Protein AF-A0A321LNZ8-F1 (afdb_monomer)

pLDDT: mean 79.32, std 20.18, range [21.59, 98.56]

Structure (mmCIF, N/CA/C/O backbone):
data_AF-A0A321LNZ8-F1
#
_entry.id   AF-A0A321LNZ8-F1
#
loop_
_atom_site.group_PDB
_atom_site.id
_atom_site.type_symbol
_atom_site.label_atom_id
_atom_site.label_alt_id
_atom_site.label_comp_id
_atom_site.label_asym_id
_atom_site.label_entity_id
_atom_site.label_seq_id
_atom_site.pdbx_PDB_ins_code
_atom_site.Cartn_x
_atom_site.Cartn_y
_atom_site.Cartn_z
_atom_site.occupancy
_atom_site.B_iso_or_equiv
_atom_site.auth_seq_id
_atom_site.auth_comp_id
_atom_site.auth_asym_id
_atom_site.auth_atom_id
_atom_site.pdbx_PDB_model_num
ATOM 1 N N . MET A 1 1 ? -1.666 -67.386 -14.940 1.00 32.72 1 MET A N 1
ATOM 2 C CA . MET A 1 1 ? -0.399 -68.102 -14.634 1.00 32.72 1 MET A CA 1
ATOM 3 C C . MET A 1 1 ? 0.681 -67.029 -14.516 1.00 32.72 1 MET A C 1
ATOM 5 O O . MET A 1 1 ? 0.666 -66.176 -15.387 1.00 32.72 1 MET A O 1
ATOM 9 N N . ARG A 1 2 ? 1.586 -66.932 -13.531 1.00 32.78 2 ARG A N 1
ATOM 10 C CA . ARG A 1 2 ? 1.901 -67.627 -12.247 1.00 32.78 2 ARG A CA 1
ATOM 11 C C . ARG A 1 2 ? 2.274 -66.494 -11.237 1.00 32.78 2 ARG A C 1
ATOM 13 O O . ARG A 1 2 ? 2.673 -65.447 -11.726 1.00 32.78 2 ARG A O 1
ATOM 20 N N . GLY A 1 3 ? 2.225 -66.549 -9.899 1.00 31.67 3 GLY A N 1
ATOM 21 C CA . GLY A 1 3 ? 1.793 -67.505 -8.853 1.00 31.67 3 GLY A CA 1
ATOM 22 C C . GLY A 1 3 ? 1.222 -66.715 -7.630 1.00 31.67 3 GLY A C 1
ATOM 23 O O . GLY A 1 3 ? 1.188 -65.494 -7.711 1.00 31.67 3 GLY A O 1
ATOM 24 N N . VAL A 1 4 ? 0.641 -67.243 -6.530 1.00 35.59 4 VAL A N 1
ATOM 25 C CA . VAL A 1 4 ? 0.856 -68.480 -5.719 1.00 35.59 4 VAL A CA 1
ATOM 26 C C . VAL A 1 4 ? 2.056 -68.315 -4.744 1.00 35.59 4 VAL A C 1
ATOM 28 O O . VAL A 1 4 ? 3.156 -68.137 -5.246 1.00 35.59 4 VAL A O 1
ATOM 31 N N . ILE A 1 5 ? 1.958 -68.381 -3.388 1.00 33.81 5 ILE A N 1
ATOM 32 C CA . ILE A 1 5 ? 0.814 -68.621 -2.452 1.00 33.81 5 ILE A CA 1
ATOM 33 C C . ILE A 1 5 ? 1.133 -68.269 -0.949 1.00 33.81 5 ILE A C 1
ATOM 35 O O . ILE A 1 5 ? 2.285 -68.404 -0.566 1.00 33.81 5 ILE A O 1
ATOM 39 N N . ARG A 1 6 ? 0.101 -67.960 -0.113 1.00 31.55 6 ARG A N 1
ATOM 40 C CA . ARG A 1 6 ? -0.054 -68.006 1.400 1.00 31.55 6 ARG A CA 1
ATOM 41 C C . ARG A 1 6 ? 1.000 -67.332 2.338 1.00 31.55 6 ARG A C 1
ATOM 43 O O . ARG A 1 6 ? 2.165 -67.286 2.000 1.00 31.55 6 ARG A O 1
ATOM 50 N N . SER A 1 7 ? 0.726 -66.776 3.541 1.00 28.30 7 SER A N 1
ATOM 51 C CA . SER A 1 7 ? -0.399 -66.715 4.533 1.00 28.30 7 SER A CA 1
ATOM 52 C C . SER A 1 7 ? -0.350 -67.659 5.768 1.00 28.30 7 SER A C 1
ATOM 54 O O . SER A 1 7 ? -0.407 -68.876 5.596 1.00 28.30 7 SER A O 1
ATOM 56 N N . ARG A 1 8 ? -0.335 -67.070 6.993 1.00 32.44 8 ARG A N 1
ATOM 57 C CA . ARG A 1 8 ? -0.667 -67.574 8.370 1.00 32.44 8 ARG A CA 1
ATOM 58 C C . ARG A 1 8 ? -0.598 -66.387 9.386 1.00 32.44 8 ARG A C 1
ATOM 60 O O . ARG A 1 8 ? 0.110 -65.442 9.064 1.00 32.44 8 ARG A O 1
ATOM 67 N N . PHE A 1 9 ? -1.200 -66.336 10.596 1.00 27.58 9 PHE A N 1
ATOM 68 C CA . PHE A 1 9 ? -2.398 -66.981 11.201 1.00 27.58 9 PHE A CA 1
ATOM 69 C C . PHE A 1 9 ? -2.890 -66.193 12.475 1.00 27.58 9 PHE A C 1
ATOM 71 O O . PHE A 1 9 ? -2.629 -64.999 12.566 1.00 27.58 9 PHE A O 1
ATOM 78 N N . TYR A 1 10 ? -3.618 -66.829 13.416 1.00 25.56 10 TYR A N 1
ATOM 79 C CA . TYR A 1 10 ? -4.294 -66.279 14.633 1.00 25.56 10 TYR A CA 1
ATOM 80 C C . TYR A 1 10 ? -3.387 -66.276 15.909 1.00 25.56 10 TYR A C 1
ATOM 82 O O . TYR A 1 10 ? -2.409 -67.019 15.895 1.00 25.56 10 TYR A O 1
ATOM 90 N N . LEU A 1 11 ? -3.542 -65.513 17.025 1.00 24.89 11 LEU A N 1
ATOM 91 C CA . LEU A 1 11 ? -4.621 -64.708 17.691 1.00 24.89 11 LEU A CA 1
ATOM 92 C C . LEU A 1 11 ? -5.414 -65.460 18.810 1.00 24.89 11 LEU A C 1
ATOM 94 O O . LEU A 1 11 ? -6.182 -66.334 18.433 1.00 24.89 11 LEU A O 1
ATOM 98 N N . PHE A 1 12 ? -5.274 -65.097 20.122 1.00 26.97 12 PHE A N 1
ATOM 99 C CA . PHE A 1 12 ? -6.259 -65.219 21.264 1.00 26.97 12 PHE A CA 1
ATOM 100 C C . PHE A 1 12 ? -5.708 -64.825 22.693 1.00 26.97 12 PHE A C 1
ATOM 102 O O . PHE A 1 12 ? -4.617 -65.259 23.029 1.00 26.97 12 PHE A O 1
ATOM 109 N N . PHE A 1 13 ? -6.489 -64.060 23.504 1.00 26.64 13 PHE A N 1
ATOM 110 C CA . PHE A 1 13 ? -6.893 -64.194 24.958 1.00 26.64 13 PHE A CA 1
ATOM 111 C C . PHE A 1 13 ? -5.895 -64.546 26.127 1.00 26.64 13 PHE A C 1
ATOM 113 O O . PHE A 1 13 ? -4.841 -65.105 25.873 1.00 26.64 13 PHE A O 1
ATOM 120 N N . LEU A 1 14 ? -6.190 -64.427 27.455 1.00 24.92 14 LEU A N 1
ATOM 121 C CA . LEU A 1 14 ? -6.915 -63.463 28.355 1.00 24.92 14 LEU A CA 1
ATOM 122 C C . LEU A 1 14 ? -6.817 -63.935 29.860 1.00 24.92 14 LEU A C 1
ATOM 124 O O . LEU A 1 14 ? -6.920 -65.130 30.095 1.00 24.92 14 LEU A O 1
ATOM 128 N N . LEU A 1 15 ? -6.731 -63.015 30.850 1.00 25.83 15 LEU A N 1
ATOM 129 C CA . LEU A 1 15 ? -7.055 -63.130 32.317 1.00 25.83 15 LEU A CA 1
ATOM 130 C C . LEU A 1 15 ? -6.336 -64.136 33.277 1.00 25.83 15 LEU A C 1
ATOM 132 O O . LEU A 1 15 ? -6.258 -65.329 33.011 1.00 25.83 15 LEU A O 1
ATOM 136 N N . LEU A 1 16 ? -5.986 -63.672 34.500 1.00 23.88 16 LEU A N 1
ATOM 137 C CA . LEU A 1 16 ? -5.945 -64.458 35.767 1.00 23.88 16 LEU A CA 1
ATOM 138 C C . LEU A 1 16 ? -6.049 -63.533 37.018 1.00 23.88 16 LEU A C 1
ATOM 140 O O . LEU A 1 16 ? -6.050 -62.312 36.861 1.00 23.88 16 LEU A O 1
ATOM 144 N N . SER A 1 17 ? -6.237 -64.061 38.247 1.00 24.23 17 SER A N 1
ATOM 145 C CA . SER A 1 17 ? -6.740 -63.280 39.410 1.00 24.23 17 SER A CA 1
ATOM 146 C C . SER A 1 17 ? -6.428 -63.848 40.826 1.00 24.23 17 SER A C 1
ATOM 148 O O . SER A 1 17 ? -6.174 -65.040 40.965 1.00 24.23 17 SER A O 1
ATOM 150 N N . VAL A 1 18 ? -6.649 -63.009 41.865 1.00 26.94 18 VAL A N 1
ATOM 151 C CA . VAL A 1 18 ? -6.853 -63.306 43.324 1.00 26.94 18 VAL A CA 1
ATOM 152 C C . VAL A 1 18 ? -5.599 -63.545 44.212 1.00 26.94 18 VAL A C 1
ATOM 154 O O . VAL A 1 18 ? -4.545 -63.909 43.709 1.00 26.94 18 VAL A O 1
ATOM 157 N N . VAL A 1 19 ? -5.783 -63.384 45.548 1.00 27.28 19 VAL A N 1
ATOM 158 C CA . VAL A 1 19 ? -4.871 -63.641 46.708 1.00 27.28 19 VAL A CA 1
ATOM 159 C C . VAL A 1 19 ? -3.930 -62.456 47.029 1.00 27.28 19 VAL A C 1
ATOM 161 O O . VAL A 1 19 ? -3.190 -62.040 46.152 1.00 27.28 19 VAL A O 1
ATOM 164 N N . LEU A 1 20 ? -3.847 -61.848 48.234 1.00 24.30 20 LEU A N 1
ATOM 165 C CA . LEU A 1 20 ? -4.573 -61.872 49.545 1.00 24.30 20 LEU A CA 1
ATOM 166 C C . LEU A 1 20 ? -4.252 -60.513 50.279 1.00 24.30 20 LEU A C 1
ATOM 168 O O . LEU A 1 20 ? -3.548 -59.706 49.684 1.00 24.30 20 LEU A O 1
ATOM 172 N N . LYS A 1 21 ? -4.637 -60.101 51.510 1.00 26.12 21 LYS A N 1
ATOM 173 C CA . LYS A 1 21 ? -5.332 -60.636 52.718 1.00 26.12 21 LYS A CA 1
ATOM 174 C C . LYS A 1 21 ? -6.048 -59.460 53.460 1.00 26.12 21 LYS A C 1
ATOM 176 O O . LYS A 1 21 ? -6.280 -58.430 52.843 1.00 26.12 21 LYS A O 1
ATOM 181 N N . ALA A 1 22 ? -6.414 -59.591 54.747 1.00 27.39 22 ALA A N 1
ATOM 182 C CA . ALA A 1 22 ? -7.203 -58.611 55.523 1.00 27.39 22 ALA A CA 1
ATOM 183 C C . ALA A 1 22 ? -6.819 -58.516 57.022 1.00 27.39 22 ALA A C 1
ATOM 185 O O . ALA A 1 22 ? -6.297 -59.488 57.571 1.00 27.39 22 ALA A O 1
ATOM 186 N N . THR A 1 23 ? -7.209 -57.411 57.685 1.00 28.28 23 THR A N 1
ATOM 187 C CA . THR A 1 23 ? -7.446 -57.306 59.149 1.00 28.28 23 THR A CA 1
ATOM 188 C C . THR A 1 23 ? -8.434 -56.168 59.480 1.00 28.28 23 THR A C 1
ATOM 190 O O . THR A 1 23 ? -8.525 -55.204 58.724 1.00 28.28 23 THR A O 1
ATOM 193 N N . LEU A 1 24 ? -9.165 -56.263 60.604 1.00 27.12 24 LEU A N 1
ATOM 194 C CA . LEU A 1 24 ? -10.104 -55.238 61.111 1.00 27.12 24 LEU A CA 1
ATOM 195 C C . LEU A 1 24 ? -9.642 -54.635 62.454 1.00 27.12 24 LEU A C 1
ATOM 197 O O . LEU A 1 24 ? -8.956 -55.307 63.221 1.00 27.12 24 LEU A O 1
ATOM 201 N N . ALA A 1 25 ? -10.128 -53.429 62.776 1.00 28.02 25 ALA A N 1
ATOM 202 C CA . ALA A 1 25 ? -10.245 -52.877 64.136 1.00 28.02 25 ALA A CA 1
ATOM 203 C C . ALA A 1 25 ? -11.426 -51.874 64.200 1.00 28.02 25 ALA A C 1
ATOM 205 O O . ALA A 1 25 ? -11.842 -51.363 63.160 1.00 28.02 25 ALA A O 1
ATOM 206 N N . THR A 1 26 ? -12.004 -51.614 65.384 1.00 28.77 26 THR A N 1
ATOM 207 C CA . THR A 1 26 ? -13.357 -51.014 65.508 1.00 28.77 26 THR A CA 1
ATOM 208 C C . THR A 1 26 ? -13.544 -49.990 66.643 1.00 28.77 26 THR A C 1
ATOM 210 O O . THR A 1 26 ? -13.322 -50.347 67.796 1.00 28.77 26 THR A O 1
ATOM 213 N N . ALA A 1 27 ? -14.163 -48.839 66.311 1.00 26.02 27 ALA A N 1
ATOM 214 C CA . ALA A 1 27 ? -15.067 -48.014 67.155 1.00 26.02 27 ALA A CA 1
ATOM 215 C C . ALA A 1 27 ? -14.507 -47.371 68.465 1.00 26.02 27 ALA A C 1
ATOM 217 O O . ALA A 1 27 ? -13.386 -47.685 68.856 1.00 26.02 27 ALA A O 1
ATOM 218 N N . PRO A 1 28 ? -15.265 -46.514 69.206 1.00 34.31 28 PRO A N 1
ATOM 219 C CA . PRO A 1 28 ? -16.464 -45.710 68.881 1.00 34.31 28 PRO A CA 1
ATOM 220 C C . PRO A 1 28 ? -16.317 -44.185 69.196 1.00 34.31 28 PRO A C 1
ATOM 222 O O . PRO A 1 28 ? -15.275 -43.710 69.632 1.00 34.31 28 PRO A O 1
ATOM 225 N N . ALA A 1 29 ? -17.390 -43.408 68.982 1.00 26.31 29 ALA A N 1
ATOM 226 C CA . ALA A 1 29 ? -17.454 -41.939 69.108 1.00 26.31 29 ALA A CA 1
ATOM 227 C C . ALA A 1 29 ? -17.781 -41.379 70.517 1.00 26.31 29 ALA A C 1
ATOM 229 O O . ALA A 1 29 ? -18.347 -42.095 71.344 1.00 26.31 29 ALA A O 1
ATOM 230 N N . LYS A 1 30 ? -17.593 -40.055 70.713 1.00 26.23 30 LYS A N 1
ATOM 231 C CA . LYS A 1 30 ? -18.639 -39.104 71.189 1.00 26.23 30 LYS A CA 1
ATOM 232 C C . LYS A 1 30 ? -18.227 -37.611 71.042 1.00 26.23 30 LYS A C 1
ATOM 234 O O . LYS A 1 30 ? -17.037 -37.345 70.903 1.00 26.23 30 LYS A O 1
ATOM 239 N N . PRO A 1 31 ? -19.184 -36.652 71.037 1.00 38.06 31 PRO A N 1
ATOM 240 C CA . PRO A 1 31 ? -18.934 -35.220 70.811 1.00 38.06 31 PRO A CA 1
ATOM 241 C C . PRO A 1 31 ? -18.799 -34.400 72.109 1.00 38.06 31 PRO A C 1
ATOM 243 O O . PRO A 1 31 ? -19.221 -34.847 73.177 1.00 38.06 31 PRO A O 1
ATOM 246 N N . VAL A 1 32 ? -18.296 -33.163 71.991 1.00 25.95 32 VAL A N 1
ATOM 247 C CA . VAL A 1 32 ? -18.371 -32.113 73.025 1.00 25.95 32 VAL A CA 1
ATOM 248 C C . VAL A 1 32 ? -18.631 -30.759 72.357 1.00 25.95 32 VAL A C 1
ATOM 250 O O . VAL A 1 32 ? -17.779 -30.269 71.621 1.00 25.95 32 VAL A O 1
ATOM 253 N N . ASP A 1 33 ? -19.777 -30.141 72.648 1.00 33.00 33 ASP A N 1
ATOM 254 C CA . ASP A 1 33 ? -20.030 -28.730 72.335 1.00 33.00 33 ASP A CA 1
ATOM 255 C C . ASP A 1 33 ? -19.256 -27.805 73.278 1.00 33.00 33 ASP A C 1
ATOM 257 O O . ASP A 1 33 ? -19.204 -28.041 74.490 1.00 33.00 33 ASP A O 1
ATOM 261 N N . ARG A 1 34 ? -18.738 -26.696 72.737 1.00 26.84 34 ARG A N 1
ATOM 262 C CA . ARG A 1 34 ? -18.460 -25.460 73.487 1.00 26.84 34 ARG A CA 1
ATOM 263 C C . ARG A 1 34 ? -18.291 -24.276 72.539 1.00 26.84 34 ARG A C 1
ATOM 265 O O . ARG A 1 34 ? -17.275 -24.163 71.859 1.00 26.84 34 ARG A O 1
ATOM 272 N N . GLU A 1 35 ? -19.252 -23.356 72.554 1.00 34.38 35 GLU A N 1
ATOM 273 C CA . GLU A 1 35 ? -19.014 -22.004 72.047 1.00 34.38 35 GLU A CA 1
ATOM 274 C C . GLU A 1 35 ? -17.920 -21.315 72.875 1.00 34.38 35 GLU A C 1
ATOM 276 O O . GLU A 1 35 ? -17.959 -21.334 74.108 1.00 34.38 35 GLU A O 1
ATOM 281 N N . LEU A 1 36 ? -17.007 -20.608 72.209 1.00 22.41 36 LEU A N 1
ATOM 282 C CA . LEU A 1 36 ? -16.375 -19.423 72.787 1.00 22.41 36 LEU A CA 1
ATOM 283 C C . LEU A 1 36 ? -15.919 -18.466 71.681 1.00 22.41 36 LEU A C 1
ATOM 285 O O . LEU A 1 36 ? -15.615 -18.871 70.561 1.00 22.41 36 LEU A O 1
ATOM 289 N N . LYS A 1 37 ? -15.980 -17.166 71.977 1.00 25.09 37 LYS A N 1
ATOM 290 C CA . LYS A 1 37 ? -15.992 -16.101 70.968 1.00 25.09 37 LYS A CA 1
ATOM 291 C C . LYS A 1 37 ? -14.595 -15.619 70.569 1.00 25.09 37 LYS A C 1
ATOM 293 O O . LYS A 1 37 ? -13.790 -15.320 71.439 1.00 25.09 37 LYS A O 1
ATOM 298 N N . ILE A 1 38 ? -14.454 -15.379 69.261 1.00 30.73 38 ILE A N 1
ATOM 299 C CA . ILE A 1 38 ? -13.599 -14.368 68.609 1.00 30.73 38 ILE A CA 1
ATOM 300 C C . ILE A 1 38 ? -12.080 -14.492 68.828 1.00 30.73 38 ILE A C 1
ATOM 302 O O . ILE A 1 38 ? -11.557 -14.242 69.907 1.00 30.73 38 ILE A O 1
ATOM 306 N N . ASN A 1 39 ? -11.359 -14.663 67.717 1.00 21.59 39 ASN A N 1
ATOM 307 C CA . ASN A 1 39 ? -10.209 -13.814 67.394 1.00 21.59 39 ASN A CA 1
ATOM 308 C C . ASN A 1 39 ? -10.013 -13.760 65.872 1.00 21.59 39 ASN A C 1
ATOM 310 O O . ASN A 1 39 ? -10.090 -14.786 65.198 1.00 21.59 39 ASN A O 1
ATOM 314 N N . PHE A 1 40 ? -9.764 -12.566 65.326 1.00 26.55 40 PHE A N 1
ATOM 315 C CA . PHE A 1 40 ? -9.405 -12.406 63.916 1.00 26.55 40 PHE A CA 1
ATOM 316 C C . PHE A 1 40 ? -7.956 -12.859 63.709 1.00 26.55 40 PHE A C 1
ATOM 318 O O . PHE A 1 40 ? -7.023 -12.168 64.114 1.00 26.55 40 PHE A O 1
ATOM 325 N N . VAL A 1 41 ? -7.758 -13.999 63.045 1.00 23.47 41 VAL A N 1
ATOM 326 C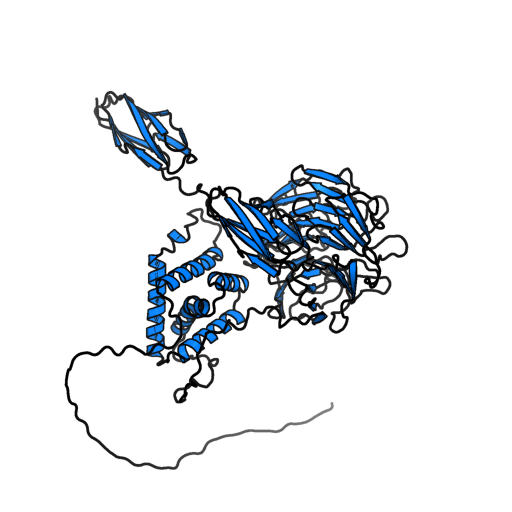 CA . VAL A 1 41 ? -6.442 -14.364 62.507 1.00 23.47 41 VAL A CA 1
ATOM 327 C C . VAL A 1 41 ? -6.276 -13.649 61.171 1.00 23.47 41 VAL A C 1
ATOM 329 O O . VAL A 1 41 ? -6.890 -14.035 60.179 1.00 23.47 41 VAL A O 1
ATOM 332 N N . ALA A 1 42 ? -5.459 -12.595 61.144 1.00 31.25 42 ALA A N 1
ATOM 333 C CA . ALA A 1 42 ? -5.065 -11.946 59.899 1.00 31.25 42 ALA A CA 1
ATOM 334 C C . ALA A 1 42 ? -4.249 -12.936 59.037 1.00 31.25 42 ALA A C 1
ATOM 336 O O . ALA A 1 42 ? -3.223 -13.434 59.512 1.00 31.25 42 ALA A O 1
ATOM 337 N N . PRO A 1 43 ? -4.661 -13.248 57.792 1.00 27.73 43 PRO A N 1
ATOM 338 C CA . PRO A 1 43 ? -3.879 -14.114 56.917 1.00 27.73 43 PRO A CA 1
ATOM 339 C C . PRO A 1 43 ? -2.584 -13.411 56.505 1.00 27.73 43 PRO A C 1
ATOM 341 O O . PRO A 1 43 ? -2.621 -12.356 55.877 1.00 27.73 43 PRO A O 1
ATOM 344 N N . ILE A 1 44 ? -1.454 -14.016 56.875 1.00 27.05 44 ILE A N 1
ATOM 345 C CA . ILE A 1 44 ? -0.086 -13.524 56.655 1.00 27.05 44 ILE A CA 1
ATOM 346 C C . ILE A 1 44 ? 0.102 -13.027 55.212 1.00 27.05 44 ILE A C 1
ATOM 348 O O . ILE A 1 44 ? -0.083 -13.782 54.252 1.00 27.05 44 ILE A O 1
ATOM 352 N N . GLU A 1 45 ? 0.504 -11.764 55.063 1.00 34.75 45 GLU A N 1
ATOM 353 C CA . GLU A 1 45 ? 0.729 -11.152 53.754 1.00 34.75 45 GLU A CA 1
ATOM 354 C C . GLU A 1 45 ? 1.865 -11.850 52.995 1.00 34.75 45 GLU A C 1
ATOM 356 O O . GLU A 1 45 ? 2.966 -12.047 53.509 1.00 34.75 45 GLU A O 1
ATOM 361 N N . SER A 1 46 ? 1.596 -12.219 51.742 1.00 36.88 46 SER A N 1
ATOM 362 C CA . SER A 1 46 ? 2.559 -12.875 50.851 1.00 36.88 46 SER A CA 1
ATOM 363 C C . SER A 1 46 ? 2.526 -12.281 49.439 1.00 36.88 46 SER A C 1
ATOM 365 O O . SER A 1 46 ? 2.209 -12.944 48.456 1.00 36.88 46 SER A O 1
ATOM 367 N N . GLY A 1 47 ? 2.898 -11.001 49.350 1.00 43.28 47 GLY A N 1
ATOM 368 C CA . GLY A 1 47 ? 3.672 -10.482 48.215 1.00 43.28 47 GLY A CA 1
ATOM 369 C C . GLY A 1 47 ? 3.026 -10.441 46.825 1.00 43.28 47 GLY A C 1
ATOM 370 O O . GLY A 1 47 ? 3.770 -10.391 45.853 1.00 43.28 47 GLY A O 1
ATOM 371 N N . LEU A 1 48 ? 1.695 -10.435 46.689 1.00 50.88 48 LEU A N 1
ATOM 372 C CA . LEU A 1 48 ? 1.035 -10.105 45.415 1.00 50.88 48 LEU A CA 1
ATOM 373 C C . LEU A 1 48 ? 0.009 -8.980 45.578 1.00 50.88 48 LEU A C 1
ATOM 375 O O . LEU A 1 48 ? -0.810 -8.993 46.500 1.00 50.88 48 LEU A O 1
ATOM 379 N N . ARG A 1 49 ? 0.010 -8.050 44.615 1.00 64.69 49 ARG A N 1
ATOM 380 C CA . ARG A 1 49 ? -1.030 -7.028 44.431 1.00 64.69 49 ARG A CA 1
ATOM 381 C C . ARG A 1 49 ? -2.375 -7.715 44.181 1.00 64.69 49 ARG A C 1
ATOM 383 O O . ARG A 1 49 ? -2.581 -8.318 43.131 1.00 64.69 49 ARG A O 1
ATOM 390 N N . LYS A 1 50 ? -3.308 -7.604 45.128 1.00 68.31 50 LYS A N 1
ATOM 391 C CA . LYS A 1 50 ? -4.711 -7.977 44.904 1.00 68.31 50 LYS A CA 1
ATOM 392 C C . LYS A 1 50 ? -5.416 -6.834 44.178 1.00 68.31 50 LYS A C 1
ATOM 394 O O . LYS A 1 50 ? -5.421 -5.720 44.689 1.00 68.31 50 LYS A O 1
ATOM 399 N N . LEU A 1 51 ? -6.010 -7.121 43.020 1.00 80.06 51 LEU A N 1
ATOM 400 C CA . LEU A 1 51 ? -6.794 -6.134 42.275 1.00 80.06 51 LEU A CA 1
ATOM 401 C C . LEU A 1 51 ? -8.102 -5.809 43.006 1.00 80.06 51 LEU A C 1
ATOM 403 O O . LEU A 1 51 ? -8.836 -6.729 43.386 1.00 80.06 51 LEU A O 1
ATOM 407 N N . THR A 1 52 ? -8.413 -4.522 43.155 1.00 84.75 52 THR A N 1
ATOM 408 C CA . THR A 1 52 ? -9.675 -4.055 43.745 1.00 84.75 52 THR A CA 1
ATOM 409 C C . THR A 1 52 ? -10.862 -4.294 42.806 1.00 84.75 52 THR A C 1
ATOM 411 O O . THR A 1 52 ? -10.702 -4.540 41.606 1.00 84.75 52 THR A O 1
ATOM 414 N N . ILE A 1 53 ? -12.084 -4.193 43.339 1.00 79.88 53 ILE A N 1
ATOM 415 C CA . ILE A 1 53 ? -13.300 -4.259 42.516 1.00 79.88 53 ILE A CA 1
ATOM 416 C C . ILE A 1 53 ? -13.342 -3.118 41.481 1.00 79.88 53 ILE A C 1
ATOM 418 O O . ILE A 1 53 ? -13.728 -3.340 40.338 1.00 79.88 53 ILE A O 1
ATOM 422 N N . GLU A 1 54 ? -12.855 -1.926 41.838 1.00 80.38 54 GLU A N 1
ATOM 423 C CA . GLU A 1 54 ? -12.821 -0.742 40.969 1.00 80.38 54 GLU A CA 1
ATOM 424 C C . GLU A 1 54 ? -11.798 -0.886 39.833 1.00 80.38 54 GLU A C 1
ATOM 426 O O . GLU A 1 54 ? -12.098 -0.564 38.680 1.00 80.38 54 GLU A O 1
ATOM 431 N N . GLU A 1 55 ? -10.613 -1.441 40.119 1.00 80.88 55 GLU A N 1
ATOM 432 C CA . GLU A 1 55 ? -9.618 -1.786 39.095 1.00 80.88 55 GLU A CA 1
ATOM 433 C C . GLU A 1 55 ? -10.196 -2.811 38.110 1.00 80.88 55 GLU A C 1
ATOM 435 O O . GLU A 1 55 ? -10.103 -2.631 36.892 1.00 80.88 55 GLU A O 1
ATOM 440 N N . ARG A 1 56 ? -10.861 -3.856 38.621 1.00 89.00 56 ARG A N 1
ATOM 441 C CA . ARG A 1 56 ? -11.503 -4.894 37.800 1.00 89.00 56 ARG A CA 1
ATOM 442 C C . ARG A 1 56 ? -12.646 -4.347 36.948 1.00 89.00 56 ARG A C 1
ATOM 444 O O . ARG A 1 56 ? -12.707 -4.678 35.770 1.00 89.00 56 ARG A O 1
ATOM 451 N N . VAL A 1 57 ? -13.507 -3.482 37.486 1.00 83.12 57 VAL A N 1
ATOM 452 C CA . VAL A 1 57 ? -14.583 -2.809 36.729 1.00 83.12 57 VAL A CA 1
ATOM 453 C C . VAL A 1 57 ? -14.012 -1.892 35.646 1.00 83.12 57 VAL A C 1
ATOM 455 O O . VAL A 1 57 ? -14.484 -1.917 34.509 1.00 83.12 57 VAL A O 1
ATOM 458 N N . THR A 1 58 ? -12.943 -1.152 35.951 1.00 85.19 58 THR A N 1
ATOM 459 C CA . THR A 1 58 ? -12.243 -0.296 34.979 1.00 85.19 58 THR A CA 1
ATOM 460 C C . THR A 1 58 ? -11.673 -1.116 33.820 1.00 85.19 58 THR A C 1
ATOM 462 O O . THR A 1 58 ? -11.858 -0.761 32.654 1.00 85.19 58 THR A O 1
ATOM 465 N N . ARG A 1 59 ? -11.038 -2.258 34.109 1.00 88.44 59 ARG A N 1
ATOM 466 C CA . ARG A 1 59 ? -10.511 -3.161 33.074 1.00 88.44 59 ARG A CA 1
ATOM 467 C C . ARG A 1 59 ? -11.602 -3.937 32.339 1.00 88.44 59 ARG A C 1
ATOM 469 O O . ARG A 1 59 ? -11.488 -4.106 31.129 1.00 88.44 59 ARG A O 1
ATOM 476 N N . GLN A 1 60 ? -12.700 -4.306 33.001 1.00 88.38 60 GLN A N 1
ATOM 477 C CA . GLN A 1 60 ? -13.868 -4.874 32.327 1.00 88.38 60 GLN A CA 1
ATOM 478 C C . GLN A 1 60 ? -14.451 -3.876 31.319 1.00 88.38 60 GLN A C 1
ATOM 480 O O . GLN A 1 60 ? -14.729 -4.266 30.191 1.00 88.38 60 GLN A O 1
ATOM 485 N N . ARG A 1 61 ? -14.563 -2.583 31.664 1.00 86.75 61 ARG A N 1
ATOM 486 C CA . ARG A 1 61 ? -15.007 -1.534 30.727 1.00 86.75 61 ARG A CA 1
ATOM 487 C C . ARG A 1 61 ? -14.126 -1.481 29.477 1.00 86.75 61 ARG A C 1
ATOM 489 O O . ARG A 1 61 ? -14.653 -1.411 28.371 1.00 86.75 61 ARG A O 1
ATOM 496 N N . ALA A 1 62 ? -12.805 -1.559 29.647 1.00 80.81 62 ALA A N 1
ATOM 497 C CA . ALA A 1 62 ? -11.854 -1.580 28.537 1.00 80.81 62 ALA A CA 1
ATOM 498 C C . ALA A 1 62 ? -12.028 -2.829 27.644 1.00 80.81 62 ALA A C 1
ATOM 500 O O . ALA A 1 62 ? -12.112 -2.698 26.423 1.00 80.81 62 ALA A O 1
ATOM 501 N N . ILE A 1 63 ? -12.174 -4.015 28.247 1.00 85.69 63 ILE A N 1
ATOM 502 C CA . ILE A 1 63 ? -12.441 -5.289 27.554 1.00 85.69 63 ILE A CA 1
ATOM 503 C C . ILE A 1 63 ? -13.760 -5.234 26.763 1.00 85.69 63 ILE A C 1
ATOM 505 O O . ILE A 1 63 ? -13.774 -5.519 25.563 1.00 85.69 63 ILE A O 1
ATOM 509 N N . GLU A 1 64 ? -14.870 -4.828 27.392 1.00 84.06 64 GLU A N 1
ATOM 510 C CA . GLU A 1 64 ? -16.164 -4.732 26.703 1.00 84.06 64 GLU A CA 1
ATOM 511 C C . GLU A 1 64 ? -16.131 -3.683 25.578 1.00 84.06 64 GLU A C 1
ATOM 513 O O . GLU A 1 64 ? -16.772 -3.886 24.550 1.00 84.06 64 GLU A O 1
ATOM 518 N N . ALA A 1 65 ? -15.370 -2.590 25.725 1.00 75.25 65 ALA A N 1
ATOM 519 C CA . ALA A 1 65 ? -15.230 -1.570 24.686 1.00 75.25 65 ALA A CA 1
ATOM 520 C C . ALA A 1 65 ? -14.482 -2.087 23.442 1.00 75.25 65 ALA A C 1
ATOM 522 O O . ALA A 1 65 ? -14.856 -1.730 22.322 1.00 75.25 65 ALA A O 1
ATOM 523 N N . VAL A 1 66 ? -13.476 -2.959 23.609 1.00 73.62 66 VAL A N 1
ATOM 524 C CA . VAL A 1 66 ? -12.836 -3.680 22.490 1.00 73.62 66 VAL A CA 1
ATOM 525 C C . VAL A 1 66 ? -13.856 -4.607 21.816 1.00 73.62 66 VAL A C 1
ATOM 527 O O . VAL A 1 66 ? -14.067 -4.521 20.605 1.00 73.62 66 VAL A O 1
ATOM 530 N N . TYR A 1 67 ? -14.576 -5.432 22.584 1.00 78.69 67 TYR A N 1
ATOM 531 C CA . TYR A 1 67 ? -15.615 -6.309 22.025 1.00 78.69 67 TYR A CA 1
ATOM 532 C C . TYR A 1 67 ? -16.758 -5.539 21.336 1.00 78.69 67 TYR A C 1
ATOM 534 O O . TYR A 1 67 ? -17.329 -6.036 20.365 1.00 78.69 67 TYR A O 1
ATOM 542 N N . TRP A 1 68 ? -17.082 -4.321 21.784 1.00 73.00 68 TRP A N 1
ATOM 543 C CA . TRP A 1 68 ? -18.116 -3.473 21.180 1.00 73.00 68 TRP A CA 1
ATOM 544 C C . TRP A 1 68 ? -17.722 -2.903 19.811 1.00 73.00 68 TRP A C 1
ATOM 546 O O . TRP A 1 68 ? -18.587 -2.759 18.937 1.00 73.00 68 TRP A O 1
ATOM 556 N N . ARG A 1 69 ? -16.427 -2.609 19.610 1.00 73.88 69 ARG A N 1
ATOM 557 C CA . ARG A 1 69 ? -15.863 -2.235 18.300 1.00 73.88 69 ARG A CA 1
ATOM 558 C C . ARG A 1 69 ? -15.943 -3.405 17.322 1.00 73.88 69 ARG A C 1
ATOM 560 O O . ARG A 1 69 ? -16.482 -3.255 16.233 1.00 73.88 69 ARG A O 1
ATOM 567 N N . HIS A 1 70 ? -15.512 -4.589 17.755 1.00 71.44 70 HIS A N 1
ATOM 568 C CA . HIS A 1 70 ? -15.377 -5.794 16.919 1.00 71.44 70 HIS A CA 1
ATOM 569 C C . HIS A 1 70 ? -16.670 -6.600 16.695 1.00 71.44 70 HIS A C 1
ATOM 571 O O . HIS A 1 70 ? -16.631 -7.745 16.224 1.00 71.44 70 HIS A O 1
ATOM 577 N N . ARG A 1 71 ? -17.827 -6.014 17.026 1.00 71.06 71 ARG A N 1
ATOM 578 C CA . ARG A 1 71 ? -19.152 -6.635 16.916 1.00 71.06 71 ARG A CA 1
ATOM 579 C C . ARG A 1 71 ? -19.764 -6.409 15.532 1.00 71.06 71 ARG A C 1
ATOM 581 O O . ARG A 1 71 ? -20.159 -5.290 15.213 1.00 71.06 71 ARG A O 1
ATOM 588 N N . ILE A 1 72 ? -19.930 -7.495 14.774 1.00 48.09 72 ILE A N 1
ATOM 589 C CA . ILE A 1 72 ? -20.635 -7.528 13.478 1.00 48.09 72 ILE A CA 1
ATOM 590 C C . ILE A 1 72 ? -22.077 -7.008 13.644 1.00 48.09 72 ILE A C 1
ATOM 592 O O . ILE A 1 72 ? -22.760 -7.358 14.613 1.00 48.09 72 ILE A O 1
ATOM 596 N N . ARG A 1 73 ? -22.543 -6.174 12.704 1.00 56.03 73 ARG A N 1
ATOM 597 C CA . ARG A 1 73 ? -23.882 -5.556 12.694 1.00 56.03 73 ARG A CA 1
ATOM 598 C C . ARG A 1 73 ? -24.521 -5.767 11.311 1.00 56.03 73 ARG A C 1
ATOM 600 O O . ARG A 1 73 ? -23.832 -5.513 10.333 1.00 56.03 73 ARG A O 1
ATOM 607 N N . PRO A 1 74 ? -25.783 -6.222 11.206 1.00 39.09 74 PRO A N 1
ATOM 608 C CA . PRO A 1 74 ? -26.471 -6.342 9.920 1.00 39.09 74 PRO A CA 1
ATOM 609 C C . PRO A 1 74 ? -26.988 -4.979 9.433 1.00 39.09 74 PRO A C 1
ATOM 611 O O . PRO A 1 74 ? -27.516 -4.198 10.225 1.00 39.09 74 PRO A O 1
ATOM 614 N N . ASP A 1 75 ? -26.899 -4.720 8.128 1.00 48.59 75 ASP A N 1
ATOM 615 C CA . ASP A 1 75 ? -27.073 -3.388 7.515 1.00 48.59 75 ASP A CA 1
ATOM 616 C C . ASP A 1 75 ? -28.511 -2.824 7.506 1.00 48.59 75 ASP A C 1
ATOM 618 O O . ASP A 1 75 ? -28.755 -1.730 7.002 1.00 48.59 75 ASP A O 1
ATOM 622 N N . SER A 1 76 ? -29.494 -3.561 8.027 1.00 43.38 76 SER A N 1
ATOM 623 C CA . SER A 1 76 ? -30.919 -3.371 7.714 1.00 43.38 76 SER A CA 1
ATOM 624 C C . SER A 1 76 ? -31.784 -2.789 8.843 1.00 43.38 76 SER A C 1
ATOM 626 O O . SER A 1 76 ? -32.970 -3.109 8.936 1.00 43.38 76 SER A O 1
ATOM 628 N N . ASN A 1 77 ? -31.239 -1.934 9.719 1.00 40.47 77 ASN A N 1
ATOM 629 C CA . ASN A 1 77 ? -32.048 -1.185 10.696 1.00 40.47 77 ASN A CA 1
ATOM 630 C C . ASN A 1 77 ? -31.437 0.171 11.100 1.00 40.47 77 ASN A C 1
ATOM 632 O O . ASN A 1 77 ? -30.445 0.228 11.821 1.00 40.47 77 ASN A O 1
ATOM 636 N N . GLU A 1 78 ? -32.126 1.269 10.774 1.00 40.66 78 GLU A N 1
ATOM 637 C CA . GLU A 1 78 ? -31.795 2.633 11.236 1.00 40.66 78 GLU A CA 1
ATOM 638 C C . GLU A 1 78 ? -32.162 2.895 12.714 1.00 40.66 78 GLU A C 1
ATOM 640 O O . GLU A 1 78 ? -31.999 4.005 13.223 1.00 40.66 78 GLU A O 1
ATOM 645 N N . ARG A 1 79 ? -32.652 1.882 13.446 1.00 32.91 79 ARG A N 1
ATOM 646 C CA . ARG A 1 79 ? -32.975 1.978 14.880 1.00 32.91 79 ARG A CA 1
ATOM 647 C C . ARG A 1 79 ? -31.720 1.996 15.759 1.00 32.91 79 ARG A C 1
ATOM 649 O O . ARG A 1 79 ? -31.435 1.035 16.463 1.00 32.91 79 ARG A O 1
ATOM 656 N N . ALA A 1 80 ? -31.067 3.156 15.747 1.00 40.25 80 ALA A N 1
ATOM 657 C CA . ALA A 1 80 ? -30.003 3.617 16.633 1.00 40.25 80 ALA A CA 1
ATOM 658 C C . ALA A 1 80 ? -28.716 2.770 16.668 1.00 40.25 80 ALA A C 1
ATOM 660 O O . ALA A 1 80 ? -28.682 1.612 17.085 1.00 40.25 80 ALA A O 1
ATOM 661 N N . ARG A 1 81 ? -27.587 3.438 16.397 1.00 48.88 81 ARG A N 1
ATOM 662 C CA . ARG A 1 81 ? -26.302 3.055 16.993 1.00 48.88 81 ARG A CA 1
ATOM 663 C C . ARG A 1 81 ? -26.409 3.313 18.501 1.00 48.88 81 ARG A C 1
ATOM 665 O O . ARG A 1 81 ? -26.086 4.405 18.944 1.00 48.88 81 ARG A O 1
ATOM 672 N N . ILE A 1 82 ? -26.918 2.349 19.268 1.00 53.34 82 ILE A N 1
ATOM 673 C CA . ILE A 1 82 ? -26.972 2.476 20.732 1.00 53.34 82 ILE A CA 1
ATOM 674 C C . ILE A 1 82 ? -25.531 2.603 21.242 1.00 53.34 82 ILE A C 1
ATOM 676 O O . ILE A 1 82 ? -24.664 1.820 20.835 1.00 53.34 82 ILE A O 1
ATOM 680 N N . ASP A 1 83 ? -25.262 3.596 22.088 1.00 57.56 83 ASP A N 1
ATOM 681 C CA . ASP A 1 83 ? -23.905 3.842 22.574 1.00 57.56 83 ASP A CA 1
ATOM 682 C C . ASP A 1 83 ? -23.424 2.725 23.498 1.00 57.56 83 ASP A C 1
ATOM 684 O O . ASP A 1 83 ? -24.206 2.087 24.205 1.00 57.56 83 ASP A O 1
ATOM 688 N N . PHE A 1 84 ? -22.105 2.533 23.543 1.00 68.94 84 PHE A N 1
ATOM 689 C CA . PHE A 1 84 ? -21.480 1.570 24.447 1.00 68.94 84 PHE A CA 1
ATOM 690 C C . PHE A 1 84 ? -21.935 1.784 25.901 1.00 68.94 84 PHE A C 1
ATOM 692 O O . PHE A 1 84 ? -22.428 0.853 26.523 1.00 68.94 84 PHE A O 1
ATOM 699 N N . GLU A 1 85 ? -21.889 3.022 26.401 1.00 66.00 85 GLU A N 1
ATOM 700 C CA . GLU A 1 85 ? -22.295 3.379 27.772 1.00 66.00 85 GLU A CA 1
ATOM 701 C C . GLU A 1 85 ? -23.817 3.270 28.019 1.00 66.00 85 GLU A C 1
ATOM 703 O O . GLU A 1 85 ? -24.249 3.139 29.163 1.00 66.00 85 GLU A O 1
ATOM 708 N N . GLN A 1 86 ? -24.643 3.301 26.963 1.00 62.03 86 GLN A N 1
ATOM 709 C CA . GLN A 1 86 ? -26.098 3.096 27.060 1.00 62.03 86 GLN A CA 1
ATOM 710 C C . GLN A 1 86 ? -26.467 1.608 27.180 1.00 62.03 86 GLN A C 1
ATOM 712 O O . GLN A 1 86 ? -27.508 1.280 27.749 1.00 62.03 86 GLN A O 1
ATOM 717 N N . VAL A 1 87 ? -25.629 0.703 26.660 1.00 65.12 87 VAL A N 1
ATOM 718 C CA . VAL A 1 87 ? -25.815 -0.760 26.758 1.00 65.12 87 VAL A CA 1
ATOM 719 C C . VAL A 1 87 ? -25.021 -1.362 27.920 1.00 65.12 87 VAL A C 1
ATOM 721 O O . VAL A 1 87 ? -25.466 -2.321 28.547 1.00 65.12 87 VAL A O 1
ATOM 724 N N . VAL A 1 88 ? -23.850 -0.800 28.214 1.00 74.75 88 VAL A N 1
ATOM 725 C CA . VAL A 1 88 ? -22.853 -1.305 29.163 1.00 74.75 88 VAL A CA 1
ATOM 726 C C . VAL A 1 88 ? -22.606 -0.242 30.233 1.00 74.75 88 VAL A C 1
ATOM 728 O O . VAL A 1 88 ? -21.590 0.447 30.250 1.00 74.75 88 VAL A O 1
ATOM 731 N N . SER A 1 89 ? -23.581 -0.088 31.128 1.00 78.81 89 SER A N 1
ATOM 732 C CA . SER A 1 89 ? -23.489 0.859 32.241 1.00 78.81 89 SER A CA 1
ATOM 733 C C . SER A 1 89 ? -22.497 0.392 33.314 1.00 78.81 89 SER A C 1
ATOM 735 O O . SER A 1 89 ? -22.252 -0.805 33.479 1.00 78.81 89 SER A O 1
ATOM 737 N N . SER A 1 90 ? -21.978 1.331 34.113 1.00 75.81 90 SER A N 1
ATOM 738 C CA . SER A 1 90 ? -21.088 1.025 35.248 1.00 75.81 90 SER A CA 1
ATOM 739 C C . SER A 1 90 ? -21.681 -0.030 36.199 1.00 75.81 90 SER A C 1
ATOM 741 O O . SER A 1 90 ? -21.013 -0.999 36.542 1.00 75.81 90 SER A O 1
ATOM 743 N N . GLY A 1 91 ? -22.977 0.067 36.526 1.00 75.62 91 GLY A N 1
ATOM 744 C CA . GLY A 1 91 ? -23.660 -0.932 37.358 1.00 75.62 91 GLY A CA 1
ATOM 745 C C . GLY A 1 91 ? -23.735 -2.329 36.724 1.00 75.62 91 GLY A C 1
ATOM 746 O O . GLY A 1 91 ? -23.622 -3.325 37.436 1.00 75.62 91 GLY A O 1
ATOM 747 N N . LEU A 1 92 ? -23.863 -2.424 35.393 1.00 81.94 92 LEU A N 1
ATOM 748 C CA . LEU A 1 92 ? -23.809 -3.708 34.686 1.00 81.94 92 LEU A CA 1
ATOM 749 C C . LEU A 1 92 ? -22.391 -4.301 34.701 1.00 81.94 92 LEU A C 1
ATOM 751 O O . LEU A 1 92 ? -22.240 -5.514 34.830 1.00 81.94 92 LEU A O 1
ATOM 755 N N . LEU A 1 93 ? -21.358 -3.459 34.602 1.00 81.81 93 LEU A N 1
ATOM 756 C CA . LEU A 1 93 ? -19.956 -3.876 34.695 1.00 81.81 93 LEU A CA 1
ATOM 757 C C . LEU A 1 93 ? -19.603 -4.380 36.100 1.00 81.81 93 LEU A C 1
ATOM 759 O O . LEU A 1 93 ? -19.014 -5.453 36.211 1.00 81.81 93 LEU A O 1
ATOM 763 N N . THR A 1 94 ? -20.019 -3.673 37.156 1.00 83.69 94 THR A N 1
ATOM 764 C CA . THR A 1 94 ? -19.868 -4.124 38.551 1.00 83.69 94 THR A CA 1
ATOM 765 C C . THR A 1 94 ? -20.551 -5.470 38.766 1.00 83.69 94 THR A C 1
ATOM 767 O O . THR A 1 94 ? -19.882 -6.428 39.144 1.00 83.69 94 THR A O 1
ATOM 770 N N . ALA A 1 95 ? -21.826 -5.602 38.386 1.00 78.06 95 ALA A N 1
ATOM 771 C CA . ALA A 1 95 ? -22.552 -6.867 38.500 1.00 78.06 95 ALA A CA 1
ATOM 772 C C . ALA A 1 95 ? -21.922 -8.004 37.665 1.00 78.06 95 ALA A C 1
ATOM 774 O O . ALA A 1 95 ? -21.965 -9.165 38.071 1.00 78.06 95 ALA A O 1
ATOM 775 N N . LYS A 1 96 ? -21.308 -7.703 36.508 1.00 84.12 96 LYS A N 1
ATOM 776 C CA . LYS A 1 96 ? -20.564 -8.689 35.702 1.00 84.12 96 LYS A CA 1
ATOM 777 C C . LYS A 1 96 ? -19.293 -9.160 36.418 1.00 84.12 96 LYS A C 1
ATOM 779 O O . LYS A 1 96 ? -19.001 -10.355 36.382 1.00 84.12 96 LYS A O 1
ATOM 784 N N . VAL A 1 97 ? -18.570 -8.246 37.068 1.00 84.38 97 VAL A N 1
ATOM 785 C CA . VAL A 1 97 ? -17.340 -8.540 37.820 1.00 84.38 97 VAL A CA 1
ATOM 786 C C . VAL A 1 97 ? -17.647 -9.338 39.086 1.00 84.38 97 VAL A C 1
ATOM 788 O O . VAL A 1 97 ? -17.089 -10.417 39.267 1.00 84.38 97 VAL A O 1
ATOM 791 N N . GLU A 1 98 ? -18.582 -8.874 39.915 1.00 84.50 98 GLU A N 1
ATOM 792 C CA . GLU A 1 98 ? -19.046 -9.585 41.117 1.00 84.50 98 GLU A CA 1
ATOM 793 C C . GLU A 1 98 ? -19.529 -11.000 40.776 1.00 84.50 98 GLU A C 1
ATOM 795 O O . GLU A 1 98 ? -19.145 -11.971 41.431 1.00 84.50 98 GLU A O 1
ATOM 800 N N . LYS A 1 99 ? -20.301 -11.143 39.688 1.00 81.62 99 LYS A N 1
ATOM 801 C CA . LYS A 1 99 ? -20.769 -12.446 39.214 1.00 81.62 99 LYS A CA 1
ATOM 802 C C . LYS A 1 99 ? -19.614 -13.389 38.873 1.00 81.62 99 LYS A C 1
ATOM 804 O O . LYS A 1 99 ? -19.633 -14.521 39.352 1.00 81.62 99 LYS A O 1
ATOM 809 N N . TYR A 1 100 ? -18.631 -12.978 38.060 1.00 80.81 100 TYR A N 1
ATOM 810 C CA . TYR A 1 100 ? -17.543 -13.903 37.715 1.00 80.81 100 TYR A CA 1
ATOM 811 C C . TYR A 1 100 ? -16.638 -14.197 38.915 1.00 80.81 100 TYR A C 1
ATOM 813 O O . TYR A 1 100 ? -16.133 -15.310 39.012 1.00 80.81 100 TYR A O 1
ATOM 821 N N . LEU A 1 101 ? -16.463 -13.260 39.853 1.00 84.94 101 LEU A N 1
ATOM 822 C CA . LEU A 1 101 ? -15.706 -13.510 41.083 1.00 84.94 101 LEU A CA 1
ATOM 823 C C . LEU A 1 101 ? -16.391 -14.573 41.952 1.00 84.94 101 LEU A C 1
ATOM 825 O O . LEU A 1 101 ? -15.761 -15.583 42.257 1.00 84.94 101 LEU A O 1
ATOM 829 N N . HIS A 1 102 ? -17.690 -14.441 42.233 1.00 79.12 102 HIS A N 1
ATOM 830 C CA . HIS A 1 102 ? -18.436 -15.463 42.978 1.00 79.12 102 HIS A CA 1
ATOM 831 C C . HIS A 1 102 ? -18.514 -16.812 42.250 1.00 79.12 102 HIS A C 1
ATOM 833 O O . HIS A 1 102 ? -18.443 -17.863 42.886 1.00 79.12 102 HIS A O 1
ATOM 839 N N . GLN A 1 103 ? -18.620 -16.817 40.916 1.00 74.56 103 GLN A N 1
ATOM 840 C CA . GLN A 1 103 ? -18.518 -18.061 40.144 1.00 74.56 103 GLN A CA 1
ATOM 841 C C . GLN A 1 103 ? -17.114 -18.682 40.242 1.00 74.56 103 GLN A C 1
ATOM 843 O O . GLN A 1 103 ? -17.008 -19.904 40.263 1.00 74.56 103 GLN A O 1
ATOM 848 N N . SER A 1 104 ? -16.055 -17.873 40.351 1.00 79.31 104 SER A N 1
ATOM 849 C CA . SER A 1 104 ? -14.685 -18.348 40.577 1.00 79.31 104 SER A CA 1
ATOM 850 C C . SER A 1 104 ? -14.527 -18.992 41.953 1.00 79.31 104 SER A C 1
ATOM 852 O O . SER A 1 104 ? -14.005 -20.097 42.041 1.00 79.31 104 SER A O 1
ATOM 854 N N . GLU A 1 105 ? -15.012 -18.331 43.009 1.00 78.06 105 GLU A N 1
ATOM 855 C CA . GLU A 1 105 ? -14.974 -18.821 44.395 1.00 78.06 105 GLU A CA 1
ATOM 856 C C . GLU A 1 105 ? -15.760 -20.131 44.554 1.00 78.06 105 GLU A C 1
ATOM 858 O O . GLU A 1 105 ? -15.282 -21.084 45.169 1.00 78.06 105 GLU A O 1
ATOM 863 N N . ALA A 1 106 ? -16.951 -20.214 43.952 1.00 70.50 106 ALA A N 1
ATOM 864 C CA . ALA A 1 106 ? -17.759 -21.430 43.956 1.00 70.50 106 ALA A CA 1
ATOM 865 C C . ALA A 1 106 ? -17.089 -22.582 43.183 1.00 70.50 106 ALA A C 1
ATOM 867 O O . ALA A 1 106 ? -17.187 -23.739 43.593 1.00 70.50 106 ALA A O 1
ATOM 868 N N . LEU A 1 107 ? -16.395 -22.275 42.082 1.00 68.12 107 LEU A N 1
ATOM 869 C CA . LEU A 1 107 ? -15.707 -23.262 41.252 1.00 68.12 107 LEU A CA 1
ATOM 870 C C . LEU A 1 107 ? -14.438 -23.799 41.928 1.00 68.12 107 LEU A C 1
ATOM 872 O O . LEU A 1 107 ? -14.244 -25.013 41.956 1.00 68.12 107 LEU A O 1
ATOM 876 N N . THR A 1 108 ? -13.603 -22.942 42.526 1.00 69.94 108 THR A N 1
ATOM 877 C CA . THR A 1 108 ? -12.407 -23.393 43.259 1.00 69.94 108 THR A CA 1
ATOM 878 C C . THR A 1 108 ? -12.769 -24.176 44.514 1.00 69.94 108 THR A C 1
ATOM 880 O O . THR A 1 108 ? -12.175 -25.228 44.748 1.00 69.94 108 THR A O 1
ATOM 883 N N . ALA A 1 109 ? -13.797 -23.751 45.259 1.00 67.44 109 ALA A N 1
ATOM 884 C CA . ALA A 1 109 ? -14.330 -24.515 46.385 1.00 67.44 109 ALA A CA 1
ATOM 885 C C . ALA A 1 109 ? -14.898 -25.878 45.946 1.00 67.44 109 ALA A C 1
ATOM 887 O O . ALA A 1 109 ? -14.587 -26.897 46.557 1.00 67.44 109 ALA A O 1
ATOM 888 N N . GLY A 1 110 ? -15.688 -25.921 44.866 1.00 65.31 110 GLY A N 1
ATOM 889 C CA . GLY A 1 110 ? -16.271 -27.161 44.339 1.00 65.31 110 GLY A CA 1
ATOM 890 C C . GLY A 1 110 ? -15.243 -28.145 43.767 1.00 65.31 110 GLY A C 1
ATOM 891 O O . GLY A 1 110 ? -15.456 -29.354 43.823 1.00 65.31 110 GLY A O 1
ATOM 892 N N . MET A 1 111 ? -14.118 -27.643 43.251 1.00 70.75 111 MET A N 1
ATOM 893 C CA . MET A 1 111 ? -13.003 -28.447 42.733 1.00 70.75 111 MET A CA 1
ATOM 894 C C . MET A 1 111 ? -11.898 -28.718 43.774 1.00 70.75 111 MET A C 1
ATOM 896 O O . MET A 1 111 ? -10.921 -29.388 43.445 1.00 70.75 111 MET A O 1
ATOM 900 N N . SER A 1 112 ? -12.030 -28.223 45.012 1.00 74.44 112 SER A N 1
ATOM 901 C CA . SER A 1 112 ? -10.995 -28.279 46.064 1.00 74.44 112 SER A CA 1
ATOM 902 C C . SER A 1 112 ? -9.621 -27.738 45.624 1.00 74.44 112 SER A C 1
ATOM 904 O O . SER A 1 112 ? -8.580 -28.260 46.024 1.00 74.44 112 SER A O 1
ATOM 906 N N . LEU A 1 113 ? -9.608 -26.702 44.779 1.00 70.88 113 LEU A N 1
ATOM 907 C CA . LEU A 1 113 ? -8.383 -26.085 44.262 1.00 70.88 113 LEU A CA 1
ATOM 908 C C . LEU A 1 113 ? -7.761 -25.144 45.298 1.00 70.88 113 LEU A C 1
ATOM 910 O O . LEU A 1 113 ? -8.456 -24.318 45.891 1.00 70.88 113 LEU A O 1
ATOM 914 N N . ASP A 1 114 ? -6.439 -25.218 45.463 1.00 76.69 114 ASP A N 1
ATOM 915 C CA . ASP A 1 114 ? -5.691 -24.207 46.209 1.00 76.69 114 ASP A CA 1
ATOM 916 C C . ASP A 1 114 ? -5.337 -22.983 45.339 1.00 76.69 114 ASP A C 1
ATOM 918 O O . ASP A 1 114 ? -5.475 -22.974 44.111 1.00 76.69 114 ASP A O 1
ATOM 922 N N . ALA A 1 115 ? -4.852 -21.927 45.996 1.00 68.31 115 ALA A N 1
ATOM 923 C CA . ALA A 1 115 ? -4.494 -20.662 45.356 1.00 68.31 115 ALA A CA 1
ATOM 924 C C . ALA A 1 115 ? -3.220 -20.718 44.482 1.00 68.31 115 ALA A C 1
ATOM 926 O O . ALA A 1 115 ? -2.817 -19.680 43.952 1.00 68.31 115 ALA A O 1
ATOM 927 N N . SER A 1 116 ? -2.566 -21.879 44.351 1.00 70.44 116 SER A N 1
ATOM 928 C CA . SER A 1 116 ? -1.499 -22.144 43.378 1.00 70.44 116 SER A CA 1
ATOM 929 C C . SER A 1 116 ? -2.079 -22.823 42.136 1.00 70.44 116 SER A C 1
ATOM 931 O O . SER A 1 116 ? -1.881 -22.333 41.025 1.00 70.44 116 SER A O 1
ATOM 933 N N . ALA A 1 117 ? -2.877 -23.880 42.320 1.00 70.25 117 ALA A N 1
ATOM 934 C CA . ALA A 1 117 ? -3.555 -24.589 41.235 1.00 70.25 117 ALA A CA 1
ATOM 935 C C . ALA A 1 117 ? -4.504 -23.669 40.441 1.00 70.25 117 ALA A C 1
ATOM 937 O O . ALA A 1 117 ? -4.554 -23.736 39.214 1.00 70.25 117 ALA A O 1
ATOM 938 N N . GLU A 1 118 ? -5.196 -22.744 41.116 1.00 77.12 118 GLU A N 1
ATOM 939 C CA . GLU A 1 118 ? -6.005 -21.707 40.459 1.00 77.12 118 GLU A CA 1
ATOM 940 C C . GLU A 1 118 ? -5.171 -20.830 39.500 1.00 77.12 118 GLU A C 1
ATOM 942 O O . GLU A 1 118 ? -5.599 -20.553 38.378 1.00 77.12 118 GLU A O 1
ATOM 947 N N . ARG A 1 119 ? -3.955 -20.428 39.900 1.00 75.56 119 ARG A N 1
ATOM 948 C CA . ARG A 1 119 ? -3.067 -19.587 39.074 1.00 75.56 119 ARG A CA 1
ATOM 949 C C . ARG A 1 119 ? -2.496 -20.348 37.888 1.00 75.56 119 ARG A C 1
ATOM 951 O O . ARG A 1 119 ? -2.366 -19.775 36.809 1.00 75.56 119 ARG A O 1
ATOM 958 N N . GLU A 1 120 ? -2.173 -21.626 38.065 1.00 76.25 120 GLU A N 1
ATOM 959 C CA . GLU A 1 120 ? -1.705 -22.483 36.971 1.00 76.25 120 GLU A CA 1
ATOM 960 C C . GLU A 1 120 ? -2.793 -22.689 35.910 1.00 76.25 120 GLU A C 1
ATOM 962 O O . GLU A 1 120 ? -2.499 -22.598 34.719 1.00 76.25 120 GLU A O 1
ATOM 967 N N . LEU A 1 121 ? -4.057 -22.860 36.315 1.00 81.12 121 LEU A N 1
ATOM 968 C CA . LEU A 1 121 ? -5.195 -22.923 35.390 1.00 81.12 121 LEU A CA 1
ATOM 969 C C . LEU A 1 121 ? -5.412 -21.603 34.631 1.00 81.12 121 LEU A C 1
ATOM 971 O O . LEU A 1 121 ? -5.736 -21.625 33.443 1.00 81.12 121 LEU A O 1
ATOM 975 N N . LEU A 1 122 ? -5.208 -20.457 35.287 1.00 84.00 122 LEU A N 1
ATOM 976 C CA . LEU A 1 122 ? -5.309 -19.136 34.656 1.00 84.00 122 LEU A CA 1
ATOM 977 C C . LEU A 1 122 ? -4.160 -18.869 33.678 1.00 84.00 122 LEU A C 1
ATOM 979 O O . LEU A 1 122 ? -4.411 -18.405 32.567 1.00 84.00 122 LEU A O 1
ATOM 983 N N . GLN A 1 123 ? -2.926 -19.237 34.035 1.00 80.75 123 GLN A N 1
ATOM 984 C CA . GLN A 1 123 ? -1.776 -19.185 33.127 1.00 80.75 123 GLN A CA 1
ATOM 985 C C . GLN A 1 123 ? -1.990 -20.090 31.906 1.00 80.75 123 GLN A C 1
ATOM 987 O O . GLN A 1 123 ? -1.798 -19.650 30.775 1.00 80.75 123 GLN A O 1
ATOM 992 N N . ALA A 1 124 ? -2.445 -21.327 32.119 1.00 74.69 124 ALA A N 1
ATOM 993 C CA . ALA A 1 124 ? -2.744 -22.255 31.034 1.00 74.69 124 ALA A CA 1
ATOM 994 C C . ALA A 1 124 ? -3.854 -21.724 30.112 1.00 74.69 124 ALA A C 1
ATOM 996 O O . ALA A 1 124 ? -3.800 -21.941 28.902 1.00 74.69 124 ALA A O 1
ATOM 997 N N . GLU A 1 125 ? -4.839 -20.991 30.645 1.00 83.81 125 GLU A N 1
ATOM 998 C CA . GLU A 1 125 ? -5.860 -20.354 29.813 1.00 83.81 125 GLU A CA 1
ATOM 999 C C . GLU A 1 125 ? -5.329 -19.148 29.034 1.00 83.81 125 GLU A C 1
ATOM 1001 O O . GLU A 1 125 ? -5.683 -18.993 27.868 1.00 83.81 125 GLU A O 1
ATOM 1006 N N . MET A 1 126 ? -4.438 -18.342 29.617 1.00 81.50 126 MET A N 1
ATOM 1007 C CA . MET A 1 126 ? -3.727 -17.279 28.898 1.00 81.50 126 MET A CA 1
ATOM 1008 C C . MET A 1 126 ? -2.925 -17.838 27.715 1.00 81.50 126 MET A C 1
ATOM 1010 O O . MET A 1 126 ? -3.075 -17.355 26.591 1.00 81.50 126 MET A O 1
ATOM 1014 N N . ASP A 1 127 ? -2.130 -18.884 27.955 1.00 72.75 127 ASP A N 1
ATOM 1015 C CA . ASP A 1 127 ? -1.322 -19.557 26.933 1.00 72.75 127 ASP A CA 1
ATOM 1016 C C . ASP A 1 127 ? -2.216 -20.168 25.837 1.00 72.75 127 ASP A C 1
ATOM 1018 O O . ASP A 1 127 ? -1.959 -20.005 24.642 1.00 72.75 127 ASP A O 1
ATOM 1022 N N . ARG A 1 128 ? -3.335 -20.800 26.222 1.00 80.69 128 ARG A N 1
ATOM 1023 C CA . ARG A 1 128 ? -4.325 -21.346 25.282 1.00 80.69 128 ARG A CA 1
ATOM 1024 C C . ARG A 1 128 ? -5.019 -20.253 24.464 1.00 80.69 128 ARG A C 1
ATOM 1026 O O . ARG A 1 128 ? -5.263 -20.452 23.276 1.00 80.69 128 ARG A O 1
ATOM 1033 N N . MET A 1 129 ? -5.356 -19.113 25.067 1.00 81.00 129 MET A N 1
ATOM 1034 C CA . MET A 1 129 ? -5.964 -17.983 24.360 1.00 81.00 129 MET A CA 1
ATOM 1035 C C . MET A 1 129 ? -5.030 -17.434 23.280 1.00 81.00 129 MET A C 1
ATOM 1037 O O . MET A 1 129 ? -5.485 -17.226 22.156 1.00 81.00 129 MET A O 1
ATOM 1041 N N . ALA A 1 130 ? -3.743 -17.259 23.593 1.00 67.50 130 ALA A N 1
ATOM 1042 C CA . ALA A 1 130 ? -2.740 -16.829 22.621 1.00 67.50 130 ALA A CA 1
ATOM 1043 C C . ALA A 1 130 ? -2.565 -17.855 21.486 1.00 67.50 130 ALA A C 1
ATOM 1045 O O . ALA A 1 130 ? -2.633 -17.487 20.316 1.00 67.50 130 ALA A O 1
ATOM 1046 N N . ALA A 1 131 ? -2.439 -19.144 21.817 1.00 56.91 131 ALA A N 1
ATOM 1047 C CA . ALA A 1 131 ? -2.181 -20.211 20.846 1.00 56.91 131 ALA A CA 1
ATOM 1048 C C . ALA A 1 131 ? -3.397 -20.655 19.999 1.00 56.91 131 ALA A C 1
ATOM 1050 O O . ALA A 1 131 ? -3.224 -21.413 19.047 1.00 56.91 131 ALA A O 1
ATOM 1051 N N . GLN A 1 132 ? -4.630 -20.263 20.352 1.00 65.25 132 GLN A N 1
ATOM 1052 C CA . GLN A 1 132 ? -5.860 -20.764 19.707 1.00 65.25 132 GLN A CA 1
ATOM 1053 C C . GLN A 1 132 ? -6.866 -19.672 19.304 1.00 65.25 132 GLN A C 1
ATOM 1055 O O . GLN A 1 132 ? -7.999 -19.992 18.926 1.00 65.25 132 GLN A O 1
ATOM 1060 N N . THR A 1 133 ? -6.513 -18.387 19.398 1.00 73.25 133 THR A N 1
ATOM 1061 C CA . THR A 1 133 ? -7.411 -17.317 18.941 1.00 73.25 133 THR A CA 1
ATOM 1062 C C . THR A 1 133 ? -7.586 -17.343 17.420 1.00 73.25 133 THR A C 1
ATOM 1064 O O . THR A 1 133 ? -6.631 -17.504 16.670 1.00 73.25 133 THR A O 1
ATOM 1067 N N . ARG A 1 134 ? -8.824 -17.132 16.955 1.00 59.66 134 ARG A N 1
ATOM 1068 C CA . ARG A 1 134 ? -9.145 -16.874 15.535 1.00 59.66 134 ARG A CA 1
ATOM 1069 C C . ARG A 1 134 ? -9.252 -15.378 15.211 1.00 59.66 134 ARG A C 1
ATOM 1071 O O . ARG A 1 134 ? -9.732 -15.014 14.147 1.00 59.66 134 ARG A O 1
ATOM 1078 N N . ARG A 1 135 ? -8.874 -14.527 16.168 1.00 59.69 135 ARG A N 1
ATOM 1079 C CA . ARG A 1 135 ? -8.762 -13.068 16.056 1.00 59.69 135 ARG A CA 1
ATOM 1080 C C . ARG A 1 135 ? -7.498 -12.620 16.804 1.00 59.69 135 ARG A C 1
ATOM 1082 O O . ARG A 1 135 ? -7.581 -12.212 17.971 1.00 59.69 135 ARG A O 1
ATOM 1089 N N . PRO A 1 136 ? -6.304 -12.830 16.213 1.00 58.28 136 PRO A N 1
ATOM 1090 C CA . PRO A 1 136 ? -5.029 -12.487 16.844 1.00 58.28 136 PRO A CA 1
ATOM 1091 C C . PRO A 1 136 ? -4.854 -10.971 16.994 1.00 58.28 136 PRO A C 1
ATOM 1093 O O . PRO A 1 136 ? -4.158 -10.512 17.896 1.00 58.28 136 PRO A O 1
ATOM 1096 N N . ASP A 1 137 ? -5.492 -10.202 16.119 1.00 56.50 137 ASP A N 1
ATOM 1097 C CA . ASP A 1 137 ? -5.644 -8.748 16.123 1.00 56.50 137 ASP A CA 1
ATOM 1098 C C . ASP A 1 137 ? -6.419 -8.258 17.358 1.00 56.50 137 ASP A C 1
ATOM 1100 O O . ASP A 1 137 ? -5.887 -7.491 18.163 1.00 56.50 137 ASP A O 1
ATOM 1104 N N . VAL A 1 138 ? -7.628 -8.783 17.583 1.00 71.38 138 VAL A N 1
ATOM 1105 C CA . VAL A 1 138 ? -8.479 -8.403 18.718 1.00 71.38 138 VAL A CA 1
ATOM 1106 C C . VAL A 1 138 ? -7.855 -8.853 20.034 1.00 71.38 138 VAL A C 1
ATOM 1108 O O . VAL A 1 138 ? -7.967 -8.146 21.031 1.00 71.38 138 VAL A O 1
ATOM 1111 N N . LEU A 1 139 ? -7.144 -9.987 20.058 1.00 78.69 139 LEU A N 1
ATOM 1112 C CA . LEU A 1 139 ? -6.429 -10.417 21.262 1.00 78.69 139 LEU A CA 1
ATOM 1113 C C . LEU A 1 139 ? -5.254 -9.482 21.607 1.00 78.69 139 LEU A C 1
ATOM 1115 O O . LEU A 1 139 ? -5.072 -9.159 22.779 1.00 78.69 139 LEU A O 1
ATOM 1119 N N . ARG A 1 140 ? -4.520 -8.968 20.609 1.00 71.94 140 ARG A N 1
ATOM 1120 C CA . ARG A 1 140 ? -3.517 -7.903 20.809 1.00 71.94 140 ARG A CA 1
ATOM 1121 C C . ARG A 1 140 ? -4.150 -6.598 21.296 1.00 71.94 140 ARG A C 1
ATOM 1123 O O . ARG A 1 140 ? -3.585 -5.946 22.169 1.00 71.94 140 ARG A O 1
ATOM 1130 N N . GLU A 1 141 ? -5.315 -6.216 20.776 1.00 71.94 141 GLU A N 1
ATOM 1131 C CA . GLU A 1 141 ? -6.038 -5.027 21.250 1.00 71.94 141 GLU A CA 1
ATOM 1132 C C . GLU A 1 141 ? -6.526 -5.193 22.702 1.00 71.94 141 GLU A C 1
ATOM 1134 O O . GLU A 1 141 ? -6.388 -4.272 23.505 1.00 71.94 141 GLU A O 1
ATOM 1139 N N . LEU A 1 142 ? -7.016 -6.383 23.068 1.00 79.25 142 LEU A N 1
ATOM 1140 C CA . LEU A 1 142 ? -7.400 -6.733 24.439 1.00 79.25 142 LEU A CA 1
ATOM 1141 C C . LEU A 1 142 ? -6.209 -6.710 25.406 1.00 79.25 142 LEU A C 1
ATOM 1143 O O . LEU A 1 142 ? -6.355 -6.200 26.512 1.00 79.25 142 LEU A O 1
ATOM 1147 N N . TYR A 1 143 ? -5.037 -7.223 25.018 1.00 81.50 143 TYR A N 1
ATOM 1148 C CA . TYR A 1 143 ? -3.841 -7.170 25.869 1.00 81.50 143 TYR A CA 1
ATOM 1149 C C . TYR A 1 143 ? -3.344 -5.729 26.063 1.00 81.50 143 TYR A C 1
ATOM 1151 O O . TYR A 1 143 ? -3.090 -5.324 27.197 1.00 81.50 143 TYR A O 1
ATOM 1159 N N . ARG A 1 144 ? -3.334 -4.906 25.004 1.00 75.75 144 ARG A N 1
ATOM 1160 C CA . ARG A 1 144 ? -3.008 -3.468 25.092 1.00 75.75 144 ARG A CA 1
ATOM 1161 C C . ARG A 1 144 ? -4.000 -2.673 25.947 1.00 75.75 144 ARG A C 1
ATOM 1163 O O . ARG A 1 144 ? -3.592 -1.772 26.668 1.00 75.75 144 ARG A O 1
ATOM 1170 N N . ALA A 1 145 ? -5.290 -3.019 25.920 1.00 74.12 145 ALA A N 1
ATOM 1171 C CA . ALA A 1 145 ? -6.315 -2.434 26.797 1.00 74.12 145 ALA A CA 1
ATOM 1172 C C . ALA A 1 145 ? -6.131 -2.798 28.294 1.00 74.12 145 ALA A C 1
ATOM 1174 O O . ALA A 1 145 ? -6.771 -2.217 29.179 1.00 74.12 145 ALA A O 1
ATOM 1175 N N . LEU A 1 146 ? -5.246 -3.756 28.574 1.00 80.62 146 LEU A N 1
ATOM 1176 C CA . LEU A 1 146 ? -4.826 -4.220 29.895 1.00 80.62 146 LEU A CA 1
ATOM 1177 C C . LEU A 1 146 ? -3.341 -3.895 30.157 1.00 80.62 146 LEU A C 1
ATOM 1179 O O . LEU A 1 146 ? -2.698 -4.564 30.960 1.00 80.62 146 LEU A O 1
ATOM 1183 N N . ASP A 1 147 ? -2.810 -2.878 29.470 1.00 75.56 147 ASP A N 1
ATOM 1184 C CA . ASP A 1 147 ? -1.436 -2.355 29.558 1.00 75.56 147 ASP A CA 1
ATOM 1185 C C . ASP A 1 147 ? -0.338 -3.420 29.328 1.00 75.56 147 ASP A C 1
ATOM 1187 O O . ASP A 1 147 ? 0.798 -3.279 29.782 1.00 75.56 147 ASP A O 1
ATOM 1191 N N . ASP A 1 148 ? -0.686 -4.515 28.642 1.00 63.91 148 ASP A N 1
ATOM 1192 C CA . ASP A 1 148 ? 0.120 -5.730 28.495 1.00 63.91 148 ASP A CA 1
ATOM 1193 C C . ASP A 1 148 ? 0.612 -6.328 29.845 1.00 63.91 148 ASP A C 1
ATOM 1195 O O . ASP A 1 148 ? 1.633 -7.026 29.886 1.00 63.91 148 ASP A O 1
ATOM 1199 N N . ASP A 1 149 ? -0.107 -6.079 30.950 1.00 77.69 149 ASP A N 1
ATOM 1200 C CA . ASP A 1 149 ? 0.179 -6.573 32.308 1.00 77.69 149 ASP A CA 1
ATOM 1201 C C . ASP A 1 149 ? -0.330 -8.027 32.486 1.00 77.69 149 ASP A C 1
ATOM 1203 O O . ASP A 1 149 ? -1.540 -8.270 32.384 1.00 77.69 149 ASP A O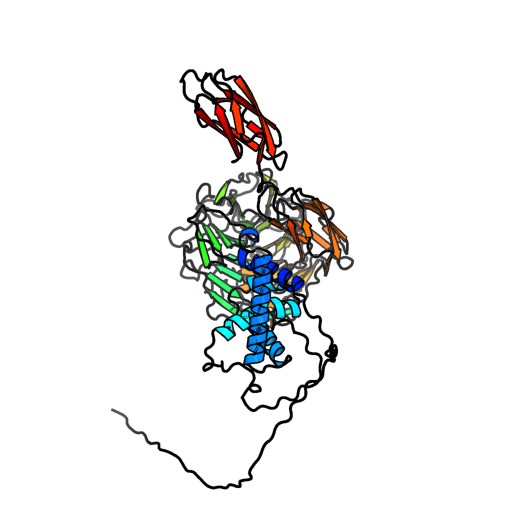 1
ATOM 1207 N N . PRO A 1 150 ? 0.547 -9.012 32.791 1.00 77.06 150 PRO A N 1
ATOM 1208 C CA . PRO A 1 150 ? 0.145 -10.402 33.023 1.00 77.06 150 PRO A CA 1
ATOM 1209 C C . PRO A 1 150 ? -0.933 -10.574 34.095 1.00 77.06 150 PRO A C 1
ATOM 1211 O O . PRO A 1 150 ? -1.803 -11.429 33.943 1.00 77.06 150 PRO A O 1
ATOM 1214 N N . LEU A 1 151 ? -0.899 -9.770 35.163 1.00 82.44 151 LEU A N 1
ATOM 1215 C CA . LEU A 1 151 ? -1.865 -9.839 36.256 1.00 82.44 151 LEU A CA 1
ATOM 1216 C C . LEU A 1 151 ? -3.247 -9.387 35.782 1.00 82.44 151 LEU A C 1
ATOM 1218 O O . LEU A 1 151 ? -4.236 -10.053 36.073 1.00 82.44 151 LEU A O 1
ATOM 1222 N N . LEU A 1 152 ? -3.327 -8.295 35.018 1.00 85.44 152 LEU A N 1
ATOM 1223 C CA . LEU A 1 152 ? -4.595 -7.802 34.473 1.00 85.44 152 LEU A CA 1
ATOM 1224 C C . LEU A 1 152 ? -5.161 -8.753 33.408 1.00 85.44 152 LEU A C 1
ATOM 1226 O O . LEU A 1 152 ? -6.369 -8.996 33.386 1.00 85.44 152 LEU A O 1
ATOM 1230 N N . ILE A 1 153 ? -4.303 -9.336 32.565 1.00 85.00 153 ILE A N 1
ATOM 1231 C CA . ILE A 1 153 ? -4.700 -10.331 31.559 1.00 85.00 153 ILE A CA 1
ATOM 1232 C C . ILE A 1 153 ? -5.224 -11.610 32.235 1.00 85.00 153 ILE A C 1
ATOM 1234 O O . ILE A 1 153 ? -6.305 -12.080 31.873 1.00 85.00 153 ILE A O 1
ATOM 1238 N N . ALA A 1 154 ? -4.530 -12.139 33.248 1.00 84.62 154 ALA A N 1
ATOM 1239 C CA . ALA A 1 154 ? -4.989 -13.299 34.015 1.00 84.62 154 ALA A CA 1
ATOM 1240 C C . ALA A 1 154 ? -6.338 -13.029 34.701 1.00 84.62 154 ALA A C 1
ATOM 1242 O O . ALA A 1 154 ? -7.308 -13.771 34.537 1.00 84.62 154 ALA A O 1
ATOM 1243 N N . GLU A 1 155 ? -6.407 -11.942 35.467 1.00 87.44 155 GLU A N 1
ATOM 1244 C CA . GLU A 1 155 ? -7.465 -11.718 36.449 1.00 87.44 155 GLU A CA 1
ATOM 1245 C C . GLU A 1 155 ? -8.742 -11.096 35.882 1.00 87.44 155 GLU A C 1
ATOM 1247 O O . GLU A 1 155 ? -9.812 -11.342 36.442 1.00 87.44 155 GLU A O 1
ATOM 1252 N N . CYS A 1 156 ? -8.650 -10.306 34.807 1.00 91.06 156 CYS A N 1
ATOM 1253 C CA . CYS A 1 156 ? -9.794 -9.603 34.216 1.00 91.06 156 CYS A CA 1
ATOM 1254 C C . CYS A 1 156 ? -10.247 -10.192 32.871 1.00 91.06 156 CYS A C 1
ATOM 1256 O O . CYS A 1 156 ? -11.404 -10.001 32.505 1.00 91.06 156 CYS A O 1
ATOM 1258 N N . LEU A 1 157 ? -9.375 -10.899 32.138 1.00 91.56 157 LEU A N 1
ATOM 1259 C CA . LEU A 1 157 ? -9.683 -11.438 30.805 1.00 91.56 157 LEU A CA 1
ATOM 1260 C C . LEU A 1 157 ? -9.704 -12.973 30.766 1.00 91.56 157 LEU A C 1
ATOM 1262 O O . LEU A 1 157 ? -10.705 -13.547 30.338 1.00 91.56 157 LEU A O 1
ATOM 1266 N N . ALA A 1 158 ? -8.654 -13.649 31.242 1.00 89.00 158 ALA A N 1
ATOM 1267 C CA . ALA A 1 158 ? -8.606 -15.113 31.233 1.00 89.00 158 ALA A CA 1
ATOM 1268 C C . ALA A 1 158 ? -9.571 -15.731 32.261 1.00 89.00 158 ALA A C 1
ATOM 1270 O O . ALA A 1 158 ? -10.290 -16.674 31.932 1.00 89.00 158 ALA A O 1
ATOM 1271 N N . ARG A 1 159 ? -9.662 -15.170 33.478 1.00 90.19 159 ARG A N 1
ATOM 1272 C CA . ARG A 1 159 ? -10.535 -15.672 34.557 1.00 90.19 159 ARG A CA 1
ATOM 1273 C C . ARG A 1 159 ? -12.016 -15.806 34.149 1.00 90.19 159 ARG A C 1
ATOM 1275 O O . ARG A 1 159 ? -12.543 -16.908 34.303 1.00 90.19 159 ARG A O 1
ATOM 1282 N N . PRO A 1 160 ? -12.698 -14.795 33.570 1.00 86.00 160 PRO A N 1
ATOM 1283 C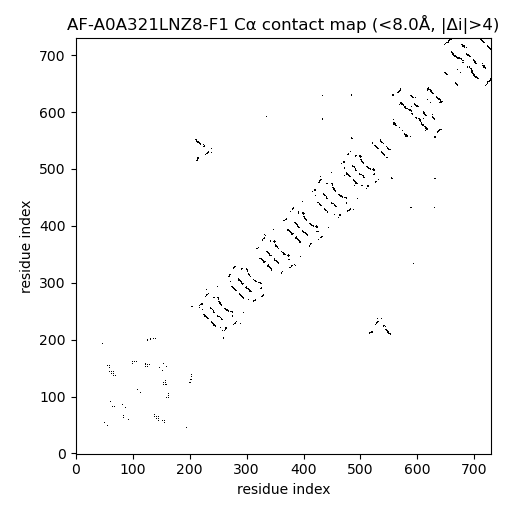 CA . PRO A 1 160 ? -14.086 -14.962 33.120 1.00 86.00 160 PRO A CA 1
ATOM 1284 C C . PRO A 1 160 ? -14.262 -16.028 32.024 1.00 86.00 160 PRO A C 1
ATOM 1286 O O . PRO A 1 160 ? -15.262 -16.745 32.024 1.00 86.00 160 PRO A O 1
ATOM 1289 N N . ILE A 1 161 ? -13.294 -16.153 31.108 1.00 87.69 161 ILE A N 1
ATOM 1290 C CA . ILE A 1 161 ? -13.325 -17.112 29.989 1.00 87.69 161 ILE A CA 1
ATOM 1291 C C . ILE A 1 161 ? -13.118 -18.549 30.493 1.00 87.69 161 ILE A C 1
ATOM 1293 O O . ILE A 1 161 ? -13.841 -19.462 30.086 1.00 87.69 161 ILE A O 1
ATOM 1297 N N . LEU A 1 162 ? -12.182 -18.745 31.428 1.00 84.19 162 LEU A N 1
ATOM 1298 C CA . LEU A 1 162 ? -11.933 -20.020 32.098 1.00 84.19 162 LEU A CA 1
ATOM 1299 C C . LEU A 1 162 ? -13.193 -20.532 32.809 1.00 84.19 162 LEU A C 1
ATOM 1301 O O . LEU A 1 162 ? -13.552 -21.699 32.655 1.00 84.19 162 LEU A O 1
ATOM 1305 N N . ILE A 1 163 ? -13.877 -19.650 33.544 1.00 81.62 163 ILE A N 1
ATOM 1306 C CA . ILE A 1 163 ? -15.099 -19.966 34.296 1.00 81.62 163 ILE A CA 1
ATOM 1307 C C . ILE A 1 163 ? -16.253 -20.311 33.354 1.00 81.62 163 ILE A C 1
ATOM 1309 O O . ILE A 1 163 ? -16.906 -21.334 33.555 1.00 81.62 163 ILE A O 1
ATOM 1313 N N . ASP A 1 164 ? -16.492 -19.511 32.307 1.00 77.00 164 ASP A N 1
ATOM 1314 C CA . ASP A 1 164 ? -17.547 -19.798 31.328 1.00 77.00 164 ASP A CA 1
ATOM 1315 C C . ASP A 1 164 ? -17.328 -21.165 30.668 1.00 77.00 164 ASP A C 1
ATOM 1317 O O . ASP A 1 164 ? -18.259 -21.970 30.623 1.00 77.00 164 ASP A O 1
ATOM 1321 N N . ARG A 1 165 ? -16.091 -21.492 30.260 1.00 80.75 165 ARG A N 1
ATOM 1322 C CA . ARG A 1 165 ? -15.774 -22.822 29.723 1.00 80.75 165 ARG A CA 1
ATOM 1323 C C . ARG A 1 165 ? -16.003 -23.927 30.752 1.00 80.75 165 ARG A C 1
ATOM 1325 O O . ARG A 1 165 ? -16.715 -24.875 30.445 1.00 80.75 165 ARG A O 1
ATOM 1332 N N . LEU A 1 166 ? -15.407 -23.832 31.943 1.00 73.81 166 LEU A N 1
ATOM 1333 C CA . LEU A 1 166 ? -15.506 -24.892 32.956 1.00 73.81 166 LEU A CA 1
ATOM 1334 C C . LEU A 1 166 ? -16.953 -25.111 33.424 1.00 73.81 166 LEU A C 1
ATOM 1336 O O . LEU A 1 166 ? -17.329 -26.246 33.692 1.00 73.81 166 LEU A O 1
ATOM 1340 N N . SER A 1 167 ? -17.794 -24.071 33.425 1.00 69.44 167 SER A N 1
ATOM 1341 C CA . SER A 1 167 ? -19.232 -24.189 33.722 1.00 69.44 167 SER A CA 1
ATOM 1342 C C . SER A 1 167 ? -20.066 -24.877 32.629 1.00 69.44 167 SER A C 1
ATOM 1344 O O . SER A 1 167 ? -21.228 -25.203 32.868 1.00 69.44 167 SER A O 1
ATOM 1346 N N . ARG A 1 168 ? -19.494 -25.093 31.436 1.00 67.19 168 ARG A N 1
ATOM 1347 C CA . ARG A 1 168 ? -20.132 -25.768 30.290 1.00 67.19 168 ARG A CA 1
ATOM 1348 C C . ARG A 1 168 ? -19.618 -27.191 30.058 1.00 67.19 168 ARG A C 1
ATOM 1350 O O . ARG A 1 168 ? -20.204 -27.905 29.248 1.00 67.19 168 ARG A O 1
ATOM 1357 N N . THR A 1 169 ? -18.542 -27.599 30.728 1.00 59.72 169 THR A N 1
ATOM 1358 C CA . THR A 1 169 ? -18.014 -28.967 30.659 1.00 59.72 169 THR A CA 1
ATOM 1359 C C . THR A 1 169 ? -18.831 -29.873 31.582 1.00 59.72 169 THR A C 1
ATOM 1361 O O . THR A 1 169 ? -18.918 -29.601 32.778 1.00 59.72 169 THR A O 1
ATOM 1364 N N . ASP A 1 170 ? -19.412 -30.961 31.065 1.00 49.81 170 ASP A N 1
ATOM 1365 C CA . ASP A 1 170 ? -20.023 -31.978 31.933 1.00 49.81 170 ASP A CA 1
ATOM 1366 C C . ASP A 1 170 ? -18.924 -32.644 32.780 1.00 49.81 170 ASP A C 1
ATOM 1368 O O . ASP A 1 170 ? -17.841 -32.958 32.281 1.00 49.81 170 ASP A O 1
ATOM 1372 N N . ALA A 1 171 ? -19.191 -32.897 34.063 1.00 45.91 171 ALA A N 1
ATOM 1373 C CA . ALA A 1 171 ? -18.210 -33.350 35.058 1.00 45.91 171 ALA A CA 1
ATOM 1374 C C . ALA A 1 171 ? -17.632 -34.761 34.792 1.00 45.91 171 ALA A C 1
ATOM 1376 O O . ALA A 1 171 ? -16.864 -35.291 35.595 1.00 45.91 171 ALA A O 1
ATOM 1377 N N . ARG A 1 172 ? -18.015 -35.379 33.670 1.00 41.09 172 ARG A N 1
ATOM 1378 C CA . ARG A 1 172 ? -17.548 -36.676 33.165 1.00 41.09 172 ARG A CA 1
ATOM 1379 C C . ARG A 1 172 ? -16.556 -36.552 32.003 1.00 41.09 172 ARG A C 1
ATOM 1381 O O . ARG A 1 172 ? -15.870 -37.526 31.714 1.00 41.09 172 ARG A O 1
ATOM 1388 N N . GLU A 1 173 ? -16.439 -35.379 31.378 1.00 41.59 173 GLU A N 1
ATOM 1389 C CA . GLU A 1 173 ? -15.543 -35.107 30.243 1.00 41.59 173 GLU A CA 1
ATOM 1390 C C . GLU A 1 173 ? -14.423 -34.122 30.625 1.00 41.59 173 GLU A C 1
ATOM 1392 O O . GLU A 1 173 ? -14.209 -33.096 29.978 1.00 41.59 173 GLU A O 1
ATOM 1397 N N . PHE A 1 174 ? -13.671 -34.435 31.687 1.00 43.81 174 PHE A N 1
ATOM 1398 C CA . PHE A 1 174 ? -12.429 -33.718 31.997 1.00 43.81 174 PHE A CA 1
ATOM 1399 C C . PHE A 1 174 ? -11.428 -33.862 30.830 1.00 43.81 174 PHE A C 1
ATOM 1401 O O . PHE A 1 174 ? -11.020 -34.988 30.529 1.00 43.81 174 PHE A O 1
ATOM 1408 N N . PRO A 1 175 ? -10.996 -32.766 30.171 1.00 37.91 175 PRO A N 1
ATOM 1409 C CA . PRO A 1 175 ? -10.115 -32.869 29.012 1.00 37.91 175 PRO A CA 1
ATOM 1410 C C . PRO A 1 175 ? -8.731 -33.407 29.384 1.00 37.91 175 PRO A C 1
ATOM 1412 O O . PRO A 1 175 ? -8.098 -32.933 30.329 1.00 37.91 175 PRO A O 1
ATOM 1415 N N . SER A 1 176 ? -8.206 -34.329 28.576 1.00 36.75 176 SER A N 1
ATOM 1416 C CA . SER A 1 176 ? -6.890 -34.968 28.741 1.00 36.75 176 SER A CA 1
ATOM 1417 C C . SER A 1 176 ? -5.699 -34.052 28.393 1.00 36.75 176 SER A C 1
ATOM 1419 O O . SER A 1 176 ? -4.731 -34.497 27.779 1.00 36.75 176 SER A O 1
ATOM 1421 N N . GLY A 1 177 ? -5.800 -32.760 28.719 1.00 39.31 177 GLY A N 1
ATOM 1422 C CA . GLY A 1 177 ? -4.815 -31.712 28.426 1.00 39.31 177 GLY A CA 1
ATOM 1423 C C . GLY A 1 177 ? -4.302 -30.955 29.655 1.00 39.31 177 GLY A C 1
ATOM 1424 O O . GLY A 1 177 ? -3.498 -30.041 29.502 1.00 39.31 177 GLY A O 1
ATOM 1425 N N . LEU A 1 178 ? -4.749 -31.313 30.864 1.00 42.38 178 LEU A N 1
ATOM 1426 C CA . LEU A 1 178 ? -4.122 -30.849 32.105 1.00 42.38 178 LEU A CA 1
ATOM 1427 C C . LEU A 1 178 ? -2.827 -31.636 32.385 1.00 42.38 178 LEU A C 1
ATOM 1429 O O . LEU A 1 178 ? -2.727 -32.801 31.987 1.00 42.38 178 LEU A O 1
ATOM 1433 N N . PRO A 1 179 ? -1.851 -31.054 33.107 1.00 37.19 179 PRO A N 1
ATOM 1434 C CA . PRO A 1 179 ? -0.705 -31.802 33.616 1.00 37.19 179 PRO A CA 1
ATOM 1435 C C . PRO A 1 179 ? -1.144 -33.018 34.446 1.00 37.19 179 PRO A C 1
ATOM 1437 O O . PRO A 1 179 ? -2.106 -32.953 35.212 1.00 37.19 179 PRO A O 1
ATOM 1440 N N . ALA A 1 180 ? -0.406 -34.128 34.347 1.00 37.41 180 ALA A N 1
ATOM 1441 C CA . ALA A 1 180 ? -0.754 -35.399 34.999 1.00 37.41 180 ALA A CA 1
ATOM 1442 C C . ALA A 1 180 ? -0.702 -35.374 36.549 1.00 37.41 180 ALA A C 1
ATOM 1444 O O . ALA A 1 180 ? -0.964 -36.385 37.196 1.00 37.41 180 ALA A O 1
ATOM 1445 N N . SER A 1 181 ? -0.377 -34.228 37.151 1.00 40.16 181 SER A N 1
ATOM 1446 C CA . SER A 1 181 ? -0.329 -33.974 38.595 1.00 40.16 181 SER A CA 1
ATOM 1447 C C . SER A 1 181 ? -1.697 -33.793 39.264 1.00 40.16 181 SER A C 1
ATOM 1449 O O . SER A 1 181 ? -1.738 -33.702 40.488 1.00 40.16 181 SER A O 1
ATOM 1451 N N . PHE A 1 182 ? -2.803 -33.753 38.511 1.00 40.59 182 PHE A N 1
ATOM 1452 C CA . PHE A 1 182 ? -4.146 -33.415 39.022 1.00 40.59 182 PHE A CA 1
ATOM 1453 C C . PHE A 1 182 ? -5.153 -34.586 39.027 1.00 40.59 182 PHE A C 1
ATOM 1455 O O . PHE A 1 182 ? -6.363 -34.375 39.004 1.00 40.59 182 PHE A O 1
ATOM 1462 N N . GLY A 1 183 ? -4.674 -35.834 39.059 1.00 35.50 183 GLY A N 1
ATOM 1463 C CA . GLY A 1 183 ? -5.535 -37.001 39.290 1.00 35.50 183 GLY A CA 1
ATOM 1464 C C . GLY A 1 183 ? -5.967 -37.130 40.764 1.00 35.50 183 GLY A C 1
ATOM 1465 O O . GLY A 1 183 ? -5.246 -36.682 41.655 1.00 35.50 183 GLY A O 1
ATOM 1466 N N . PRO A 1 184 ? -7.110 -37.773 41.074 1.00 27.75 184 PRO A N 1
ATOM 1467 C CA . PRO A 1 184 ? -7.551 -37.973 42.455 1.00 27.75 184 PRO A CA 1
ATOM 1468 C C . PRO A 1 184 ? -6.622 -38.951 43.200 1.00 27.75 184 PRO A C 1
ATOM 1470 O O . PRO A 1 184 ? -6.809 -40.166 43.155 1.00 27.75 184 PRO A O 1
ATOM 1473 N N . GLY A 1 185 ? -5.606 -38.408 43.878 1.00 36.53 185 GLY A N 1
ATOM 1474 C CA . GLY A 1 185 ? -4.630 -39.164 44.675 1.00 36.53 185 GLY A CA 1
ATOM 1475 C C . GLY A 1 185 ? -3.203 -38.596 44.700 1.00 36.53 185 GLY A C 1
ATOM 1476 O O . GLY A 1 185 ? -2.385 -39.077 45.482 1.00 36.53 185 GLY A O 1
ATOM 1477 N N . SER A 1 186 ? -2.872 -37.590 43.885 1.00 31.72 186 SER A N 1
ATOM 1478 C CA . SER A 1 186 ? -1.533 -36.983 43.851 1.00 31.72 186 SER A CA 1
ATOM 1479 C C . SER A 1 186 ? -1.307 -35.972 44.982 1.00 31.72 186 SER A C 1
ATOM 1481 O O . SER A 1 186 ? -1.832 -34.861 44.977 1.00 31.72 186 SER A O 1
ATOM 1483 N N . SER A 1 187 ? -0.453 -36.326 45.945 1.00 29.11 187 SER A N 1
ATOM 1484 C CA . SER A 1 187 ? 0.026 -35.405 46.980 1.00 29.11 187 SER A CA 1
ATOM 1485 C C . SER A 1 187 ? 1.074 -34.438 46.413 1.00 29.11 187 SER A C 1
ATOM 1487 O O . SER A 1 187 ? 2.252 -34.790 46.310 1.00 29.11 187 SER A O 1
ATOM 1489 N N . PHE A 1 188 ? 0.667 -33.222 46.052 1.00 32.78 188 PHE A N 1
ATOM 1490 C CA . PHE A 1 188 ? 1.594 -32.179 45.608 1.00 32.78 188 PHE A CA 1
ATOM 1491 C C . PHE A 1 188 ? 2.166 -31.411 46.809 1.00 32.78 188 PHE A C 1
ATOM 1493 O O . PHE A 1 188 ? 1.422 -30.838 47.600 1.00 32.78 188 PHE A O 1
ATOM 1500 N N . THR A 1 189 ? 3.493 -31.389 46.956 1.00 29.77 189 THR A N 1
ATOM 1501 C CA . THR A 1 189 ? 4.194 -30.544 47.938 1.00 29.77 189 THR A CA 1
ATOM 1502 C C . THR A 1 189 ? 4.657 -29.253 47.255 1.00 29.77 189 THR A C 1
ATOM 1504 O O . THR A 1 189 ? 5.587 -29.328 46.446 1.00 29.77 189 THR A O 1
ATOM 1507 N N . PRO A 1 190 ? 4.072 -28.074 47.548 1.00 33.03 190 PRO A N 1
ATOM 1508 C CA . PRO A 1 190 ? 4.440 -26.840 46.857 1.00 33.03 190 PRO A CA 1
ATOM 1509 C C . PRO A 1 190 ? 5.878 -26.425 47.182 1.00 33.03 190 PRO A C 1
ATOM 1511 O O . PRO A 1 190 ? 6.232 -26.255 48.353 1.00 33.03 190 PRO A O 1
ATOM 1514 N N . SER A 1 191 ? 6.715 -26.219 46.161 1.00 32.81 191 SER A N 1
ATOM 1515 C CA . SER A 1 191 ? 8.013 -25.573 46.365 1.00 32.81 191 SER A CA 1
ATOM 1516 C C . SER A 1 191 ? 7.799 -24.069 46.564 1.00 32.81 191 SER A C 1
ATOM 1518 O O . SER A 1 191 ? 7.044 -23.411 45.850 1.00 32.81 191 SER A O 1
ATOM 1520 N N . ARG A 1 192 ? 8.416 -23.517 47.612 1.00 38.09 192 ARG A N 1
ATOM 1521 C CA . ARG A 1 192 ? 8.084 -22.189 48.149 1.00 38.09 192 ARG A CA 1
ATOM 1522 C C . ARG A 1 192 ? 8.785 -21.058 47.384 1.00 38.09 192 ARG A C 1
ATOM 1524 O O . ARG A 1 192 ? 9.643 -20.378 47.940 1.00 38.09 192 ARG A O 1
ATOM 1531 N N . ALA A 1 193 ? 8.413 -20.867 46.121 1.00 35.94 193 ALA A N 1
ATOM 1532 C CA . ALA A 1 193 ? 8.824 -19.738 45.283 1.00 35.94 193 ALA A CA 1
ATOM 1533 C C . ALA A 1 193 ? 7.626 -18.821 44.967 1.00 35.94 193 ALA A C 1
ATOM 1535 O O . ALA A 1 193 ? 6.483 -19.270 44.903 1.00 35.94 193 ALA A O 1
ATOM 1536 N N . SER A 1 194 ? 7.877 -17.524 44.787 1.00 45.44 194 SER A N 1
ATOM 1537 C CA . SER A 1 194 ? 6.848 -16.524 44.481 1.00 45.44 194 SER A CA 1
ATOM 1538 C C . SER A 1 194 ? 6.304 -16.699 43.059 1.00 45.44 194 SER A C 1
ATOM 1540 O O . SER A 1 194 ? 6.973 -16.347 42.089 1.00 45.44 194 SER A O 1
ATOM 1542 N N . PHE A 1 195 ? 5.089 -17.239 42.932 1.00 48.38 195 PHE A N 1
ATOM 1543 C CA . PHE A 1 195 ? 4.420 -17.411 41.640 1.00 48.38 195 PHE A CA 1
ATOM 1544 C C . PHE A 1 195 ? 3.834 -16.081 41.144 1.00 48.38 195 PHE A C 1
ATOM 1546 O O . PHE A 1 195 ? 2.775 -15.648 41.613 1.00 48.38 195 PHE A O 1
ATOM 1553 N N . GLU A 1 196 ? 4.507 -15.475 40.169 1.00 62.69 196 GLU A N 1
ATOM 1554 C CA . GLU A 1 196 ? 3.990 -14.391 39.328 1.00 62.69 196 GLU A CA 1
ATOM 1555 C C . GLU A 1 196 ? 3.394 -14.957 38.029 1.00 62.69 196 GLU A C 1
ATOM 1557 O O . GLU A 1 196 ? 3.890 -15.950 37.486 1.00 62.69 196 GLU A O 1
ATOM 1562 N N . TYR A 1 197 ? 2.344 -14.314 37.507 1.00 60.62 197 TYR A N 1
ATOM 1563 C CA . TYR A 1 197 ? 1.830 -14.628 36.174 1.00 60.62 197 TYR A CA 1
ATOM 1564 C C . TYR A 1 197 ? 2.865 -14.236 35.115 1.00 60.62 197 TYR A C 1
ATOM 1566 O O . TYR A 1 197 ? 3.356 -13.107 35.085 1.00 60.62 197 TYR A O 1
ATOM 1574 N N . ARG A 1 198 ? 3.178 -15.162 34.212 1.00 72.25 198 ARG A N 1
ATOM 1575 C CA . ARG A 1 198 ? 4.018 -14.898 33.043 1.00 72.25 198 ARG A CA 1
ATOM 1576 C C . ARG A 1 198 ? 3.152 -14.290 31.945 1.00 72.25 198 ARG A C 1
ATOM 1578 O O . ARG A 1 198 ? 1.971 -14.626 31.827 1.00 72.25 198 ARG A O 1
ATOM 1585 N N . LYS A 1 199 ? 3.741 -13.450 31.084 1.00 59.25 199 LYS A N 1
ATOM 1586 C CA . LYS A 1 199 ? 3.094 -13.141 29.797 1.00 59.25 199 LYS A CA 1
ATOM 1587 C C . LYS A 1 199 ? 2.768 -14.465 29.087 1.00 59.25 199 LYS A C 1
ATOM 1589 O O . LYS A 1 199 ? 3.554 -15.405 29.239 1.00 59.25 199 LYS A O 1
ATOM 1594 N N . PRO A 1 200 ? 1.639 -14.550 28.358 1.00 57.06 200 PRO A N 1
ATOM 1595 C CA . PRO A 1 200 ? 1.300 -15.757 27.617 1.00 57.06 200 PRO A CA 1
ATOM 1596 C C . PRO A 1 200 ? 2.474 -16.189 26.735 1.00 57.06 200 PRO A C 1
ATOM 1598 O O . PRO A 1 200 ? 3.218 -15.324 26.253 1.00 57.06 200 PRO A O 1
ATOM 1601 N N . LEU A 1 201 ? 2.602 -17.490 26.457 1.00 47.47 201 LEU A N 1
ATOM 1602 C CA . LEU A 1 201 ? 3.333 -17.957 25.274 1.00 47.47 201 LEU A CA 1
ATOM 1603 C C . LEU A 1 201 ? 2.873 -17.102 24.087 1.00 47.47 201 LEU A C 1
ATOM 1605 O O . LEU A 1 201 ? 1.687 -17.072 23.766 1.00 47.47 201 LEU A O 1
ATOM 1609 N N . GLN A 1 202 ? 3.795 -16.291 23.564 1.00 43.25 202 GLN A N 1
ATOM 1610 C CA . GLN A 1 202 ? 3.429 -15.057 22.871 1.00 43.25 202 GLN A CA 1
ATOM 1611 C C . GLN A 1 202 ? 2.523 -15.311 21.655 1.00 43.25 202 GLN A C 1
ATOM 1613 O O . GLN A 1 202 ? 2.696 -16.297 20.942 1.00 43.25 202 GLN A O 1
ATOM 1618 N N . LEU A 1 203 ? 1.700 -14.312 21.302 1.00 40.28 203 LEU A N 1
ATOM 1619 C CA . LEU A 1 203 ? 1.570 -13.974 19.880 1.00 40.28 203 LEU A CA 1
ATOM 1620 C C . LEU A 1 203 ? 2.968 -13.566 19.410 1.00 40.28 203 LEU A C 1
ATOM 1622 O O . LEU A 1 203 ? 3.408 -12.445 19.670 1.00 40.28 203 LEU A O 1
ATOM 1626 N N . THR A 1 204 ? 3.707 -14.525 18.864 1.00 34.09 204 THR A N 1
ATOM 1627 C CA . THR A 1 204 ? 5.157 -14.447 18.719 1.00 34.09 204 THR A CA 1
ATOM 1628 C C . THR A 1 204 ? 5.561 -13.297 17.813 1.00 34.09 204 THR A C 1
ATOM 1630 O O . THR A 1 204 ? 5.403 -13.342 16.595 1.00 34.09 204 THR A O 1
ATOM 1633 N N . THR A 1 205 ? 6.223 -12.300 18.406 1.00 38.91 205 THR A N 1
ATOM 1634 C CA . THR A 1 205 ? 7.322 -11.632 17.705 1.00 38.91 205 THR A CA 1
ATOM 1635 C C . THR A 1 205 ? 8.249 -12.732 17.191 1.00 38.91 205 THR A C 1
ATOM 1637 O O . THR A 1 205 ? 8.694 -13.553 17.997 1.00 38.91 205 THR A O 1
ATOM 1640 N N . ALA A 1 206 ? 8.455 -12.790 15.870 1.00 37.97 206 ALA A N 1
ATOM 1641 C CA . ALA A 1 206 ? 9.059 -13.931 15.181 1.00 37.97 206 ALA A CA 1
ATOM 1642 C C . ALA A 1 206 ? 10.324 -14.442 15.893 1.00 37.97 206 ALA A C 1
ATOM 1644 O O . ALA A 1 206 ? 11.177 -13.651 16.308 1.00 37.97 206 ALA A O 1
ATOM 1645 N N . ALA A 1 207 ? 10.391 -15.766 16.083 1.00 41.84 207 ALA A N 1
ATOM 1646 C CA . ALA A 1 207 ? 11.221 -16.437 17.085 1.00 41.84 207 ALA A CA 1
ATOM 1647 C C . ALA A 1 207 ? 12.687 -15.961 17.097 1.00 41.84 207 ALA A C 1
ATOM 1649 O O . ALA A 1 207 ? 13.513 -16.445 16.327 1.00 41.84 207 ALA A O 1
ATOM 1650 N N . ALA A 1 208 ? 12.985 -15.010 17.994 1.00 49.00 208 ALA A N 1
ATOM 1651 C CA . ALA A 1 208 ? 14.289 -14.367 18.188 1.00 49.00 208 ALA A CA 1
ATOM 1652 C C . ALA A 1 208 ? 15.067 -14.113 16.876 1.00 49.00 208 ALA A C 1
ATOM 1654 O O . ALA A 1 208 ? 16.228 -14.508 16.760 1.00 49.00 208 ALA A O 1
ATOM 1655 N N . CYS A 1 209 ? 14.400 -13.471 15.907 1.00 57.06 209 CYS A N 1
ATOM 1656 C CA . CYS A 1 209 ? 14.886 -13.155 14.557 1.00 57.06 209 CYS A CA 1
ATOM 1657 C C . CYS A 1 209 ? 16.397 -12.842 14.496 1.00 57.06 209 CYS A C 1
ATOM 1659 O O . CYS A 1 209 ? 16.853 -11.755 14.865 1.00 57.06 209 CYS A O 1
ATOM 1661 N N . GLN A 1 210 ? 17.191 -13.821 14.046 1.00 63.44 210 GLN A N 1
ATOM 1662 C CA . GLN A 1 210 ? 18.649 -13.718 14.036 1.00 63.44 210 GLN A CA 1
ATOM 1663 C C . GLN A 1 210 ? 19.111 -12.813 12.894 1.00 63.44 210 GLN A C 1
ATOM 1665 O O . GLN A 1 210 ? 18.810 -13.069 11.729 1.00 63.44 210 GLN A O 1
ATOM 1670 N N . SER A 1 211 ? 19.859 -11.760 13.229 1.00 73.94 211 SER A N 1
ATOM 1671 C CA . SER A 1 211 ? 20.371 -10.788 12.257 1.00 73.94 211 SER A CA 1
ATOM 1672 C C . SER A 1 211 ? 21.093 -11.458 11.088 1.00 73.94 211 SER A C 1
ATOM 1674 O O . SER A 1 211 ? 21.944 -12.320 11.299 1.00 73.94 211 SER A O 1
ATOM 1676 N N . GLN A 1 212 ? 20.761 -11.034 9.867 1.00 81.00 212 GLN A N 1
ATOM 1677 C CA . GLN A 1 212 ? 21.290 -11.571 8.615 1.00 81.00 212 GLN A CA 1
ATOM 1678 C C . GLN A 1 212 ? 21.064 -13.087 8.482 1.00 81.00 212 GLN A C 1
ATOM 1680 O O . GLN A 1 212 ? 21.982 -13.856 8.198 1.00 81.00 212 GLN A O 1
ATOM 1685 N N . THR A 1 213 ? 19.812 -13.522 8.641 1.00 87.06 213 THR A N 1
ATOM 1686 C CA . THR A 1 213 ? 19.392 -14.901 8.343 1.00 87.06 213 THR A CA 1
ATOM 1687 C C . THR A 1 213 ? 18.148 -14.940 7.463 1.00 87.06 213 THR A C 1
ATOM 1689 O O . THR A 1 213 ? 17.342 -14.009 7.446 1.00 87.06 213 THR A O 1
ATOM 1692 N N . TRP A 1 214 ? 18.002 -16.035 6.720 1.00 90.75 214 TRP A N 1
ATOM 1693 C CA . TRP A 1 214 ? 16.790 -16.365 5.979 1.00 90.75 214 TRP A CA 1
ATOM 1694 C C . TRP A 1 214 ? 16.147 -17.623 6.555 1.00 90.75 214 TRP A C 1
ATOM 1696 O O . TRP A 1 214 ? 16.830 -18.617 6.807 1.00 90.75 214 TRP A O 1
ATOM 1706 N N . THR A 1 215 ? 14.822 -17.610 6.671 1.00 90.56 215 THR A N 1
ATOM 1707 C CA . THR A 1 215 ? 14.013 -18.827 6.804 1.00 90.56 215 THR A CA 1
ATOM 1708 C C . THR A 1 215 ? 13.090 -18.937 5.598 1.00 90.56 215 THR A C 1
ATOM 1710 O O . THR A 1 215 ? 12.540 -17.933 5.149 1.00 90.56 215 THR A O 1
ATOM 1713 N N . ASN A 1 216 ? 12.899 -20.142 5.057 1.00 89.75 216 ASN A N 1
ATOM 1714 C CA . ASN A 1 216 ? 11.812 -20.358 4.101 1.00 89.75 216 ASN A CA 1
ATOM 1715 C C . ASN A 1 216 ? 10.465 -20.240 4.835 1.00 89.75 216 ASN A C 1
ATOM 1717 O O . ASN A 1 216 ? 10.380 -20.550 6.026 1.00 89.75 216 ASN A O 1
ATOM 1721 N N . THR A 1 217 ? 9.428 -19.795 4.131 1.00 90.44 217 THR A N 1
ATOM 1722 C CA . THR A 1 217 ? 8.043 -19.881 4.612 1.00 90.44 217 THR A CA 1
ATOM 1723 C C . THR A 1 217 ? 7.426 -21.215 4.205 1.00 90.44 217 THR A C 1
ATOM 1725 O O . THR A 1 217 ? 7.855 -21.855 3.237 1.00 90.44 217 THR A O 1
ATOM 1728 N N . SER A 1 218 ? 6.383 -21.624 4.917 1.00 88.06 218 SER A N 1
ATOM 1729 C CA . SER A 1 218 ? 5.547 -22.757 4.548 1.00 88.06 218 SER A CA 1
ATOM 1730 C C . SER A 1 218 ? 4.953 -22.583 3.148 1.00 88.06 218 SER A C 1
ATOM 1732 O O . SER A 1 218 ? 4.544 -21.492 2.740 1.00 88.06 218 SER A O 1
ATOM 1734 N N . THR A 1 219 ? 4.893 -23.693 2.415 1.00 89.69 219 THR A N 1
ATOM 1735 C CA . THR A 1 219 ? 4.212 -23.821 1.119 1.00 89.69 219 THR A CA 1
ATOM 1736 C C . THR A 1 219 ? 2.896 -24.599 1.230 1.00 89.69 219 THR A C 1
ATOM 1738 O O . THR A 1 219 ? 2.188 -24.769 0.236 1.00 89.69 219 THR A O 1
ATOM 1741 N N . VAL A 1 220 ? 2.535 -25.070 2.431 1.00 87.12 220 VAL A N 1
ATOM 1742 C CA . VAL A 1 220 ? 1.279 -25.790 2.679 1.00 87.12 220 VAL A CA 1
ATOM 1743 C C . VAL A 1 220 ? 0.115 -24.806 2.575 1.00 87.12 220 VAL A C 1
ATOM 1745 O O . VAL A 1 220 ? 0.118 -23.776 3.241 1.00 87.12 220 VAL A O 1
ATOM 1748 N N . SER A 1 221 ? -0.872 -25.125 1.731 1.00 87.75 221 SER A N 1
ATOM 1749 C CA . SER A 1 221 ? -2.034 -24.266 1.423 1.00 87.75 221 SER A CA 1
ATOM 1750 C C . SER A 1 221 ? -1.699 -22.880 0.843 1.00 87.75 221 SER A C 1
ATOM 1752 O O . SER A 1 221 ? -2.584 -22.032 0.736 1.00 87.75 221 SER A O 1
ATOM 1754 N N . ALA A 1 222 ? -0.447 -22.643 0.443 1.00 89.75 222 ALA A N 1
ATOM 1755 C CA . ALA A 1 222 ? -0.003 -21.357 -0.078 1.00 89.75 222 ALA A CA 1
ATOM 1756 C C . ALA A 1 222 ? -0.529 -21.100 -1.509 1.00 89.75 222 ALA A C 1
ATOM 1758 O O . ALA A 1 222 ? -0.674 -22.049 -2.289 1.00 89.75 222 ALA A O 1
ATOM 1759 N N . PRO A 1 223 ? -0.803 -19.836 -1.894 1.00 90.50 223 PRO A N 1
ATOM 1760 C CA . PRO A 1 223 ? -1.266 -19.513 -3.240 1.00 90.50 223 PRO A CA 1
ATOM 1761 C C . PRO A 1 223 ? -0.177 -19.820 -4.289 1.00 90.50 223 PRO A C 1
ATOM 1763 O O . PRO A 1 223 ? 1.015 -19.703 -3.991 1.00 90.50 223 PRO A O 1
ATOM 1766 N N . PRO A 1 224 ? -0.553 -20.221 -5.519 1.00 85.25 224 PRO A N 1
ATOM 1767 C CA . PRO A 1 224 ? 0.397 -20.673 -6.536 1.00 85.25 224 PRO A CA 1
ATOM 1768 C C . PRO A 1 224 ? 1.381 -19.574 -6.956 1.00 85.25 224 PRO A C 1
ATOM 1770 O O . PRO A 1 224 ? 1.084 -18.387 -6.839 1.00 85.25 224 PRO A O 1
ATOM 1773 N N . ALA A 1 225 ? 2.531 -19.985 -7.507 1.00 79.12 225 ALA A N 1
ATOM 1774 C CA . ALA A 1 225 ? 3.486 -19.073 -8.136 1.00 79.12 225 ALA A CA 1
ATOM 1775 C C . ALA A 1 225 ? 2.778 -18.209 -9.186 1.00 79.12 225 ALA A C 1
ATOM 1777 O O . ALA A 1 225 ? 2.148 -18.733 -10.105 1.00 79.12 225 ALA A O 1
ATOM 1778 N N . ASN A 1 226 ? 2.857 -16.896 -9.019 1.00 85.81 226 ASN A N 1
ATOM 1779 C CA . ASN A 1 226 ? 2.078 -15.919 -9.756 1.00 85.81 226 ASN A CA 1
ATOM 1780 C C . ASN A 1 226 ? 2.895 -14.644 -9.975 1.00 85.81 226 ASN A C 1
ATOM 1782 O O . ASN A 1 226 ? 3.646 -14.227 -9.100 1.00 85.81 226 ASN A O 1
ATOM 1786 N N . TYR A 1 227 ? 2.728 -13.993 -11.127 1.00 89.25 227 TYR A N 1
ATOM 1787 C CA . TYR A 1 227 ? 3.303 -12.666 -11.367 1.00 89.25 227 TYR A CA 1
ATOM 1788 C C . TYR A 1 227 ? 2.226 -11.602 -11.591 1.00 89.25 227 TYR A C 1
ATOM 1790 O O . TYR A 1 227 ? 1.151 -11.868 -12.142 1.00 89.25 227 TYR A O 1
ATOM 1798 N N . GLY A 1 228 ? 2.520 -10.371 -11.163 1.00 90.88 228 GLY A N 1
ATOM 1799 C CA . GLY A 1 228 ? 1.591 -9.241 -11.258 1.00 90.88 228 GLY A CA 1
ATOM 1800 C C . GLY A 1 228 ? 0.384 -9.343 -10.315 1.00 90.88 228 GLY A C 1
ATOM 1801 O O . GLY A 1 228 ? -0.665 -8.765 -10.610 1.00 90.88 228 GLY A O 1
ATOM 1802 N N . HIS A 1 229 ? 0.508 -10.103 -9.228 1.00 94.50 229 HIS A N 1
ATOM 1803 C CA . HIS A 1 229 ? -0.333 -10.015 -8.033 1.00 94.50 229 HIS A CA 1
ATOM 1804 C C . HIS A 1 229 ? -0.048 -8.729 -7.253 1.00 94.50 229 HIS A C 1
ATOM 1806 O O . HIS A 1 229 ? 0.982 -8.085 -7.453 1.00 94.50 229 HIS A O 1
ATOM 1812 N N . SER A 1 230 ? -0.939 -8.396 -6.324 1.00 95.00 230 SER A N 1
ATOM 1813 C CA . SER A 1 230 ? -0.639 -7.440 -5.254 1.00 95.00 230 SER A CA 1
ATOM 1814 C C . SER A 1 230 ? -0.400 -8.191 -3.950 1.00 95.00 230 SER A C 1
ATOM 1816 O O . SER A 1 230 ? -0.991 -9.249 -3.725 1.00 95.00 230 SER A O 1
ATOM 1818 N N . GLY A 1 231 ? 0.432 -7.626 -3.078 1.00 94.31 231 GLY A N 1
ATOM 1819 C CA . GLY A 1 231 ? 0.567 -8.076 -1.698 1.00 94.31 231 GLY A CA 1
ATOM 1820 C C . GLY A 1 231 ? 0.702 -6.894 -0.743 1.00 94.31 231 GLY A C 1
ATOM 1821 O O . GLY A 1 231 ? 1.312 -5.883 -1.099 1.00 94.31 231 GLY A O 1
ATOM 1822 N N . VAL A 1 232 ? 0.078 -7.003 0.429 1.00 93.00 232 VAL A N 1
ATOM 1823 C CA . VAL A 1 232 ? 0.009 -5.957 1.460 1.00 93.00 232 VAL A CA 1
ATOM 1824 C C . VAL A 1 232 ? 0.193 -6.544 2.860 1.00 93.00 232 VAL A C 1
ATOM 1826 O O . VAL A 1 232 ? -0.113 -7.710 3.099 1.00 93.00 232 VAL A O 1
ATOM 1829 N N . TRP A 1 233 ? 0.672 -5.722 3.792 1.00 87.44 233 TRP A N 1
ATOM 1830 C CA . TRP A 1 233 ? 0.874 -6.087 5.195 1.00 87.44 233 TRP A CA 1
ATOM 1831 C C . TRP A 1 233 ? -0.222 -5.478 6.071 1.00 87.44 233 TRP A C 1
ATOM 1833 O O . TRP A 1 233 ? -0.406 -4.261 6.053 1.00 87.44 233 TRP A O 1
ATOM 1843 N N . THR A 1 234 ? -0.921 -6.298 6.859 1.00 74.88 234 THR A N 1
ATOM 1844 C CA . THR A 1 234 ? -2.005 -5.832 7.749 1.00 74.88 234 THR A CA 1
ATOM 1845 C C . THR A 1 234 ? -1.497 -5.143 9.018 1.00 74.88 234 THR A C 1
ATOM 1847 O O . THR A 1 234 ? -2.263 -4.485 9.718 1.00 74.88 234 THR A O 1
ATOM 1850 N N . GLY A 1 235 ? -0.212 -5.319 9.342 1.00 69.12 235 GLY A N 1
ATOM 1851 C CA . GLY A 1 235 ? 0.332 -5.138 10.690 1.00 69.12 235 GLY A CA 1
ATOM 1852 C C . GLY A 1 235 ? 0.610 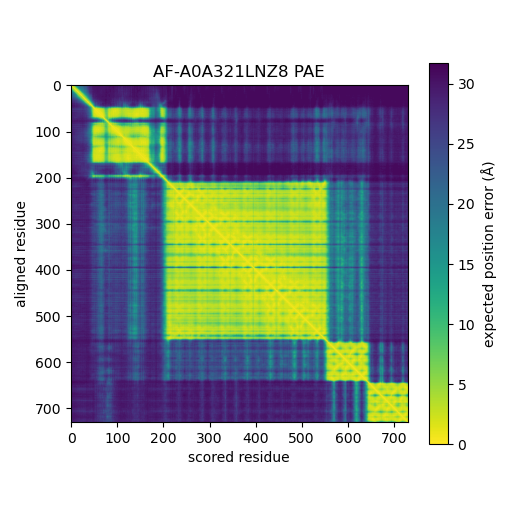-6.465 11.414 1.00 69.12 235 GLY A C 1
ATOM 1853 O O . GLY A 1 235 ? 1.296 -6.453 12.436 1.00 69.12 235 GLY A O 1
ATOM 1854 N N . SER A 1 236 ? 0.123 -7.598 10.893 1.00 70.50 236 SER A N 1
ATOM 1855 C CA . SER A 1 236 ? 0.453 -8.954 11.377 1.00 70.50 236 SER A CA 1
ATOM 1856 C C . SER A 1 236 ? 0.505 -10.046 10.316 1.00 70.50 236 SER A C 1
ATOM 1858 O O . SER A 1 236 ? 1.228 -11.015 10.513 1.00 70.50 236 SER A O 1
ATOM 1860 N N . GLU A 1 237 ? -0.227 -9.908 9.217 1.00 82.44 237 GLU A N 1
ATOM 1861 C CA . GLU A 1 237 ? -0.319 -10.901 8.151 1.00 82.44 237 GLU A CA 1
ATOM 1862 C C . GLU A 1 237 ? 0.026 -10.284 6.793 1.00 82.44 237 GLU A C 1
ATOM 1864 O O . GLU A 1 237 ? -0.210 -9.098 6.537 1.00 82.44 237 GLU A O 1
ATOM 1869 N N . LEU A 1 238 ? 0.560 -11.112 5.896 1.00 92.06 238 LEU A N 1
ATOM 1870 C CA . LEU A 1 238 ? 0.749 -10.779 4.486 1.00 92.06 238 LEU A CA 1
ATOM 1871 C C . LEU A 1 238 ? -0.463 -11.285 3.694 1.00 92.06 238 LEU A C 1
ATOM 1873 O O . LEU A 1 238 ? -0.639 -12.490 3.539 1.00 92.06 238 LEU A O 1
ATOM 1877 N N . ILE A 1 239 ? -1.275 -10.375 3.157 1.00 94.00 239 ILE A N 1
ATOM 1878 C CA . ILE A 1 239 ? -2.339 -10.704 2.198 1.00 94.00 239 ILE A CA 1
ATOM 1879 C C . ILE A 1 239 ? -1.740 -10.630 0.793 1.00 94.00 239 ILE A C 1
ATOM 1881 O O . ILE A 1 239 ? -1.216 -9.588 0.410 1.00 94.00 239 ILE A O 1
ATOM 1885 N N . VAL A 1 240 ? -1.846 -11.702 0.007 1.00 95.56 240 VAL A N 1
ATOM 1886 C CA . VAL A 1 240 ? -1.479 -11.770 -1.419 1.00 95.56 240 VAL A CA 1
ATOM 1887 C C . VAL A 1 240 ? -2.715 -12.120 -2.235 1.00 95.56 240 VAL A C 1
ATOM 1889 O O . VAL A 1 240 ? -3.388 -13.097 -1.920 1.00 95.56 240 VAL A O 1
ATOM 1892 N N . TRP A 1 241 ? -2.996 -11.393 -3.321 1.00 96.38 241 TRP A N 1
ATOM 1893 C CA . TRP A 1 241 ? -4.147 -11.694 -4.181 1.00 96.38 241 TRP A CA 1
ATOM 1894 C C . TRP A 1 241 ? -3.891 -11.469 -5.679 1.00 96.38 241 TRP A C 1
ATOM 1896 O O . TRP A 1 241 ? -3.193 -10.539 -6.097 1.00 96.38 241 TRP A O 1
ATOM 1906 N N . GLY A 1 242 ? -4.508 -12.324 -6.499 1.00 95.75 242 GLY A N 1
ATOM 1907 C CA . GLY A 1 242 ? -4.525 -12.228 -7.955 1.00 95.75 242 GLY A CA 1
ATOM 1908 C C . GLY A 1 242 ? -3.219 -12.669 -8.619 1.00 95.75 242 GLY A C 1
ATOM 1909 O O . GLY A 1 242 ? -2.528 -13.570 -8.146 1.00 95.75 242 GLY A O 1
ATOM 1910 N N . GLY A 1 243 ? -2.889 -12.044 -9.748 1.00 95.00 243 GLY A N 1
ATOM 1911 C CA . GLY A 1 243 ? -1.744 -12.394 -10.590 1.00 95.00 243 GLY A CA 1
ATOM 1912 C C . GLY A 1 243 ? -2.085 -13.418 -11.677 1.00 95.00 243 GLY A C 1
ATOM 1913 O O . GLY A 1 243 ? -3.249 -13.616 -12.036 1.00 95.00 243 GLY A O 1
ATOM 1914 N N . TYR A 1 244 ? -1.052 -14.037 -12.246 1.00 92.56 244 TYR A N 1
ATOM 1915 C CA . TYR A 1 244 ? -1.169 -15.032 -13.315 1.00 92.56 244 TYR A CA 1
ATOM 1916 C C . TYR A 1 244 ? -0.150 -16.161 -13.126 1.00 92.56 244 TYR A C 1
ATOM 1918 O O . TYR A 1 244 ? 1.036 -15.884 -12.963 1.00 92.56 244 TYR A O 1
ATOM 1926 N N . ASP A 1 245 ? -0.612 -17.414 -13.164 1.00 90.06 245 ASP A N 1
ATOM 1927 C CA . ASP A 1 245 ? 0.143 -18.631 -12.789 1.00 90.06 245 ASP A CA 1
ATOM 1928 C C . ASP A 1 245 ? 0.854 -19.336 -13.966 1.00 90.06 245 ASP A C 1
ATOM 1930 O O . ASP A 1 245 ? 1.224 -20.509 -13.899 1.00 90.06 245 ASP A O 1
ATOM 1934 N N . GLY A 1 246 ? 0.977 -18.644 -15.100 1.00 87.81 246 GLY A N 1
ATOM 1935 C CA . GLY A 1 246 ? 1.416 -19.225 -16.370 1.00 87.81 246 GLY A CA 1
ATOM 1936 C C . GLY A 1 246 ? 0.266 -19.710 -17.264 1.00 87.81 246 GLY A C 1
ATOM 1937 O O . GLY A 1 246 ? 0.456 -19.784 -18.479 1.00 87.81 246 GLY A O 1
ATOM 1938 N N . LYS A 1 247 ? -0.929 -19.970 -16.713 1.00 88.69 247 LYS A N 1
ATOM 1939 C CA . LYS A 1 247 ? -2.084 -20.564 -17.422 1.00 88.69 247 LYS A CA 1
ATOM 1940 C C . LYS A 1 247 ? -3.375 -19.748 -17.298 1.00 88.69 247 LYS A C 1
ATOM 1942 O O . LYS A 1 247 ? -4.175 -19.719 -18.229 1.00 88.69 247 LYS A O 1
ATOM 1947 N N . THR A 1 248 ? -3.610 -19.135 -16.143 1.00 92.50 248 THR A N 1
ATOM 1948 C CA . THR A 1 248 ? -4.880 -18.536 -15.729 1.00 92.50 248 THR A CA 1
ATOM 1949 C C . THR A 1 248 ? -4.660 -17.215 -14.997 1.00 92.50 248 THR A C 1
ATOM 1951 O O . THR A 1 248 ? -3.638 -16.994 -14.349 1.00 92.50 248 THR A O 1
ATOM 1954 N N . PHE A 1 249 ? -5.635 -16.312 -15.110 1.00 94.62 249 PHE A N 1
ATOM 1955 C CA . PHE A 1 249 ? -5.672 -15.067 -14.347 1.00 94.62 249 PHE A CA 1
ATOM 1956 C C . PHE A 1 249 ? -6.401 -15.337 -13.031 1.00 94.62 249 PHE A C 1
ATOM 1958 O O . PHE A 1 249 ? -7.586 -15.673 -13.041 1.00 94.62 249 PHE A O 1
ATOM 1965 N N . LEU A 1 250 ? -5.701 -15.206 -11.909 1.00 94.56 250 LEU A N 1
ATOM 1966 C CA . LEU A 1 250 ? -6.199 -15.630 -10.604 1.00 94.56 250 LEU A CA 1
ATOM 1967 C C . LEU A 1 250 ? -7.200 -14.609 -10.043 1.00 94.56 250 LEU A C 1
ATOM 1969 O O . LEU A 1 250 ? -6.942 -13.404 -10.064 1.00 94.56 250 LEU A O 1
ATOM 1973 N N . ASN A 1 251 ? -8.336 -15.097 -9.537 1.00 95.00 251 ASN A N 1
ATOM 1974 C CA . ASN A 1 251 ? -9.331 -14.345 -8.753 1.00 95.00 251 ASN A CA 1
ATOM 1975 C C . ASN A 1 251 ? -9.287 -14.697 -7.251 1.00 95.00 251 ASN A C 1
ATOM 1977 O O . ASN A 1 251 ? -10.193 -14.350 -6.496 1.00 95.00 251 ASN A O 1
ATOM 1981 N N . ALA A 1 252 ? -8.255 -15.434 -6.847 1.00 92.75 252 ALA A N 1
ATOM 1982 C CA . ALA A 1 252 ? -8.030 -15.921 -5.499 1.00 92.75 252 ALA A CA 1
ATOM 1983 C C . ALA A 1 252 ? -6.699 -15.385 -4.959 1.00 92.75 252 ALA A C 1
ATOM 1985 O O . ALA A 1 252 ? -5.864 -14.855 -5.699 1.00 92.75 252 ALA A O 1
ATOM 1986 N N . GLY A 1 253 ? -6.508 -15.559 -3.660 1.00 93.38 253 GLY A N 1
ATOM 1987 C CA . GLY A 1 253 ? -5.327 -15.149 -2.927 1.00 93.38 253 GLY A CA 1
ATOM 1988 C C . GLY A 1 253 ? -5.108 -16.023 -1.700 1.00 93.38 253 GLY A C 1
ATOM 1989 O O . GLY A 1 253 ? -5.845 -16.983 -1.462 1.00 93.38 253 GLY A O 1
ATOM 1990 N N . GLY A 1 254 ? -4.102 -15.666 -0.916 1.00 93.19 254 GLY A N 1
ATOM 1991 C CA . GLY A 1 254 ? -3.826 -16.257 0.383 1.00 93.19 254 GLY A CA 1
ATOM 1992 C C . GLY A 1 254 ? -3.396 -15.191 1.380 1.00 93.19 254 GLY A C 1
ATOM 1993 O O . GLY A 1 254 ? -2.803 -14.180 1.007 1.00 93.19 254 GLY A O 1
ATOM 1994 N N . VAL A 1 255 ? -3.697 -15.438 2.644 1.00 92.56 255 VAL A N 1
ATOM 1995 C CA . VAL A 1 255 ? -3.226 -14.675 3.794 1.00 92.56 255 VAL A CA 1
ATOM 1996 C C . VAL A 1 255 ? -2.214 -15.547 4.528 1.00 92.56 255 VAL A C 1
ATOM 1998 O O . VAL A 1 255 ? -2.475 -16.729 4.764 1.00 92.56 255 VAL A O 1
ATOM 2001 N N . TYR A 1 256 ? -1.054 -14.978 4.839 1.00 90.25 256 TYR A N 1
ATOM 2002 C CA . TYR A 1 256 ? 0.044 -15.639 5.533 1.00 90.25 256 TYR A CA 1
ATOM 2003 C C . TYR A 1 256 ? 0.232 -15.052 6.926 1.00 90.25 256 TYR A C 1
ATOM 2005 O O . TYR A 1 256 ? 0.521 -13.859 7.060 1.00 90.25 256 TYR A O 1
ATOM 2013 N N . ASP A 1 257 ? 0.129 -15.910 7.937 1.00 82.50 257 ASP A N 1
ATOM 2014 C CA . ASP A 1 257 ? 0.501 -15.592 9.310 1.00 82.50 257 ASP A CA 1
ATOM 2015 C C . ASP A 1 257 ? 1.952 -16.050 9.582 1.00 82.50 257 ASP A C 1
ATOM 2017 O O . ASP A 1 257 ? 2.217 -17.256 9.652 1.00 82.50 257 ASP A O 1
ATOM 2021 N N . PRO A 1 258 ? 2.910 -15.121 9.771 1.00 79.25 258 PRO A N 1
ATOM 2022 C CA . PRO A 1 258 ? 4.290 -15.457 10.100 1.00 79.25 258 PRO A CA 1
ATOM 2023 C C . PRO A 1 258 ? 4.481 -15.980 11.532 1.00 79.25 258 PRO A C 1
ATOM 2025 O O . PRO A 1 258 ? 5.548 -16.542 11.794 1.00 79.25 258 PRO A O 1
ATOM 2028 N N . ALA A 1 259 ? 3.509 -15.818 12.442 1.00 75.75 259 ALA A N 1
ATOM 2029 C CA . ALA A 1 259 ? 3.593 -16.326 13.813 1.00 75.75 259 ALA A CA 1
ATOM 2030 C C . ALA A 1 259 ? 3.351 -17.844 13.878 1.00 75.75 259 ALA A C 1
ATOM 2032 O O . ALA A 1 259 ? 4.050 -18.538 14.619 1.00 75.75 259 ALA A O 1
ATOM 2033 N N . THR A 1 260 ? 2.418 -18.367 13.072 1.00 77.25 260 THR A N 1
ATOM 2034 C CA . THR A 1 260 ? 2.185 -19.816 12.895 1.00 77.25 260 THR A CA 1
ATOM 2035 C C . THR A 1 260 ? 2.890 -20.432 11.682 1.00 77.25 260 THR A C 1
ATOM 2037 O O . THR A 1 260 ? 2.910 -21.657 11.570 1.00 77.25 260 THR A O 1
ATOM 2040 N N . ASP A 1 261 ? 3.476 -19.618 10.794 1.00 83.31 261 ASP A N 1
ATOM 2041 C CA . ASP A 1 261 ? 4.045 -20.039 9.501 1.00 83.31 261 ASP A CA 1
ATOM 2042 C C . ASP A 1 261 ? 3.023 -20.815 8.650 1.00 83.31 261 ASP A C 1
ATOM 2044 O O . ASP A 1 261 ? 3.255 -21.935 8.184 1.00 83.31 261 ASP A O 1
ATOM 2048 N N . SER A 1 262 ? 1.831 -20.231 8.502 1.00 85.31 262 SER A N 1
ATOM 2049 C CA . SER A 1 262 ? 0.699 -20.880 7.843 1.00 85.31 262 SER A CA 1
ATOM 2050 C C . SER A 1 262 ? -0.013 -19.965 6.849 1.00 85.31 262 SER A C 1
ATOM 2052 O O . SER A 1 262 ? -0.028 -18.742 6.991 1.00 85.31 262 SER A O 1
ATOM 2054 N N . TRP A 1 263 ? -0.598 -20.582 5.819 1.00 89.81 263 TRP A N 1
ATOM 2055 C CA . TRP A 1 263 ? -1.423 -19.913 4.818 1.00 89.81 263 TRP A CA 1
ATOM 2056 C C . TRP A 1 263 ? -2.879 -20.355 4.933 1.00 89.81 263 TRP A C 1
ATOM 2058 O O . TRP A 1 263 ? -3.168 -21.552 5.022 1.00 89.81 263 TRP A O 1
ATOM 2068 N N . HIS A 1 264 ? -3.798 -19.401 4.812 1.00 88.94 264 HIS A N 1
ATOM 2069 C CA . HIS A 1 264 ? -5.199 -19.670 4.499 1.00 88.94 264 HIS A CA 1
ATOM 2070 C C . HIS A 1 264 ? -5.618 -18.922 3.224 1.00 88.94 264 HIS A C 1
ATOM 2072 O O . HIS A 1 264 ? -5.085 -17.849 2.941 1.00 88.94 264 HIS A O 1
ATOM 2078 N N . PRO A 1 265 ? -6.543 -19.462 2.412 1.00 92.44 265 PRO A N 1
ATOM 2079 C CA . PRO A 1 265 ? -7.036 -18.755 1.236 1.00 92.44 265 PRO A CA 1
ATOM 2080 C C . PRO A 1 265 ? -7.839 -17.510 1.638 1.00 92.44 265 PRO A C 1
ATOM 2082 O O . PRO A 1 265 ? -8.482 -17.491 2.687 1.00 92.44 265 PRO A O 1
ATOM 2085 N N . THR A 1 266 ? -7.850 -16.497 0.771 1.00 92.38 266 THR A N 1
ATOM 2086 C CA . THR A 1 266 ? -8.849 -15.415 0.827 1.00 92.38 266 THR A CA 1
ATOM 2087 C C . THR A 1 266 ? -10.191 -15.928 0.304 1.00 92.38 266 THR A C 1
ATOM 2089 O O . THR A 1 266 ? -10.214 -16.624 -0.718 1.00 92.38 266 THR A O 1
ATOM 2092 N N . SER A 1 267 ? -11.305 -15.516 0.902 1.00 91.00 267 SER A N 1
ATOM 2093 C CA . SER A 1 267 ? -12.651 -15.809 0.404 1.00 91.00 267 SER A CA 1
ATOM 2094 C C . SER A 1 267 ? -12.875 -15.424 -1.063 1.00 91.00 267 SER A C 1
ATOM 2096 O O . SER A 1 267 ? -12.355 -14.428 -1.573 1.00 91.00 267 SER A O 1
ATOM 2098 N N . LEU A 1 268 ? -13.715 -16.220 -1.731 1.00 95.00 268 LEU A N 1
ATOM 2099 C CA . LEU A 1 268 ? -14.241 -15.947 -3.072 1.00 95.00 268 LEU A CA 1
ATOM 2100 C C . LEU A 1 268 ? -15.563 -15.156 -3.044 1.00 95.00 268 LEU A C 1
ATOM 2102 O O . LEU A 1 268 ? -16.088 -14.800 -4.099 1.00 95.00 268 LEU A O 1
ATOM 2106 N N . ASN A 1 269 ? -16.126 -14.882 -1.862 1.00 93.75 269 ASN A N 1
ATOM 2107 C CA . ASN A 1 269 ? -17.397 -14.174 -1.725 1.00 93.75 269 ASN A CA 1
ATOM 2108 C C . ASN A 1 269 ? -17.248 -12.707 -2.154 1.00 93.75 269 ASN A C 1
ATOM 2110 O O . ASN A 1 269 ? -16.488 -11.955 -1.544 1.00 93.75 269 ASN A O 1
ATOM 2114 N N . GLY A 1 270 ? -17.950 -12.324 -3.224 1.00 93.88 270 GLY A N 1
ATOM 2115 C CA . GLY A 1 270 ? -17.823 -11.014 -3.872 1.00 93.88 270 GLY A CA 1
ATOM 2116 C C . GLY A 1 270 ? -16.504 -10.786 -4.629 1.00 93.88 270 GLY A C 1
ATOM 2117 O O . GLY A 1 270 ? -16.280 -9.682 -5.127 1.00 93.88 270 GLY A O 1
ATOM 2118 N N . ALA A 1 271 ? -15.622 -11.792 -4.715 1.00 96.19 271 ALA A N 1
ATOM 2119 C CA . ALA A 1 271 ? -14.268 -11.613 -5.235 1.00 96.19 271 ALA A CA 1
ATOM 2120 C C . ALA A 1 271 ? -14.281 -11.174 -6.714 1.00 96.19 271 ALA A C 1
ATOM 2122 O O . ALA A 1 271 ? -14.964 -11.790 -7.541 1.00 96.19 271 ALA A O 1
ATOM 2123 N N . PRO A 1 272 ? -13.532 -10.118 -7.083 1.00 95.69 272 PRO A N 1
ATOM 2124 C CA . PRO A 1 272 ? -13.571 -9.575 -8.434 1.00 95.69 272 PRO A CA 1
ATOM 2125 C C . PRO A 1 272 ? -12.911 -10.517 -9.449 1.00 95.69 272 PRO A C 1
ATOM 2127 O O . PRO A 1 272 ? -12.039 -11.319 -9.119 1.00 95.69 272 PRO A O 1
ATOM 2130 N N . ALA A 1 273 ? -13.289 -10.373 -10.725 1.00 94.81 273 ALA A N 1
ATOM 2131 C CA . ALA A 1 273 ? -12.737 -11.178 -11.817 1.00 94.81 273 ALA A CA 1
ATOM 2132 C C . ALA A 1 273 ? -11.194 -11.159 -11.846 1.00 94.81 273 ALA A C 1
ATOM 2134 O O . ALA A 1 273 ? -10.572 -10.110 -11.627 1.00 94.81 273 ALA A O 1
ATOM 2135 N N . GLY A 1 274 ? -10.611 -12.330 -12.125 1.00 95.38 274 GLY A N 1
ATOM 2136 C CA . GLY A 1 274 ? -9.185 -12.604 -11.957 1.00 95.38 274 GLY A CA 1
ATOM 2137 C C . GLY A 1 274 ? -8.280 -11.800 -12.885 1.00 95.38 274 GLY A C 1
ATOM 2138 O O . GLY A 1 274 ? -8.636 -11.526 -14.035 1.00 95.38 274 GLY A O 1
ATOM 2139 N N . ARG A 1 275 ? -7.122 -11.374 -12.364 1.00 96.50 275 ARG A N 1
ATOM 2140 C CA . ARG A 1 275 ? -6.346 -10.274 -12.961 1.00 96.50 275 ARG A CA 1
ATOM 2141 C C . ARG A 1 275 ? -4.878 -10.202 -12.538 1.00 96.50 275 ARG A C 1
ATOM 2143 O O . ARG A 1 275 ? -4.539 -10.458 -11.387 1.00 96.50 275 ARG A O 1
ATOM 2150 N N . ARG A 1 276 ? -4.031 -9.692 -13.435 1.00 95.44 276 ARG A N 1
ATOM 2151 C CA . ARG A 1 276 ? -2.610 -9.364 -13.194 1.00 95.44 276 ARG A CA 1
ATOM 2152 C C . ARG A 1 276 ? -2.274 -7.915 -13.568 1.00 95.44 276 ARG A C 1
ATOM 2154 O O . ARG A 1 276 ? -2.980 -7.312 -14.381 1.00 95.44 276 ARG A O 1
ATOM 2161 N N . TYR A 1 277 ? -1.180 -7.384 -13.023 1.00 95.81 277 TYR A N 1
ATOM 2162 C CA . TYR A 1 277 ? -0.726 -5.990 -13.182 1.00 95.81 277 TYR A CA 1
ATOM 2163 C C . TYR A 1 277 ? -1.796 -4.952 -12.790 1.00 95.81 277 TYR A C 1
ATOM 2165 O O . TYR A 1 277 ? -1.889 -3.872 -13.382 1.00 95.81 277 TYR A O 1
ATOM 2173 N N . HIS A 1 278 ? -2.623 -5.335 -11.816 1.00 97.50 278 HIS A N 1
ATOM 2174 C CA . HIS A 1 278 ? -3.456 -4.449 -11.013 1.00 97.50 278 HIS A CA 1
ATOM 2175 C C . HIS A 1 278 ? -2.596 -3.870 -9.877 1.00 97.50 278 HIS A C 1
ATOM 2177 O O . HIS A 1 278 ? -1.541 -4.430 -9.579 1.00 97.50 278 HIS A O 1
ATOM 2183 N N . THR A 1 279 ? -3.035 -2.795 -9.227 1.00 97.81 279 THR A N 1
ATOM 2184 C CA . THR A 1 279 ? -2.406 -2.320 -7.982 1.00 97.81 279 THR A CA 1
ATOM 2185 C C . THR A 1 279 ? -3.257 -2.666 -6.773 1.00 97.81 279 THR A C 1
ATOM 2187 O O . THR A 1 279 ? -4.485 -2.724 -6.884 1.00 97.81 279 THR A O 1
ATOM 2190 N N . GLY A 1 280 ? -2.610 -2.821 -5.619 1.00 96.88 280 GLY A N 1
ATOM 2191 C CA . GLY A 1 280 ? -3.253 -2.976 -4.322 1.00 96.88 280 GLY A CA 1
ATOM 2192 C C . GLY A 1 280 ? -2.650 -2.028 -3.290 1.00 96.88 280 GLY A C 1
ATOM 2193 O O . GLY A 1 280 ? -1.442 -1.799 -3.301 1.00 96.88 280 GLY A O 1
ATOM 2194 N N . VAL A 1 281 ? -3.482 -1.484 -2.403 1.00 97.25 281 VAL A N 1
ATOM 2195 C CA . VAL A 1 281 ? -3.063 -0.652 -1.263 1.00 97.25 281 VAL A CA 1
ATOM 2196 C C . VAL A 1 281 ? -3.752 -1.111 0.023 1.00 97.25 281 VAL A C 1
ATOM 2198 O O . VAL A 1 281 ? -4.850 -1.663 -0.021 1.00 97.25 281 VAL A O 1
ATOM 2201 N N . TRP A 1 282 ? -3.113 -0.871 1.167 1.00 92.12 282 TRP A N 1
ATOM 2202 C CA . TRP A 1 282 ? -3.679 -1.118 2.495 1.00 92.12 282 TRP A CA 1
ATOM 2203 C C . TRP A 1 282 ? -4.189 0.191 3.096 1.00 92.12 282 TRP A C 1
ATOM 2205 O O . TRP A 1 282 ? -3.441 1.166 3.141 1.00 92.12 282 TRP A O 1
ATOM 2215 N N . THR A 1 283 ? -5.434 0.222 3.576 1.00 77.19 283 THR A N 1
ATOM 2216 C CA . THR A 1 283 ? -6.003 1.429 4.210 1.00 77.19 283 THR A CA 1
ATOM 2217 C C . THR A 1 283 ? -5.595 1.604 5.672 1.00 77.19 283 THR A C 1
ATOM 2219 O O . THR A 1 283 ? -5.783 2.679 6.237 1.00 77.19 283 THR A O 1
ATOM 2222 N N . GLY A 1 284 ? -5.088 0.538 6.296 1.00 74.75 284 GLY A N 1
ATOM 2223 C CA . GLY A 1 284 ? -5.074 0.348 7.748 1.00 74.75 284 GLY A CA 1
ATOM 2224 C C . GLY A 1 284 ? -6.068 -0.725 8.217 1.00 74.75 284 GLY A C 1
ATOM 2225 O O . GLY A 1 284 ? -5.859 -1.301 9.281 1.00 74.75 284 GLY A O 1
ATOM 2226 N N . THR A 1 285 ? -7.107 -1.027 7.425 1.00 74.25 285 THR A N 1
ATOM 2227 C CA . THR A 1 285 ? -8.157 -2.019 7.751 1.00 74.25 285 THR A CA 1
ATOM 2228 C C . THR A 1 285 ? -8.589 -2.905 6.577 1.00 74.25 285 THR A C 1
ATOM 2230 O O . THR A 1 285 ? -9.018 -4.031 6.797 1.00 74.25 285 THR A O 1
ATOM 2233 N N . GLU A 1 286 ? -8.506 -2.410 5.340 1.00 85.00 286 GLU A N 1
ATOM 2234 C CA . GLU A 1 286 ? -8.945 -3.087 4.114 1.00 85.00 286 GLU A CA 1
ATOM 2235 C C . GLU A 1 286 ? -7.814 -3.102 3.075 1.00 85.00 286 GLU A C 1
ATOM 2237 O O . GLU A 1 286 ? -7.029 -2.153 2.973 1.00 85.00 286 GLU A O 1
ATOM 2242 N N . MET A 1 287 ? -7.775 -4.135 2.231 1.00 97.12 287 MET A N 1
ATOM 2243 C CA . MET A 1 287 ? -6.979 -4.130 0.998 1.00 97.12 287 MET A CA 1
ATOM 2244 C C . MET A 1 287 ? -7.849 -3.624 -0.158 1.00 97.12 287 MET A C 1
ATOM 2246 O O . MET A 1 287 ? -8.799 -4.298 -0.550 1.00 97.12 287 MET A O 1
ATOM 2250 N N . ILE A 1 288 ? -7.528 -2.467 -0.740 1.00 98.38 288 ILE A N 1
ATOM 2251 C CA . ILE A 1 288 ? -8.178 -1.975 -1.968 1.00 98.38 288 ILE A CA 1
ATOM 2252 C C . ILE A 1 288 ? -7.370 -2.457 -3.171 1.00 98.38 288 ILE A C 1
ATOM 2254 O O . ILE A 1 288 ? -6.162 -2.238 -3.202 1.00 98.38 288 ILE A O 1
ATOM 2258 N N . ILE A 1 289 ? -8.019 -3.042 -4.181 1.00 98.56 289 ILE A N 1
ATOM 2259 C CA . ILE A 1 289 ? -7.412 -3.328 -5.490 1.00 98.56 289 ILE A CA 1
ATOM 2260 C C . ILE A 1 289 ? -8.136 -2.602 -6.622 1.00 98.56 289 ILE A C 1
ATOM 2262 O O . ILE A 1 289 ? -9.360 -2.437 -6.582 1.00 98.56 289 ILE A O 1
ATOM 2266 N N . TRP A 1 290 ? -7.411 -2.242 -7.684 1.00 98.50 290 TRP A N 1
ATOM 2267 C CA . TRP A 1 290 ? -8.027 -1.689 -8.892 1.00 98.50 290 TRP A CA 1
ATOM 2268 C C . TRP A 1 290 ? -7.282 -2.008 -10.193 1.00 98.50 290 TRP A C 1
ATOM 2270 O O . TRP A 1 290 ? -6.068 -2.212 -10.228 1.00 98.50 290 TRP A O 1
ATOM 2280 N N . GLY A 1 291 ? -8.052 -2.048 -11.284 1.00 97.88 291 GLY A N 1
ATOM 2281 C CA . GLY A 1 291 ? -7.560 -2.156 -12.651 1.00 97.88 291 GLY A CA 1
ATOM 2282 C C . GLY A 1 291 ? -6.877 -3.489 -12.956 1.00 97.88 291 GLY A C 1
ATOM 2283 O O . GLY A 1 291 ? -7.269 -4.536 -12.438 1.00 97.88 291 GLY A O 1
ATOM 2284 N N . GLY A 1 292 ? -5.878 -3.453 -13.834 1.00 97.12 292 GLY A N 1
ATOM 2285 C CA . GLY A 1 292 ? -5.120 -4.611 -14.301 1.00 97.12 292 GLY A CA 1
ATOM 2286 C C . GLY A 1 292 ? -5.589 -5.155 -15.650 1.00 97.12 292 GLY A C 1
ATOM 2287 O O . GLY A 1 292 ? -6.293 -4.492 -16.411 1.00 97.12 292 GLY A O 1
ATOM 2288 N N . SER A 1 293 ? -5.161 -6.378 -15.946 1.00 95.38 293 SER A N 1
ATOM 2289 C CA . SER A 1 293 ? -5.503 -7.149 -17.147 1.00 95.38 293 SER A CA 1
ATOM 2290 C C . SER A 1 293 ? -6.100 -8.495 -16.736 1.00 95.38 293 SER A C 1
ATOM 2292 O O . SER A 1 293 ? -5.565 -9.129 -15.825 1.00 95.38 293 SER A O 1
ATOM 2294 N N . GLY A 1 294 ? -7.198 -8.914 -17.369 1.00 93.31 294 GLY A N 1
ATOM 2295 C CA . GLY A 1 294 ? -7.905 -10.172 -17.098 1.00 93.31 294 GLY A CA 1
ATOM 2296 C C . GLY A 1 294 ? -8.035 -11.062 -18.339 1.00 93.31 294 GLY A C 1
ATOM 2297 O O . GLY A 1 294 ? -7.629 -10.687 -19.437 1.00 93.31 294 GLY A O 1
ATOM 2298 N N . SER A 1 295 ? -8.630 -12.245 -18.170 1.00 88.31 295 SER A N 1
ATOM 2299 C CA . SER A 1 295 ? -8.746 -13.262 -19.231 1.00 88.31 295 SER A CA 1
ATOM 2300 C C . SER A 1 295 ? -9.717 -12.892 -20.358 1.00 88.31 295 SER A C 1
ATOM 2302 O O . SER A 1 295 ? -9.410 -13.103 -21.527 1.00 88.31 295 SER A O 1
ATOM 2304 N N . SER A 1 296 ? -10.884 -12.336 -20.020 1.00 84.19 296 SER A N 1
ATOM 2305 C CA . SER A 1 296 ? -11.916 -11.909 -20.980 1.00 84.19 296 SER A CA 1
ATOM 2306 C C . SER A 1 296 ? -11.782 -10.448 -21.420 1.00 84.19 296 SER A C 1
ATOM 2308 O O . SER A 1 296 ? -12.404 -10.031 -22.393 1.00 84.19 296 SER A O 1
ATOM 2310 N N . THR A 1 297 ? -11.002 -9.656 -20.683 1.00 85.19 297 THR A N 1
ATOM 2311 C CA . THR A 1 297 ? -10.866 -8.205 -20.851 1.00 85.19 297 THR A CA 1
ATOM 2312 C C . THR A 1 297 ? -9.407 -7.806 -20.591 1.00 85.19 297 THR A C 1
ATOM 2314 O O . THR A 1 297 ? -8.958 -7.832 -19.443 1.00 85.19 297 THR A O 1
ATOM 2317 N N . PRO A 1 298 ? -8.629 -7.434 -21.630 1.00 88.19 298 PRO A N 1
ATOM 2318 C CA . PRO A 1 298 ? -7.191 -7.183 -21.481 1.00 88.19 298 PRO A CA 1
ATOM 2319 C C . PRO A 1 298 ? -6.861 -5.929 -20.654 1.00 88.19 298 PRO A C 1
ATOM 2321 O O . PRO A 1 298 ? -5.720 -5.763 -20.228 1.00 88.19 298 PRO A O 1
ATOM 2324 N N . PHE A 1 299 ? -7.854 -5.077 -20.387 1.00 94.06 299 PHE A N 1
ATOM 2325 C CA . PHE A 1 299 ? -7.756 -3.887 -19.546 1.00 94.06 299 PHE A CA 1
ATOM 2326 C C . PHE A 1 299 ? -8.995 -3.813 -18.653 1.00 94.06 299 PHE A C 1
ATOM 2328 O O . PHE A 1 299 ? -10.113 -4.014 -19.129 1.00 94.06 299 PHE A O 1
ATOM 2335 N N . LEU A 1 300 ? -8.806 -3.504 -17.372 1.00 95.75 300 LEU A N 1
ATOM 2336 C CA . LEU A 1 300 ? -9.869 -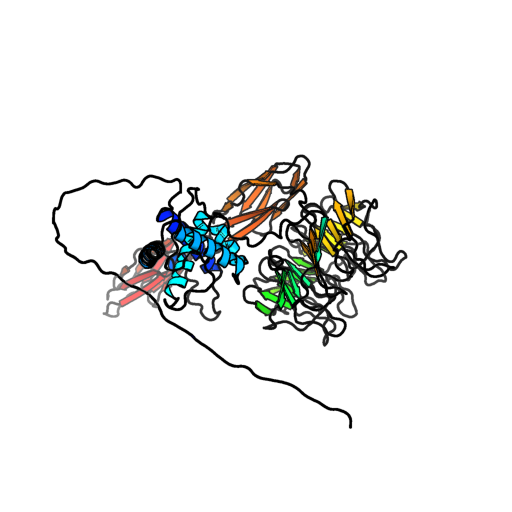3.437 -16.370 1.00 95.75 300 LEU A CA 1
ATOM 2337 C C . LEU A 1 300 ? -9.972 -2.025 -15.778 1.00 95.75 300 LEU A C 1
ATOM 2339 O O . LEU A 1 300 ? -8.959 -1.370 -15.542 1.00 95.75 300 LEU A O 1
ATOM 2343 N N . SER A 1 301 ? -11.202 -1.574 -15.518 1.00 95.19 301 SER A N 1
ATOM 2344 C CA . SER A 1 301 ? -11.537 -0.383 -14.710 1.00 95.19 301 SER A CA 1
ATOM 2345 C C . SER A 1 301 ? -12.364 -0.736 -13.464 1.00 95.19 301 SER A C 1
ATOM 2347 O O . SER A 1 301 ? -12.896 0.143 -12.787 1.00 95.19 301 SER A O 1
ATOM 2349 N N . SER A 1 302 ? -12.520 -2.029 -13.170 1.00 96.50 302 SER A N 1
ATOM 2350 C CA . SER A 1 302 ? -13.157 -2.523 -11.948 1.00 96.50 302 SER A CA 1
ATOM 2351 C C . SER A 1 302 ? -12.131 -2.685 -10.829 1.00 96.50 302 SER A C 1
ATOM 2353 O O . SER A 1 302 ? -10.945 -2.902 -11.087 1.00 96.50 302 SER A O 1
ATOM 2355 N N . GLY A 1 303 ? -12.596 -2.636 -9.587 1.00 97.12 303 GLY A N 1
ATOM 2356 C CA . GLY A 1 303 ? -11.810 -2.910 -8.388 1.00 97.12 303 GLY A CA 1
ATOM 2357 C C . GLY A 1 303 ? -12.701 -3.443 -7.270 1.00 97.12 303 GLY A C 1
ATOM 2358 O O . GLY A 1 303 ? -13.920 -3.539 -7.434 1.00 97.12 303 GLY A O 1
ATOM 2359 N N . ALA A 1 304 ? -12.099 -3.776 -6.138 1.00 98.12 304 ALA A N 1
ATOM 2360 C CA . ALA A 1 304 ? -12.811 -4.211 -4.944 1.00 98.12 304 ALA A CA 1
ATOM 2361 C C . ALA A 1 304 ? -11.983 -3.909 -3.690 1.00 98.12 304 ALA A C 1
ATOM 2363 O O . ALA A 1 304 ? -10.774 -3.690 -3.775 1.00 98.12 304 ALA A O 1
ATOM 2364 N N . ARG A 1 305 ? -12.644 -3.918 -2.536 1.00 97.94 305 ARG A N 1
ATOM 2365 C CA . ARG A 1 305 ? -12.025 -3.922 -1.211 1.00 97.94 305 ARG A CA 1
ATOM 2366 C C . ARG A 1 305 ? -12.171 -5.298 -0.591 1.00 97.94 305 ARG A C 1
ATOM 2368 O O . ARG A 1 305 ? -13.228 -5.903 -0.750 1.00 97.94 305 ARG A O 1
ATOM 2375 N N . TYR A 1 306 ? -11.141 -5.761 0.099 1.00 97.25 306 TYR A N 1
ATOM 2376 C CA . TYR A 1 306 ? -11.161 -6.962 0.924 1.00 97.25 306 TYR A CA 1
ATOM 2377 C C . TYR A 1 306 ? -11.041 -6.572 2.389 1.00 97.25 306 TYR A C 1
ATOM 2379 O O . TYR A 1 306 ? -10.062 -5.929 2.782 1.00 97.25 306 TYR A O 1
ATOM 2387 N N . ASP A 1 307 ? -12.031 -6.983 3.173 1.00 85.75 307 ASP A N 1
ATOM 2388 C CA . ASP A 1 307 ? -12.011 -6.905 4.627 1.00 85.75 307 ASP A CA 1
ATOM 2389 C C . ASP A 1 307 ? -11.595 -8.278 5.195 1.00 85.75 307 ASP A C 1
ATOM 2391 O O . ASP A 1 307 ? -12.377 -9.233 5.105 1.00 85.75 307 ASP A O 1
ATOM 2395 N N . PRO A 1 308 ? -10.395 -8.410 5.795 1.00 79.06 308 PRO A N 1
ATOM 2396 C CA . PRO A 1 308 ? -9.952 -9.664 6.401 1.00 79.06 308 PRO A CA 1
ATOM 2397 C C . PRO A 1 308 ? -10.695 -10.010 7.705 1.00 79.06 308 PRO A C 1
ATOM 2399 O O . PRO A 1 308 ? -10.619 -11.149 8.156 1.00 79.06 308 PRO A O 1
ATOM 2402 N N . VAL A 1 309 ? -11.433 -9.074 8.319 1.00 78.44 309 VAL A N 1
ATOM 2403 C CA . VAL A 1 309 ? -12.176 -9.295 9.577 1.00 78.44 309 VAL A CA 1
ATOM 2404 C C . VAL A 1 309 ? -13.524 -9.989 9.333 1.00 78.44 309 VAL A C 1
ATOM 2406 O O . VAL A 1 309 ? -14.014 -10.709 10.217 1.00 78.44 309 VAL A O 1
ATOM 2409 N N . SER A 1 310 ? -14.117 -9.792 8.149 1.00 77.19 310 SER A N 1
ATOM 2410 C CA . SER A 1 310 ? -15.302 -10.515 7.656 1.00 77.19 310 SER A CA 1
ATOM 2411 C C . SER A 1 310 ? -14.998 -11.604 6.618 1.00 77.19 310 SER A C 1
ATOM 2413 O O . SER A 1 310 ? -15.861 -12.448 6.384 1.00 77.19 310 SER A O 1
ATOM 2415 N N . ASP A 1 311 ? -13.800 -11.601 6.021 1.00 85.38 311 ASP A N 1
ATOM 2416 C CA . ASP A 1 311 ? -13.392 -12.445 4.886 1.00 85.38 311 ASP A CA 1
ATOM 2417 C C . ASP A 1 311 ? -14.359 -12.308 3.690 1.00 85.38 311 ASP A C 1
ATOM 2419 O O . ASP A 1 311 ? -14.954 -13.267 3.182 1.00 85.38 311 ASP A O 1
ATOM 2423 N N . THR A 1 312 ? -14.557 -11.060 3.251 1.00 89.44 312 THR A N 1
ATOM 2424 C CA . THR A 1 312 ? -15.437 -10.708 2.127 1.00 89.44 312 THR A CA 1
ATOM 2425 C C . THR A 1 312 ? -14.821 -9.662 1.206 1.00 89.44 312 THR A C 1
ATOM 2427 O O . THR A 1 312 ? -14.027 -8.819 1.630 1.00 89.44 312 THR A O 1
ATOM 2430 N N . TRP A 1 313 ? -15.212 -9.702 -0.070 1.00 97.94 313 TRP A N 1
ATOM 2431 C CA . TRP A 1 313 ? -14.893 -8.665 -1.046 1.00 97.94 313 TRP A CA 1
ATOM 2432 C C . TRP A 1 313 ? -16.117 -7.798 -1.356 1.00 97.94 313 TRP A C 1
ATOM 2434 O O . TRP A 1 313 ? -17.183 -8.307 -1.702 1.00 97.94 313 TRP A O 1
ATOM 2444 N N . THR A 1 314 ? -15.942 -6.478 -1.319 1.00 97.38 314 THR A N 1
ATOM 2445 C CA . THR A 1 314 ? -16.946 -5.490 -1.740 1.00 97.38 314 THR A CA 1
ATOM 2446 C C . THR A 1 314 ? -16.462 -4.757 -2.988 1.00 97.38 314 THR A C 1
ATOM 2448 O O . THR A 1 314 ? -15.413 -4.113 -2.970 1.00 97.38 314 THR A O 1
ATOM 2451 N N . ALA A 1 315 ? -17.219 -4.830 -4.085 1.00 97.94 315 ALA A N 1
ATOM 2452 C CA . ALA A 1 315 ? -16.894 -4.115 -5.320 1.00 97.94 315 ALA A CA 1
ATOM 2453 C C . ALA A 1 315 ? -16.901 -2.589 -5.105 1.00 97.94 315 ALA A C 1
ATOM 2455 O O . ALA A 1 315 ? -17.817 -2.050 -4.481 1.00 97.94 315 ALA A O 1
ATOM 2456 N N . ILE A 1 316 ? -15.898 -1.889 -5.644 1.00 97.69 316 ILE A N 1
ATOM 2457 C CA . ILE A 1 316 ? -15.859 -0.418 -5.603 1.00 97.69 316 ILE A CA 1
ATOM 2458 C C . ILE A 1 316 ? -16.550 0.184 -6.822 1.00 97.69 316 ILE A C 1
ATOM 2460 O O . ILE A 1 316 ? -16.656 -0.450 -7.876 1.00 97.69 316 ILE A O 1
ATOM 2464 N N . SER A 1 317 ? -17.011 1.423 -6.677 1.00 96.19 317 SER A N 1
ATOM 2465 C CA . SER A 1 317 ? -17.680 2.169 -7.736 1.00 96.19 317 SER A CA 1
ATOM 2466 C C . SER A 1 317 ? -16.838 2.228 -9.011 1.00 96.19 317 SER A C 1
ATOM 2468 O O . SER A 1 317 ? -15.620 2.409 -8.972 1.00 96.19 317 SER A O 1
ATOM 2470 N N . GLN A 1 318 ? -17.507 2.095 -10.157 1.00 96.12 318 GLN A N 1
ATOM 2471 C CA . GLN A 1 318 ? -16.925 2.352 -11.477 1.00 96.12 318 GLN A CA 1
ATOM 2472 C C . GLN A 1 318 ? -17.347 3.719 -12.041 1.00 96.12 318 GLN A C 1
ATOM 2474 O O . GLN A 1 318 ? -16.821 4.156 -13.064 1.00 96.12 318 GLN A O 1
ATOM 2479 N N . THR A 1 319 ? -18.275 4.415 -11.378 1.00 95.81 319 THR A N 1
ATOM 2480 C CA . THR A 1 319 ? -18.704 5.766 -11.755 1.00 95.81 319 THR A CA 1
ATOM 2481 C C . THR A 1 319 ? -17.534 6.727 -11.573 1.00 95.81 319 THR A C 1
ATOM 2483 O O . THR A 1 319 ? -16.956 6.792 -10.491 1.00 95.81 319 THR A O 1
ATOM 2486 N N . ASN A 1 320 ? -17.187 7.457 -12.635 1.00 95.12 320 ASN A N 1
ATOM 2487 C CA . ASN A 1 320 ? -16.020 8.348 -12.723 1.00 95.12 320 ASN A CA 1
ATOM 2488 C C . ASN A 1 320 ? -14.649 7.665 -12.512 1.00 95.12 320 ASN A C 1
ATOM 2490 O O . ASN A 1 320 ? -13.643 8.360 -12.364 1.00 95.12 320 ASN A O 1
ATOM 2494 N N . ALA A 1 321 ? -14.577 6.328 -12.528 1.00 96.56 321 ALA A N 1
ATOM 2495 C CA . ALA A 1 321 ? -13.305 5.616 -12.441 1.00 96.56 321 ALA A CA 1
ATOM 2496 C C . ALA A 1 321 ? -12.424 5.895 -13.681 1.00 96.56 321 ALA A C 1
ATOM 2498 O O . ALA A 1 321 ? -12.956 6.061 -14.785 1.00 96.56 321 ALA A O 1
ATOM 2499 N N . PRO A 1 322 ? -11.081 5.913 -13.551 1.00 96.25 322 PRO A N 1
ATOM 2500 C CA . PRO A 1 322 ? -10.192 6.137 -14.686 1.00 96.25 322 PRO A CA 1
ATOM 2501 C C . PRO A 1 322 ? -10.362 5.084 -15.792 1.00 96.25 322 PRO A C 1
ATOM 2503 O O . PRO A 1 322 ? -10.745 3.940 -15.542 1.00 96.25 322 PRO A O 1
ATOM 2506 N N . ALA A 1 323 ? -10.020 5.454 -17.031 1.00 95.12 323 ALA A N 1
ATOM 2507 C CA . ALA A 1 323 ? -10.071 4.538 -18.175 1.00 95.12 323 ALA A CA 1
ATOM 2508 C C . ALA A 1 323 ? -9.317 3.222 -17.894 1.00 95.12 323 ALA A C 1
ATOM 2510 O O . ALA A 1 323 ? -8.232 3.249 -17.306 1.00 95.12 323 ALA A O 1
ATOM 2511 N N . ALA A 1 324 ? -9.896 2.094 -18.320 1.00 96.12 324 ALA A N 1
ATOM 2512 C CA . ALA A 1 324 ? -9.426 0.743 -18.013 1.00 96.12 324 ALA A CA 1
ATOM 2513 C C . ALA A 1 324 ? -7.954 0.522 -18.401 1.00 96.12 324 ALA A C 1
ATOM 2515 O O . ALA A 1 324 ? -7.557 0.859 -19.517 1.00 96.12 324 ALA A O 1
ATOM 2516 N N . ARG A 1 325 ? -7.139 -0.031 -17.489 1.00 96.88 325 ARG A N 1
ATOM 2517 C CA . ARG A 1 325 ? -5.673 -0.044 -17.644 1.00 96.88 325 ARG A CA 1
ATOM 2518 C C . ARG A 1 325 ? -4.930 -1.053 -16.768 1.00 96.88 325 ARG A C 1
ATOM 2520 O O . ARG A 1 325 ? -5.389 -1.393 -15.680 1.00 96.88 325 ARG A O 1
ATOM 2527 N N . TYR A 1 326 ? -3.716 -1.420 -17.176 1.00 96.25 326 TYR A N 1
ATOM 2528 C CA . TYR A 1 326 ? -2.764 -2.214 -16.382 1.00 96.25 326 TYR A CA 1
ATOM 2529 C C . TYR A 1 326 ? -1.395 -1.511 -16.262 1.00 96.25 326 TYR A C 1
ATOM 2531 O O . TYR A 1 326 ? -1.117 -0.576 -17.016 1.00 96.25 326 TYR A O 1
ATOM 2539 N N . ALA A 1 327 ? -0.545 -1.946 -15.321 1.00 95.88 327 ALA A N 1
ATOM 2540 C CA . ALA A 1 327 ? 0.806 -1.394 -15.089 1.00 95.88 327 ALA A CA 1
ATOM 2541 C C . ALA A 1 327 ? 0.841 0.130 -14.829 1.00 95.88 327 ALA A C 1
ATOM 2543 O O . ALA A 1 327 ? 1.772 0.834 -15.227 1.00 95.88 327 ALA A O 1
ATOM 2544 N N . HIS A 1 328 ? -0.211 0.614 -14.171 1.00 97.94 328 HIS A N 1
ATOM 2545 C CA . HIS A 1 328 ? -0.270 1.902 -13.490 1.00 97.94 328 HIS A CA 1
ATOM 2546 C C . HIS A 1 328 ? 0.382 1.787 -12.104 1.00 97.94 328 HIS A C 1
ATOM 2548 O O . HIS A 1 328 ? 0.606 0.679 -11.616 1.00 97.94 328 HIS A O 1
ATOM 2554 N N . THR A 1 329 ? 0.636 2.918 -11.450 1.00 98.31 329 THR A N 1
ATOM 2555 C CA . THR A 1 329 ? 0.986 2.953 -10.022 1.00 98.31 329 THR A CA 1
ATOM 2556 C C . THR A 1 329 ? -0.215 3.371 -9.191 1.00 98.31 329 THR A C 1
ATOM 2558 O O . THR A 1 329 ? -1.090 4.092 -9.683 1.00 98.31 329 THR A O 1
ATOM 2561 N N . ALA A 1 330 ? -0.217 2.982 -7.918 1.00 98.31 330 ALA A N 1
ATOM 2562 C CA . ALA A 1 330 ? -1.125 3.527 -6.924 1.00 98.31 330 ALA A CA 1
ATOM 2563 C C . ALA A 1 330 ? -0.396 3.818 -5.611 1.00 98.31 330 ALA A C 1
ATOM 2565 O O . ALA A 1 330 ? 0.562 3.126 -5.269 1.00 98.31 330 ALA A O 1
ATOM 2566 N N . VAL A 1 331 ? -0.870 4.825 -4.880 1.00 98.00 331 VAL A N 1
ATOM 2567 C CA . VAL A 1 331 ? -0.403 5.164 -3.529 1.00 98.00 331 VAL A CA 1
ATOM 2568 C C . VAL A 1 331 ? -1.593 5.395 -2.600 1.00 98.00 331 VAL A C 1
ATOM 2570 O O . VAL A 1 331 ? -2.658 5.827 -3.044 1.00 98.00 331 VAL A O 1
ATOM 2573 N N . TRP A 1 332 ? -1.408 5.117 -1.310 1.00 93.94 332 TRP A N 1
ATOM 2574 C CA . TRP A 1 332 ? -2.369 5.443 -0.254 1.00 93.94 332 TRP A CA 1
ATOM 2575 C C . TRP A 1 332 ? -1.958 6.745 0.434 1.00 93.94 332 TRP A C 1
ATOM 2577 O O . TRP A 1 332 ? -0.803 6.889 0.829 1.00 93.94 332 TRP A O 1
ATOM 2587 N N . THR A 1 333 ? -2.890 7.686 0.590 1.00 83.31 333 THR A N 1
ATOM 2588 C CA . THR A 1 333 ? -2.614 9.001 1.202 1.00 83.31 333 THR A CA 1
ATOM 2589 C C . THR A 1 333 ? -2.773 9.032 2.723 1.00 83.31 333 THR A C 1
ATOM 2591 O O . THR A 1 333 ? -2.502 10.058 3.341 1.00 83.31 333 THR A O 1
ATOM 2594 N N . GLY A 1 334 ? -3.291 7.952 3.318 1.00 79.19 334 GLY A N 1
ATOM 2595 C CA . GLY A 1 334 ? -3.912 7.956 4.647 1.00 79.19 334 GLY A CA 1
ATOM 2596 C C . GLY A 1 334 ? -5.447 8.027 4.602 1.00 79.19 334 GLY A C 1
ATOM 2597 O O . GLY A 1 334 ? -6.093 7.622 5.563 1.00 79.19 334 GLY A O 1
ATOM 2598 N N . SER A 1 335 ? -6.047 8.478 3.489 1.00 80.88 335 SER A N 1
ATOM 2599 C CA . SER A 1 335 ? -7.514 8.531 3.320 1.00 80.88 335 SER A CA 1
ATOM 2600 C C . SER A 1 335 ? -8.040 8.139 1.934 1.00 80.88 335 SER A C 1
ATOM 2602 O O . SER A 1 335 ? -9.215 7.815 1.808 1.00 80.88 335 SER A O 1
ATOM 2604 N N . GLU A 1 336 ? -7.212 8.177 0.891 1.00 91.19 336 GLU A N 1
ATOM 2605 C CA . GLU A 1 336 ? -7.588 7.899 -0.499 1.00 91.19 336 GLU A CA 1
ATOM 2606 C C . GLU A 1 336 ? -6.535 7.032 -1.191 1.00 91.19 336 GLU A C 1
ATOM 2608 O O . GLU A 1 336 ? -5.341 7.113 -0.892 1.00 91.19 336 GLU A O 1
ATOM 2613 N N . MET A 1 337 ? -6.968 6.262 -2.189 1.00 98.38 337 MET A N 1
ATOM 2614 C CA . MET A 1 337 ? -6.070 5.633 -3.155 1.00 98.38 337 MET A CA 1
ATOM 2615 C C . MET A 1 337 ? -5.940 6.542 -4.383 1.00 98.38 337 MET A C 1
ATOM 2617 O O . MET A 1 337 ? -6.919 6.750 -5.101 1.00 98.38 337 MET A O 1
ATOM 2621 N N . ILE A 1 338 ? -4.741 7.056 -4.662 1.00 98.44 338 ILE A N 1
ATOM 2622 C CA . ILE A 1 338 ? -4.447 7.751 -5.926 1.00 98.44 338 ILE A CA 1
ATOM 2623 C C . ILE A 1 338 ? -3.920 6.723 -6.922 1.00 98.44 338 ILE A C 1
ATOM 2625 O O . ILE A 1 338 ? -2.966 6.020 -6.611 1.00 98.44 338 ILE A O 1
ATOM 2629 N N . VAL A 1 339 ? -4.504 6.659 -8.118 1.00 98.50 339 VAL A N 1
ATOM 2630 C CA . VAL A 1 339 ? -4.030 5.855 -9.256 1.00 98.50 339 VAL A CA 1
ATOM 2631 C C . VAL A 1 339 ? -3.560 6.785 -10.370 1.00 98.50 339 VAL A C 1
ATOM 2633 O O . VAL A 1 339 ? -4.282 7.718 -10.724 1.00 98.50 339 VAL A O 1
ATOM 2636 N N . TRP A 1 340 ? -2.404 6.513 -10.983 1.00 98.31 340 TRP A N 1
ATOM 2637 C CA . TRP A 1 340 ? -1.927 7.278 -12.143 1.00 98.31 340 TRP A CA 1
ATOM 2638 C C . TRP A 1 340 ? -1.115 6.450 -13.149 1.00 98.31 340 TRP A C 1
ATOM 2640 O O . TRP A 1 340 ? -0.436 5.476 -12.808 1.00 98.31 340 TRP A O 1
ATOM 2650 N N . GLY A 1 341 ? -1.177 6.879 -14.410 1.00 97.38 341 GLY A N 1
ATOM 2651 C CA . GLY A 1 341 ? -0.420 6.311 -15.522 1.00 97.38 341 GLY A CA 1
ATOM 2652 C C . GLY A 1 341 ? -0.913 4.926 -15.932 1.00 97.38 341 GLY A C 1
ATOM 2653 O O . GLY A 1 341 ? -2.059 4.567 -15.668 1.00 97.38 341 GLY A O 1
ATOM 2654 N N . GLY A 1 342 ? -0.054 4.140 -16.574 1.00 96.75 342 GLY A N 1
ATOM 2655 C CA . GLY A 1 342 ? -0.328 2.788 -17.065 1.00 96.75 342 GLY A CA 1
ATOM 2656 C C . GLY A 1 342 ? -0.793 2.724 -18.522 1.00 96.75 342 GLY A C 1
ATOM 2657 O O . GLY A 1 342 ? -1.010 3.742 -19.186 1.00 96.75 342 GLY A O 1
ATOM 2658 N N . ASN A 1 343 ? -0.944 1.497 -19.025 1.00 94.38 343 ASN A N 1
ATOM 2659 C CA . ASN A 1 343 ? -1.362 1.200 -20.396 1.00 94.38 343 ASN A CA 1
ATOM 2660 C C . ASN A 1 343 ? -2.882 0.992 -20.489 1.00 94.38 343 ASN A C 1
ATOM 2662 O O . ASN A 1 343 ? -3.409 0.106 -19.813 1.00 94.38 343 ASN A O 1
ATOM 2666 N N . ALA A 1 344 ? -3.556 1.750 -21.357 1.00 92.69 344 ALA A N 1
ATOM 2667 C CA . ALA A 1 344 ? -5.003 1.718 -21.585 1.00 92.69 344 ALA A CA 1
ATOM 2668 C C . ALA A 1 344 ? -5.358 1.326 -23.038 1.00 92.69 344 ALA A C 1
ATOM 2670 O O . ALA A 1 344 ? -6.128 2.004 -23.718 1.00 92.69 344 ALA A O 1
ATOM 2671 N N . GLY A 1 345 ? -4.765 0.241 -23.545 1.00 83.88 345 GLY A N 1
ATOM 2672 C CA . GLY A 1 345 ? -5.001 -0.254 -24.904 1.00 83.88 345 GLY A CA 1
ATOM 2673 C C . GLY A 1 345 ? -3.875 0.113 -25.858 1.00 83.88 345 GLY A C 1
ATOM 2674 O O . GLY A 1 345 ? -2.787 -0.456 -25.801 1.00 83.88 345 GLY A O 1
ATOM 2675 N N . PHE A 1 346 ? -4.169 1.056 -26.750 1.00 79.38 346 PHE A N 1
ATOM 2676 C CA . PHE A 1 346 ? -3.243 1.568 -27.765 1.00 79.38 346 PHE A CA 1
ATOM 2677 C C . PHE A 1 346 ? -2.437 2.785 -27.289 1.00 79.38 346 PHE A C 1
ATOM 2679 O O . PHE A 1 346 ? -1.716 3.381 -28.082 1.00 79.38 346 PHE A O 1
ATOM 2686 N N . GLN A 1 347 ? -2.607 3.201 -26.030 1.00 88.44 347 GLN A N 1
ATOM 2687 C CA . GLN A 1 347 ? -2.051 4.435 -25.480 1.00 88.44 347 GLN A CA 1
ATOM 2688 C C . GLN A 1 347 ? -1.526 4.200 -24.062 1.00 88.44 347 GLN A C 1
ATOM 2690 O O . GLN A 1 347 ? -2.233 3.662 -23.203 1.00 88.44 347 GLN A O 1
ATOM 2695 N N . LEU A 1 348 ? -0.297 4.653 -23.809 1.00 94.06 348 LEU A N 1
ATOM 2696 C CA . LEU A 1 348 ? 0.191 4.858 -22.448 1.00 94.06 348 LEU A CA 1
ATOM 2697 C C . LEU A 1 348 ? -0.359 6.189 -21.935 1.00 94.06 348 LEU A C 1
ATOM 2699 O O . LEU A 1 348 ? -0.503 7.147 -22.690 1.00 94.06 348 LEU A O 1
ATOM 2703 N N . THR A 1 349 ? -0.710 6.249 -20.656 1.00 94.81 349 THR A N 1
ATOM 2704 C CA . THR A 1 349 ? -1.517 7.351 -20.117 1.00 94.81 349 THR A CA 1
ATOM 2705 C C . THR A 1 349 ? -0.729 8.233 -19.154 1.00 94.81 349 THR A C 1
ATOM 2707 O O . THR A 1 349 ? 0.155 7.758 -18.447 1.00 94.81 349 THR A O 1
ATOM 2710 N N . ASN A 1 350 ? -1.063 9.526 -19.125 1.00 95.38 350 ASN A N 1
ATOM 2711 C CA . ASN A 1 350 ? -0.638 10.517 -18.122 1.00 95.38 350 ASN A CA 1
ATOM 2712 C C . ASN A 1 350 ? -1.837 11.028 -17.287 1.00 95.38 350 ASN A C 1
ATOM 2714 O O . ASN A 1 350 ? -1.811 12.115 -16.705 1.00 95.38 350 ASN A O 1
ATOM 2718 N N . THR A 1 351 ? -2.908 10.232 -17.252 1.00 95.94 351 THR A N 1
ATOM 2719 C CA . THR A 1 351 ? -4.163 10.482 -16.530 1.00 95.94 351 THR A CA 1
ATOM 2720 C C . THR A 1 351 ? -4.282 9.554 -15.324 1.00 95.94 351 THR A C 1
ATOM 2722 O O . THR A 1 351 ? -3.569 8.551 -15.233 1.00 95.94 351 THR A O 1
ATOM 2725 N N . GLY A 1 352 ? -5.213 9.837 -14.417 1.00 96.44 352 GLY A N 1
ATOM 2726 C CA . GLY A 1 352 ? -5.432 9.036 -13.216 1.00 96.44 352 GLY A CA 1
ATOM 2727 C C . GLY A 1 352 ? -6.745 9.373 -12.515 1.00 96.44 352 GLY A C 1
ATOM 2728 O O . GLY A 1 352 ? -7.645 9.949 -13.126 1.00 96.44 352 GLY A O 1
ATOM 2729 N N . GLY A 1 353 ? -6.838 9.041 -11.230 1.00 97.44 353 GLY A N 1
ATOM 2730 C CA . GLY A 1 353 ? -7.958 9.406 -10.365 1.00 97.44 353 GLY A CA 1
ATOM 2731 C C . GLY A 1 353 ? -7.680 9.102 -8.894 1.00 97.44 353 GLY A C 1
ATOM 2732 O O . GLY A 1 353 ? -6.788 8.318 -8.571 1.00 97.44 353 GLY A O 1
ATOM 2733 N N . ARG A 1 354 ? -8.458 9.725 -8.011 1.00 97.81 354 ARG A N 1
ATOM 2734 C CA . ARG A 1 354 ? -8.501 9.475 -6.565 1.00 97.81 354 ARG A CA 1
ATOM 2735 C C . ARG A 1 354 ? -9.752 8.671 -6.240 1.00 97.81 354 ARG A C 1
ATOM 2737 O O . ARG A 1 354 ? -10.836 9.065 -6.666 1.00 97.81 354 ARG A O 1
ATOM 2744 N N . TYR A 1 355 ? -9.609 7.589 -5.487 1.00 98.44 355 TYR A N 1
ATOM 2745 C CA . TYR A 1 355 ? -10.719 6.823 -4.927 1.00 98.44 355 TYR A CA 1
ATOM 2746 C C . TYR A 1 355 ? -10.809 7.049 -3.418 1.00 98.44 355 TYR A C 1
ATOM 2748 O O . TYR A 1 355 ? -9.844 6.784 -2.694 1.00 98.44 355 TYR A O 1
ATOM 2756 N N . ASP A 1 356 ? -11.976 7.494 -2.959 1.00 94.56 356 ASP A N 1
ATOM 2757 C CA . ASP A 1 356 ? -12.323 7.593 -1.543 1.00 94.56 356 ASP A CA 1
ATOM 2758 C C . ASP A 1 356 ? -13.150 6.361 -1.111 1.00 94.56 356 ASP A C 1
ATOM 2760 O O . ASP A 1 356 ? -14.288 6.197 -1.569 1.00 94.56 356 ASP A O 1
ATOM 2764 N N . PRO A 1 357 ? -12.629 5.494 -0.218 1.00 86.56 357 PRO A N 1
ATOM 2765 C CA . PRO A 1 357 ? -13.360 4.340 0.302 1.00 86.56 357 PRO A CA 1
ATOM 2766 C C . PRO A 1 357 ? -14.484 4.693 1.288 1.00 86.56 357 PRO A C 1
ATOM 2768 O O . PRO A 1 357 ? -15.352 3.844 1.513 1.00 86.56 357 PRO A O 1
ATOM 2771 N N . ALA A 1 358 ? -14.502 5.900 1.869 1.00 82.94 358 ALA A N 1
ATOM 2772 C CA . ALA A 1 358 ? -15.542 6.328 2.804 1.00 82.94 358 ALA A CA 1
ATOM 2773 C C . ALA A 1 358 ? -16.847 6.694 2.078 1.00 82.94 358 ALA A C 1
ATOM 2775 O O . ALA A 1 358 ? -17.918 6.251 2.490 1.00 82.94 358 ALA A O 1
ATOM 2776 N N . SER A 1 359 ? -16.768 7.439 0.969 1.00 85.25 359 SER A N 1
ATOM 2777 C CA . SER A 1 359 ? -17.920 7.711 0.091 1.00 85.25 359 SER A CA 1
ATOM 2778 C C . SER A 1 359 ? -18.132 6.672 -1.019 1.00 85.25 359 SER A C 1
ATOM 2780 O O . SER A 1 359 ? -19.198 6.663 -1.634 1.00 85.25 359 SER A O 1
ATOM 2782 N N . ASN A 1 360 ? -17.151 5.798 -1.285 1.00 93.50 360 ASN A N 1
ATOM 2783 C CA . ASN A 1 360 ? -17.114 4.898 -2.448 1.00 93.50 360 ASN A CA 1
ATOM 2784 C C . ASN A 1 360 ? -17.228 5.670 -3.781 1.00 93.50 360 ASN A C 1
ATOM 2786 O O . ASN A 1 360 ? -17.995 5.302 -4.676 1.00 93.50 360 ASN A O 1
ATOM 2790 N N . THR A 1 361 ? -16.477 6.767 -3.918 1.00 96.75 361 THR A N 1
ATOM 2791 C CA . THR A 1 361 ? -16.486 7.611 -5.125 1.00 96.75 361 THR A CA 1
ATOM 2792 C C . THR A 1 361 ? -15.105 7.761 -5.752 1.00 96.75 361 THR A C 1
ATOM 2794 O O . THR A 1 361 ? -14.076 7.682 -5.081 1.00 96.75 361 THR A O 1
ATOM 2797 N N . TRP A 1 362 ? -15.095 7.997 -7.067 1.00 98.38 362 TRP A N 1
ATOM 2798 C CA . TRP A 1 362 ? -13.912 8.440 -7.794 1.00 98.38 362 TRP A CA 1
ATOM 2799 C C . TRP A 1 362 ? -14.002 9.927 -8.119 1.00 98.38 362 TRP A C 1
ATOM 2801 O O . TRP A 1 362 ? -14.995 10.399 -8.678 1.00 98.38 362 TRP A O 1
ATOM 2811 N N . SER A 1 363 ? -12.914 10.635 -7.838 1.00 96.25 363 SER A N 1
ATOM 2812 C CA . SER A 1 363 ? -12.639 11.973 -8.349 1.00 96.25 363 SER A CA 1
ATOM 2813 C C . SER A 1 363 ? -11.537 11.900 -9.398 1.00 96.25 363 SER A C 1
ATOM 2815 O O . SER A 1 363 ? -10.513 11.243 -9.194 1.00 96.25 363 SER A O 1
ATOM 2817 N N . ALA A 1 364 ? -11.709 12.607 -10.513 1.00 93.62 364 ALA A N 1
ATOM 2818 C CA . ALA A 1 364 ? -10.627 12.788 -11.471 1.00 93.62 364 ALA A CA 1
ATOM 2819 C C . ALA A 1 364 ? -9.443 13.551 -10.837 1.00 93.62 364 ALA A C 1
ATOM 2821 O O . ALA A 1 364 ? -9.579 14.239 -9.816 1.00 93.62 364 ALA A O 1
ATOM 2822 N N . ILE A 1 365 ? -8.278 13.421 -11.468 1.00 94.19 365 ILE A N 1
ATOM 2823 C CA . ILE A 1 365 ? -7.129 14.305 -11.251 1.00 94.19 365 ILE A CA 1
ATOM 2824 C C . ILE A 1 365 ? -6.718 14.901 -12.590 1.00 94.19 365 ILE A C 1
ATOM 2826 O O . ILE A 1 365 ? -6.813 14.222 -13.620 1.00 94.19 365 ILE A O 1
ATOM 2830 N N . SER A 1 366 ? -6.274 16.154 -12.584 1.00 92.19 366 SER A N 1
ATOM 2831 C CA . SER A 1 366 ? -5.841 16.840 -13.798 1.00 92.19 366 SER A CA 1
ATOM 2832 C C . SER A 1 366 ? -4.748 16.039 -14.522 1.00 92.19 366 SER A C 1
ATOM 2834 O O . SER A 1 366 ? -3.802 15.570 -13.877 1.00 92.19 366 SER A O 1
ATOM 2836 N N . PRO A 1 367 ? -4.851 15.852 -15.855 1.00 89.62 367 PRO A N 1
ATOM 2837 C CA . PRO A 1 367 ? -3.820 15.178 -16.634 1.00 89.62 367 PRO A CA 1
ATOM 2838 C C . PRO A 1 367 ? -2.463 15.858 -16.459 1.00 89.62 367 PRO A C 1
ATOM 2840 O O . PRO A 1 367 ? -2.363 17.084 -16.519 1.00 89.62 367 PRO A O 1
ATOM 2843 N N . ALA A 1 368 ? -1.408 15.064 -16.295 1.00 90.94 368 ALA A N 1
ATOM 2844 C CA . ALA A 1 368 ? -0.050 15.580 -16.196 1.00 90.94 368 ALA A CA 1
ATOM 2845 C C . ALA A 1 368 ? 0.448 15.984 -17.593 1.00 90.94 368 ALA A C 1
ATOM 2847 O O . ALA A 1 368 ? 1.217 15.258 -18.211 1.00 90.94 368 ALA A O 1
ATOM 2848 N N . THR A 1 369 ? -0.002 17.123 -18.123 1.00 90.69 369 THR A N 1
ATOM 2849 C CA . THR A 1 369 ? 0.355 17.604 -19.477 1.00 90.69 369 THR A CA 1
ATOM 2850 C C . THR A 1 369 ? 1.854 17.859 -19.657 1.00 90.69 369 THR A C 1
ATOM 2852 O O . THR A 1 369 ? 2.354 17.790 -20.774 1.00 90.69 369 THR A O 1
ATOM 2855 N N . ILE A 1 370 ? 2.572 18.093 -18.555 1.00 92.06 370 ILE A N 1
ATOM 2856 C CA . ILE A 1 370 ? 4.038 18.181 -18.491 1.00 92.06 370 ILE A CA 1
ATOM 2857 C C . ILE A 1 370 ? 4.750 16.818 -18.566 1.00 92.06 370 ILE A C 1
ATOM 2859 O O . ILE A 1 370 ? 5.965 16.780 -18.738 1.00 92.06 370 ILE A O 1
ATOM 2863 N N . LEU A 1 371 ? 4.025 15.703 -18.407 1.00 93.69 371 LEU A N 1
ATOM 2864 C CA . LEU A 1 371 ? 4.562 14.348 -18.481 1.00 93.69 371 LEU A CA 1
ATOM 2865 C C . LEU A 1 371 ? 3.994 13.582 -19.671 1.00 93.69 371 LEU A C 1
ATOM 2867 O O . LEU A 1 371 ? 2.787 13.507 -19.899 1.00 93.69 371 LEU A O 1
ATOM 2871 N N . GLU A 1 372 ? 4.891 12.880 -20.350 1.00 93.56 372 GLU A N 1
ATOM 2872 C CA . GLU A 1 372 ? 4.516 11.812 -21.261 1.00 93.56 372 GLU A CA 1
ATOM 2873 C C . GLU A 1 372 ? 3.802 10.662 -20.526 1.00 93.56 372 GLU A C 1
ATOM 2875 O O . GLU A 1 372 ? 4.159 10.307 -19.390 1.00 93.56 372 GLU A O 1
ATOM 2880 N N . GLY A 1 373 ? 2.804 10.075 -21.195 1.00 95.00 373 GLY A N 1
ATOM 2881 C CA . GLY A 1 373 ? 2.087 8.900 -20.718 1.00 95.00 373 GLY A CA 1
ATOM 2882 C C . GLY A 1 373 ? 2.970 7.655 -20.686 1.00 95.00 373 GLY A C 1
ATOM 2883 O O . GLY A 1 373 ? 3.764 7.418 -21.595 1.00 95.00 373 GLY A O 1
ATOM 2884 N N . ARG A 1 374 ? 2.858 6.868 -19.611 1.00 96.56 374 ARG A N 1
ATOM 2885 C CA . ARG A 1 374 ? 3.887 5.878 -19.254 1.00 96.56 374 ARG A CA 1
ATOM 2886 C C . ARG A 1 374 ? 3.369 4.674 -18.474 1.00 96.56 374 ARG A C 1
ATOM 2888 O O . ARG A 1 374 ? 2.304 4.740 -17.866 1.00 96.56 374 ARG A O 1
ATOM 2895 N N . ARG A 1 375 ? 4.133 3.579 -18.480 1.00 95.81 375 ARG A N 1
ATOM 2896 C CA . ARG A 1 375 ? 3.903 2.350 -17.690 1.00 95.81 375 ARG A CA 1
ATOM 2897 C C . ARG A 1 375 ? 5.193 1.878 -17.018 1.00 95.81 375 ARG A C 1
ATOM 2899 O O . ARG A 1 375 ? 6.272 2.286 -17.437 1.00 95.81 375 ARG A O 1
ATOM 2906 N N . TYR A 1 376 ? 5.087 0.988 -16.029 1.00 96.44 376 TYR A N 1
ATOM 2907 C CA . TYR A 1 376 ? 6.241 0.446 -15.280 1.00 96.44 376 TYR A CA 1
ATOM 2908 C C . TYR A 1 376 ? 7.161 1.532 -14.678 1.00 96.44 376 TYR A C 1
ATOM 2910 O O . TYR A 1 376 ? 8.355 1.318 -14.474 1.00 96.44 376 TYR A O 1
ATOM 2918 N N . HIS A 1 377 ? 6.594 2.711 -14.412 1.00 98.06 377 HIS A N 1
ATOM 2919 C CA . HIS A 1 377 ? 7.185 3.769 -13.599 1.00 98.06 377 HIS A CA 1
ATOM 2920 C C . HIS A 1 377 ? 7.017 3.447 -12.112 1.00 98.06 377 HIS A C 1
ATOM 2922 O O . HIS A 1 377 ? 6.196 2.610 -11.735 1.00 98.06 377 HIS A O 1
ATOM 2928 N N . SER A 1 378 ? 7.753 4.154 -11.259 1.00 98.19 378 SER A N 1
ATOM 2929 C CA . SER A 1 378 ? 7.549 4.112 -9.812 1.00 98.19 378 SER A CA 1
ATOM 2930 C C . SER A 1 378 ? 6.715 5.300 -9.337 1.00 98.19 378 SER A C 1
ATOM 2932 O O . SER A 1 378 ? 6.751 6.374 -9.945 1.00 98.19 378 SER A O 1
ATOM 2934 N N . ALA A 1 379 ? 6.022 5.132 -8.210 1.00 98.25 379 ALA A N 1
ATOM 2935 C CA . ALA A 1 379 ? 5.435 6.240 -7.468 1.00 98.25 379 ALA A CA 1
ATOM 2936 C C . ALA A 1 379 ? 5.568 6.018 -5.957 1.00 98.25 379 ALA A C 1
ATOM 2938 O O . ALA A 1 379 ? 5.460 4.883 -5.493 1.00 98.25 379 ALA A O 1
ATOM 2939 N N . VAL A 1 380 ? 5.770 7.097 -5.202 1.00 97.94 380 VAL A N 1
ATOM 2940 C CA . VAL A 1 380 ? 5.775 7.101 -3.730 1.00 97.94 380 VAL A CA 1
ATOM 2941 C C . VAL A 1 380 ? 4.913 8.246 -3.198 1.00 97.94 380 VAL A C 1
ATOM 2943 O O . VAL A 1 380 ? 4.730 9.257 -3.875 1.00 97.94 380 VAL A O 1
ATOM 2946 N N . TRP A 1 381 ? 4.381 8.094 -1.985 1.00 93.44 381 TRP A N 1
ATOM 2947 C CA . TRP A 1 381 ? 3.701 9.163 -1.248 1.00 93.44 381 TRP A CA 1
ATOM 2948 C C . TRP A 1 381 ? 4.650 9.706 -0.179 1.00 93.44 381 TRP A C 1
ATOM 2950 O O . TRP A 1 381 ? 5.158 8.923 0.623 1.00 93.44 381 TRP A O 1
ATOM 2960 N N . ASN A 1 382 ? 4.897 11.018 -0.166 1.00 82.94 382 ASN A N 1
ATOM 2961 C CA . ASN A 1 382 ? 5.789 11.648 0.820 1.00 82.94 382 ASN A CA 1
ATOM 2962 C C . ASN A 1 382 ? 5.067 12.152 2.087 1.00 82.94 382 ASN A C 1
ATOM 2964 O O . ASN A 1 382 ? 5.720 12.579 3.034 1.00 82.94 382 ASN A O 1
ATOM 2968 N N . GLY A 1 383 ? 3.731 12.093 2.108 1.00 79.69 383 GLY A N 1
ATOM 2969 C CA . GLY A 1 383 ? 2.874 12.646 3.163 1.00 79.69 383 GLY A CA 1
ATOM 2970 C C . GLY A 1 383 ? 1.876 13.691 2.647 1.00 79.69 383 GLY A C 1
ATOM 2971 O O . GLY A 1 383 ? 0.782 13.804 3.197 1.00 79.69 383 GLY A O 1
ATOM 2972 N N . SER A 1 384 ? 2.207 14.406 1.567 1.00 80.56 384 SER A N 1
ATOM 2973 C CA . SER A 1 384 ? 1.385 15.482 0.977 1.00 80.56 384 SER A CA 1
ATOM 2974 C C . SER A 1 384 ? 1.237 15.398 -0.550 1.00 80.56 384 SER A C 1
ATOM 2976 O O . SER A 1 384 ? 0.238 15.867 -1.106 1.00 80.56 384 SER A O 1
ATOM 2978 N N . GLU A 1 385 ? 2.210 14.789 -1.222 1.00 91.75 385 GLU A N 1
ATOM 2979 C CA . GLU A 1 385 ? 2.361 14.704 -2.670 1.00 91.75 385 GLU A CA 1
ATOM 2980 C C . GLU A 1 385 ? 2.626 13.253 -3.102 1.00 91.75 385 GLU A C 1
ATOM 2982 O O . GLU A 1 385 ? 3.277 12.467 -2.403 1.00 91.75 385 GLU A O 1
ATOM 2987 N N . MET A 1 386 ? 2.185 12.910 -4.314 1.00 98.12 386 MET A N 1
ATOM 2988 C CA . MET A 1 386 ? 2.628 11.690 -4.995 1.00 98.12 386 MET A CA 1
ATOM 2989 C C . MET A 1 386 ? 3.796 12.039 -5.921 1.00 98.12 386 MET A C 1
ATOM 2991 O O . MET A 1 386 ? 3.619 12.786 -6.884 1.00 98.12 386 MET A O 1
ATOM 2995 N N . ILE A 1 387 ? 4.980 11.493 -5.648 1.00 98.44 387 ILE A N 1
ATOM 2996 C CA . ILE A 1 387 ? 6.169 11.631 -6.498 1.00 98.44 387 ILE A CA 1
ATOM 2997 C C . ILE A 1 387 ? 6.155 10.486 -7.513 1.00 98.44 387 ILE A C 1
ATOM 2999 O O . ILE A 1 387 ? 6.098 9.324 -7.118 1.00 98.44 387 ILE A O 1
ATOM 3003 N N . VAL A 1 388 ? 6.213 10.798 -8.808 1.00 98.56 388 VAL A N 1
ATOM 3004 C CA . VAL A 1 388 ? 6.254 9.835 -9.922 1.00 98.56 388 VAL A CA 1
ATOM 3005 C C . VAL A 1 388 ? 7.559 9.997 -10.692 1.00 98.56 388 VAL A C 1
ATOM 3007 O O . VAL A 1 388 ? 7.912 11.123 -11.042 1.00 98.56 388 VAL A O 1
ATOM 3010 N N . TRP A 1 389 ? 8.242 8.898 -11.035 1.00 98.56 389 TRP A N 1
ATOM 3011 C CA . TRP A 1 389 ? 9.459 8.959 -11.855 1.00 98.56 389 TRP A CA 1
ATOM 3012 C C . TRP A 1 389 ? 9.696 7.719 -12.733 1.00 98.56 389 TRP A C 1
ATOM 3014 O O . TRP A 1 389 ? 9.290 6.600 -12.403 1.00 98.56 389 TRP A O 1
ATOM 3024 N N . GLY A 1 390 ? 10.383 7.938 -13.857 1.00 98.00 390 GLY A N 1
ATOM 3025 C CA . GLY A 1 390 ? 10.848 6.897 -14.774 1.00 98.00 390 GLY A CA 1
ATOM 3026 C C . GLY A 1 390 ? 9.717 6.199 -15.526 1.00 98.00 390 GLY A C 1
ATOM 3027 O O . GLY A 1 390 ? 8.684 6.813 -15.807 1.00 98.00 390 GLY A O 1
ATOM 3028 N N . GLY A 1 391 ? 9.908 4.918 -15.835 1.00 97.31 391 GLY A N 1
ATOM 3029 C CA . GLY A 1 391 ? 8.995 4.080 -16.612 1.00 97.31 391 GLY A CA 1
ATOM 3030 C C . GLY A 1 391 ? 9.228 4.148 -18.119 1.00 97.31 391 GLY A C 1
ATOM 3031 O O . GLY A 1 391 ? 10.046 4.920 -18.611 1.00 97.31 391 GLY A O 1
ATOM 3032 N N . GLN A 1 392 ? 8.474 3.344 -18.861 1.00 95.00 392 GLN A N 1
ATOM 3033 C CA . GLN A 1 392 ? 8.480 3.324 -20.322 1.00 95.00 392 GLN A CA 1
ATOM 3034 C C . GLN A 1 392 ? 7.446 4.305 -20.884 1.00 95.00 392 GLN A C 1
ATOM 3036 O O . GLN A 1 392 ? 6.275 4.242 -20.497 1.00 95.00 392 GLN A O 1
ATOM 3041 N N . GLY A 1 393 ? 7.878 5.185 -21.791 1.00 93.38 393 GLY A N 1
ATOM 3042 C CA . GLY A 1 393 ? 7.059 6.175 -22.493 1.00 93.38 393 GLY A CA 1
ATOM 3043 C C . GLY A 1 393 ? 6.450 5.667 -23.805 1.00 93.38 393 GLY A C 1
ATOM 3044 O O . GLY A 1 393 ? 6.738 4.568 -24.280 1.00 93.38 393 GLY A O 1
ATOM 3045 N N . SER A 1 394 ? 5.572 6.481 -24.388 1.00 83.88 394 SER A N 1
ATOM 3046 C CA . SER A 1 394 ? 4.886 6.229 -25.663 1.00 83.88 394 SER A CA 1
ATOM 3047 C C . SER A 1 394 ? 5.737 6.489 -26.915 1.00 83.88 394 SER A C 1
ATOM 3049 O O . SER A 1 394 ? 5.457 5.916 -27.965 1.00 83.88 394 SER A O 1
ATOM 3051 N N . THR A 1 395 ? 6.776 7.320 -26.821 1.00 78.81 395 THR A N 1
ATOM 3052 C CA . THR A 1 395 ? 7.535 7.871 -27.960 1.00 78.81 395 THR A CA 1
ATOM 3053 C C . THR A 1 395 ? 8.894 7.177 -28.139 1.00 78.81 395 THR A C 1
ATOM 3055 O O . THR A 1 395 ? 9.894 7.809 -28.465 1.00 78.81 395 THR A O 1
ATOM 3058 N N . ASN A 1 396 ? 8.915 5.851 -27.948 1.00 63.12 396 ASN A N 1
ATOM 3059 C CA . ASN A 1 396 ? 10.073 4.951 -28.082 1.00 63.12 396 ASN A CA 1
ATOM 3060 C C . ASN A 1 396 ? 11.227 5.170 -27.080 1.00 63.12 396 ASN A C 1
ATOM 3062 O O . ASN A 1 396 ? 12.365 5.409 -27.481 1.00 63.12 396 ASN A O 1
ATOM 3066 N N . GLY A 1 397 ? 10.968 4.981 -25.784 1.00 86.56 397 GLY A N 1
ATOM 3067 C CA . GLY A 1 397 ? 12.047 4.791 -24.811 1.00 86.56 397 GLY A CA 1
ATOM 3068 C C . GLY A 1 397 ? 11.584 4.648 -23.366 1.00 86.56 397 GLY A C 1
ATOM 3069 O O . GLY A 1 397 ? 10.434 4.929 -23.021 1.00 86.56 397 GLY A O 1
ATOM 3070 N N . GLU A 1 398 ? 12.505 4.232 -22.506 1.00 94.81 398 GLU A N 1
ATOM 3071 C CA . GLU A 1 398 ? 12.410 4.457 -21.068 1.00 94.81 398 GLU A CA 1
ATOM 3072 C C . GLU A 1 398 ? 12.676 5.937 -20.750 1.00 94.81 398 GLU A C 1
ATOM 3074 O O . GLU A 1 398 ? 13.272 6.668 -21.542 1.00 94.81 398 GLU A O 1
ATOM 3079 N N . LEU A 1 399 ? 12.224 6.397 -19.584 1.00 95.88 399 LEU A N 1
ATOM 3080 C CA . LEU A 1 399 ? 12.230 7.806 -19.196 1.00 95.88 399 LEU A CA 1
ATOM 3081 C C . LEU A 1 399 ? 13.135 8.046 -17.979 1.00 95.88 399 LEU A C 1
ATOM 3083 O O . LEU A 1 399 ? 13.243 7.197 -17.098 1.00 95.88 399 LEU A O 1
ATOM 3087 N N . ASN A 1 400 ? 13.755 9.227 -17.905 1.00 96.44 400 ASN A N 1
ATOM 3088 C CA . ASN A 1 400 ? 14.393 9.777 -16.696 1.00 96.44 400 ASN A CA 1
ATOM 3089 C C . ASN A 1 400 ? 13.643 11.011 -16.149 1.00 96.44 400 ASN A C 1
ATOM 3091 O O . ASN A 1 400 ? 14.168 11.760 -15.326 1.00 96.44 400 ASN A O 1
ATOM 3095 N N . THR A 1 401 ? 12.421 11.250 -16.631 1.00 97.25 401 THR A N 1
ATOM 3096 C CA . THR A 1 401 ? 11.564 12.367 -16.214 1.00 97.25 401 THR A CA 1
ATOM 3097 C C . THR A 1 401 ? 10.597 11.937 -15.116 1.00 97.25 401 THR A C 1
ATOM 3099 O O . THR A 1 401 ? 10.224 10.764 -15.021 1.00 97.25 401 THR A O 1
ATOM 3102 N N . GLY A 1 402 ? 10.127 12.893 -14.321 1.00 97.69 402 GLY A N 1
ATOM 3103 C CA . GLY A 1 402 ? 9.123 12.672 -13.285 1.00 97.69 402 GLY A CA 1
ATOM 3104 C C . GLY A 1 402 ? 8.395 13.957 -12.905 1.00 97.69 402 GLY A C 1
ATOM 3105 O O . GLY A 1 402 ? 8.747 15.035 -13.386 1.00 97.69 402 GLY A O 1
ATOM 3106 N N . ALA A 1 403 ? 7.400 13.845 -12.028 1.00 98.19 403 ALA A N 1
ATOM 3107 C CA . ALA A 1 403 ? 6.715 14.990 -11.434 1.00 98.19 403 ALA A CA 1
ATOM 3108 C C . ALA A 1 403 ? 6.150 14.664 -10.043 1.00 98.19 403 ALA A C 1
ATOM 3110 O O . ALA A 1 403 ? 5.863 13.509 -9.723 1.00 98.19 403 ALA A O 1
ATOM 3111 N N . ARG A 1 404 ? 5.948 15.712 -9.243 1.00 97.44 404 ARG A N 1
ATOM 3112 C CA . ARG A 1 404 ? 5.133 15.727 -8.025 1.00 97.44 404 ARG A CA 1
ATOM 3113 C C . ARG A 1 404 ? 3.693 16.083 -8.370 1.00 97.44 404 ARG A C 1
ATOM 3115 O O . ARG A 1 404 ? 3.468 17.065 -9.076 1.00 97.44 404 ARG A O 1
ATOM 3122 N N . TYR A 1 405 ? 2.736 15.321 -7.850 1.00 98.06 405 TYR A N 1
ATOM 3123 C CA . TYR A 1 405 ? 1.314 15.658 -7.866 1.00 98.06 405 TYR A CA 1
ATOM 3124 C C . TYR A 1 405 ? 0.885 16.252 -6.523 1.00 98.06 405 TYR A C 1
ATOM 3126 O O . TYR A 1 405 ? 0.927 15.577 -5.491 1.00 98.06 405 TYR A O 1
ATOM 3134 N N . HIS A 1 406 ? 0.419 17.498 -6.564 1.00 91.12 406 HIS A N 1
ATOM 3135 C CA . HIS A 1 406 ? -0.067 18.265 -5.422 1.00 91.12 406 HIS A CA 1
ATOM 3136 C C . HIS A 1 406 ? -1.562 18.023 -5.230 1.00 91.12 406 HIS A C 1
ATOM 3138 O O . HIS A 1 406 ? -2.397 18.603 -5.930 1.00 91.12 406 HIS A O 1
ATOM 3144 N N . ARG A 1 407 ? -1.927 17.171 -4.265 1.00 88.44 407 ARG A N 1
ATOM 3145 C CA . ARG A 1 407 ? -3.328 16.762 -4.054 1.00 88.44 407 ARG A CA 1
ATOM 3146 C C . ARG A 1 407 ? -4.266 17.946 -3.765 1.00 88.44 407 ARG A C 1
ATOM 3148 O O . ARG A 1 407 ? -5.425 17.916 -4.177 1.00 88.44 407 ARG A O 1
ATOM 3155 N N . SER A 1 408 ? -3.781 18.955 -3.041 1.00 86.75 408 SER A N 1
ATOM 3156 C CA . SER A 1 408 ? -4.543 20.127 -2.581 1.00 86.75 408 SER A CA 1
ATOM 3157 C C . SER A 1 408 ? -4.922 21.100 -3.700 1.00 86.75 408 SER A C 1
ATOM 3159 O O . SER A 1 408 ? -5.983 21.714 -3.632 1.00 86.75 408 SER A O 1
ATOM 3161 N N . THR A 1 409 ? -4.077 21.227 -4.724 1.00 90.31 409 THR A N 1
ATOM 3162 C CA . THR A 1 409 ? -4.252 22.140 -5.868 1.00 90.31 409 THR A CA 1
ATOM 3163 C C . THR A 1 409 ? -4.604 21.423 -7.172 1.00 90.31 409 THR A C 1
ATOM 3165 O O . THR A 1 409 ? -4.824 22.086 -8.180 1.00 90.31 409 THR A O 1
ATOM 3168 N N . ASP A 1 410 ? -4.644 20.086 -7.159 1.00 94.44 410 ASP A N 1
ATOM 3169 C CA . ASP A 1 410 ? -4.801 19.220 -8.337 1.00 94.44 410 ASP A CA 1
ATOM 3170 C C . ASP A 1 410 ? -3.796 19.534 -9.464 1.00 94.44 410 ASP A C 1
ATOM 3172 O O . ASP A 1 410 ? -4.115 19.476 -10.648 1.00 94.44 410 ASP A O 1
ATOM 3176 N N . SER A 1 411 ? -2.562 19.889 -9.095 1.00 94.62 411 SER A N 1
ATOM 3177 C CA . SER A 1 411 ? -1.529 20.350 -10.028 1.00 94.62 411 SER A CA 1
ATOM 3178 C C . SER A 1 411 ? -0.293 19.452 -10.037 1.00 94.62 411 SER A C 1
ATOM 3180 O O . SER A 1 411 ? -0.051 18.676 -9.113 1.00 94.62 411 SER A O 1
ATOM 3182 N N . TRP A 1 412 ? 0.507 19.566 -11.099 1.00 97.88 412 TRP A N 1
ATOM 3183 C CA . TRP A 1 412 ? 1.745 18.810 -11.277 1.00 97.88 412 TRP A CA 1
ATOM 3184 C C . TRP A 1 412 ? 2.948 19.749 -11.397 1.00 97.88 412 TRP A C 1
ATOM 3186 O O . TRP A 1 412 ? 2.908 20.712 -12.162 1.00 97.88 412 TRP A O 1
ATOM 3196 N N . THR A 1 413 ? 4.032 19.437 -10.689 1.00 96.81 413 THR A N 1
ATOM 3197 C CA . THR A 1 413 ? 5.330 20.127 -10.788 1.00 96.81 413 THR A CA 1
ATOM 3198 C C . THR A 1 413 ? 6.374 19.126 -11.281 1.00 96.81 413 THR A C 1
ATOM 3200 O O . THR A 1 413 ? 6.480 18.059 -10.673 1.00 96.81 413 THR A O 1
ATOM 3203 N N . PRO A 1 414 ? 7.133 19.402 -12.357 1.00 97.88 414 PRO A N 1
ATOM 3204 C CA . PRO A 1 414 ? 8.170 18.480 -12.821 1.00 97.88 414 PRO A CA 1
ATOM 3205 C C . PRO A 1 414 ? 9.257 18.311 -11.750 1.00 97.88 414 PRO A C 1
ATOM 3207 O O . PRO A 1 414 ? 9.478 19.220 -10.953 1.00 97.88 414 PRO A O 1
ATOM 3210 N N . LEU A 1 415 ? 9.938 17.164 -11.738 1.00 98.19 415 LEU A N 1
ATOM 3211 C CA . LEU A 1 415 ? 11.217 17.044 -11.027 1.00 98.19 415 LEU A CA 1
ATOM 3212 C C . LEU A 1 415 ? 12.333 17.547 -11.946 1.00 98.19 415 LEU A C 1
ATOM 3214 O O . LEU A 1 415 ? 12.228 17.405 -13.171 1.00 98.19 415 LEU A O 1
ATOM 3218 N N . THR A 1 416 ? 13.430 18.044 -11.379 1.00 97.56 416 THR A N 1
ATOM 3219 C CA . THR A 1 416 ? 14.635 18.293 -12.174 1.00 97.56 416 THR A CA 1
ATOM 3220 C C . THR A 1 416 ? 15.124 17.014 -12.866 1.00 97.56 416 THR A C 1
ATOM 3222 O O . THR A 1 416 ? 15.048 15.908 -12.321 1.00 97.56 416 THR A O 1
ATOM 3225 N N . THR A 1 417 ? 15.676 17.166 -14.069 1.00 96.94 417 THR A N 1
ATOM 3226 C CA . THR A 1 417 ? 16.460 16.125 -14.755 1.00 96.94 417 THR A CA 1
ATOM 3227 C C . THR A 1 417 ? 17.967 16.302 -14.546 1.00 96.94 417 THR A C 1
ATOM 3229 O O . THR A 1 417 ? 18.751 15.448 -14.959 1.00 96.94 417 THR A O 1
ATOM 3232 N N . ILE A 1 418 ? 18.399 17.384 -13.887 1.00 96.94 418 ILE A N 1
ATOM 3233 C CA . ILE A 1 418 ? 19.810 17.639 -13.579 1.00 96.94 418 ILE A CA 1
ATOM 3234 C C . ILE A 1 418 ? 20.253 16.668 -12.479 1.00 96.94 418 ILE A C 1
ATOM 3236 O O . ILE A 1 418 ? 19.684 16.645 -11.392 1.00 96.94 418 ILE A O 1
ATOM 3240 N N . GLY A 1 419 ? 21.259 15.843 -12.778 1.00 95.12 419 GLY A N 1
ATOM 3241 C CA . GLY A 1 419 ? 21.737 14.788 -11.875 1.00 95.12 419 GLY A CA 1
ATOM 3242 C C . GLY A 1 419 ? 20.842 13.543 -11.804 1.00 95.12 419 GLY A C 1
ATOM 3243 O O . GLY A 1 419 ? 21.235 12.568 -11.167 1.00 95.12 419 GLY A O 1
ATOM 3244 N N . ALA A 1 420 ? 19.678 13.539 -12.466 1.00 97.25 420 ALA A N 1
ATOM 3245 C CA . ALA A 1 420 ? 18.811 12.366 -12.522 1.00 97.25 420 ALA A CA 1
ATOM 3246 C C . ALA A 1 420 ? 19.546 11.190 -13.199 1.00 97.25 420 ALA A C 1
ATOM 3248 O O . ALA A 1 420 ? 20.224 11.401 -14.212 1.00 97.25 420 ALA A O 1
ATOM 3249 N N . PRO A 1 421 ? 19.423 9.953 -12.681 1.00 96.38 421 PRO A N 1
ATOM 3250 C CA . PRO A 1 421 ? 20.116 8.806 -13.253 1.00 96.38 421 PRO A CA 1
ATOM 3251 C C . PRO A 1 421 ? 19.543 8.427 -14.627 1.00 96.38 421 PRO A C 1
ATOM 3253 O O . PRO A 1 421 ? 18.531 8.967 -15.084 1.00 96.38 421 PRO A O 1
ATOM 3256 N N . SER A 1 422 ? 20.212 7.493 -15.310 1.00 95.31 422 SER A N 1
ATOM 3257 C CA . SER A 1 422 ? 19.830 7.079 -16.664 1.00 95.31 422 SER A CA 1
ATOM 3258 C C . SER A 1 422 ? 18.374 6.609 -16.739 1.00 95.31 422 SER A C 1
ATOM 3260 O O . SER A 1 422 ? 17.835 6.030 -15.791 1.00 95.31 422 SER A O 1
ATOM 3262 N N . ALA A 1 423 ? 17.744 6.877 -17.884 1.00 95.94 423 ALA A N 1
ATOM 3263 C CA . ALA A 1 423 ? 16.346 6.559 -18.136 1.00 95.94 423 ALA A CA 1
ATOM 3264 C C . ALA A 1 423 ? 16.058 5.068 -17.929 1.00 95.94 423 ALA A C 1
ATOM 3266 O O . ALA A 1 423 ? 16.871 4.232 -18.325 1.00 95.94 423 ALA A O 1
ATOM 3267 N N . ARG A 1 424 ? 14.942 4.729 -17.279 1.00 97.12 424 ARG A N 1
ATOM 3268 C CA . ARG A 1 424 ? 14.673 3.343 -16.878 1.00 97.12 424 ARG A CA 1
ATOM 3269 C C . ARG A 1 424 ? 13.215 3.055 -16.574 1.00 97.12 424 ARG A C 1
ATOM 3271 O O . ARG A 1 424 ? 12.496 3.916 -16.069 1.00 97.12 424 ARG A O 1
ATOM 3278 N N . ASP A 1 425 ? 12.813 1.819 -16.827 1.00 97.00 425 ASP A N 1
ATOM 3279 C CA . ASP A 1 425 ? 11.574 1.236 -16.326 1.00 97.00 425 ASP A CA 1
ATOM 3280 C C . ASP A 1 425 ? 11.863 0.133 -15.298 1.00 97.00 425 ASP A C 1
ATOM 3282 O O . ASP A 1 425 ? 13.013 -0.266 -15.094 1.00 97.00 425 ASP A O 1
ATOM 3286 N N . SER A 1 426 ? 10.807 -0.386 -14.664 1.00 97.00 426 SER A N 1
ATOM 3287 C CA . SER A 1 426 ? 10.854 -1.650 -13.912 1.00 97.00 426 SER A CA 1
ATOM 3288 C C . SER A 1 426 ? 11.900 -1.698 -12.780 1.00 97.00 426 SER A C 1
ATOM 3290 O O . SER A 1 426 ? 12.322 -2.773 -12.331 1.00 97.00 426 SER A O 1
ATOM 3292 N N . HIS A 1 427 ? 12.292 -0.510 -12.312 1.00 98.19 427 HIS A N 1
ATOM 3293 C CA . HIS A 1 427 ? 13.061 -0.217 -11.107 1.00 98.19 427 HIS A CA 1
ATOM 3294 C C . HIS A 1 427 ? 12.141 -0.165 -9.883 1.00 98.19 427 HIS A C 1
ATOM 3296 O O . HIS A 1 427 ? 10.918 -0.065 -10.003 1.00 98.19 427 HIS A O 1
ATOM 3302 N N . THR A 1 428 ? 12.724 -0.182 -8.689 1.00 98.31 428 THR A N 1
ATOM 3303 C CA . THR A 1 428 ? 11.980 0.063 -7.443 1.00 98.31 428 THR A CA 1
ATOM 3304 C C . THR A 1 428 ? 12.198 1.485 -6.953 1.00 98.31 428 THR A C 1
ATOM 3306 O O . THR A 1 428 ? 13.297 2.018 -7.119 1.00 98.31 428 THR A O 1
ATOM 3309 N N . ALA A 1 429 ? 11.197 2.057 -6.281 1.00 98.12 429 ALA A N 1
ATOM 3310 C CA . ALA A 1 429 ? 11.355 3.259 -5.469 1.00 98.12 429 ALA A CA 1
ATOM 3311 C C . ALA A 1 429 ? 10.819 3.031 -4.053 1.00 98.12 429 ALA A C 1
ATOM 3313 O O . ALA A 1 429 ? 9.801 2.358 -3.891 1.00 98.12 429 ALA A O 1
ATOM 3314 N N . ILE A 1 430 ? 11.465 3.629 -3.051 1.00 96.75 430 ILE A N 1
ATOM 3315 C CA . ILE A 1 430 ? 10.953 3.720 -1.677 1.00 96.75 430 ILE A CA 1
ATOM 3316 C C . ILE A 1 430 ? 11.030 5.163 -1.174 1.00 96.75 430 ILE A C 1
ATOM 3318 O O . ILE A 1 430 ? 11.801 5.969 -1.695 1.00 96.75 430 ILE A O 1
ATOM 3322 N N . TRP A 1 431 ? 10.232 5.489 -0.158 1.00 92.00 431 TRP A N 1
ATOM 3323 C CA . TRP A 1 431 ? 10.310 6.752 0.577 1.00 92.00 431 TRP A CA 1
ATOM 3324 C C . TRP A 1 431 ? 11.006 6.510 1.920 1.00 92.00 431 TRP A C 1
ATOM 3326 O O . TRP A 1 431 ? 10.603 5.609 2.655 1.00 92.00 431 TRP A O 1
ATOM 3336 N N . THR A 1 432 ? 12.043 7.286 2.245 1.00 80.19 432 THR A N 1
ATOM 3337 C CA . THR A 1 432 ? 12.787 7.140 3.514 1.00 80.19 432 THR A CA 1
ATOM 3338 C C . THR A 1 432 ? 12.094 7.798 4.705 1.00 80.19 432 THR A C 1
ATOM 3340 O O . THR A 1 432 ? 12.401 7.478 5.852 1.00 80.19 432 THR A O 1
ATOM 3343 N N . GLY A 1 433 ? 11.195 8.746 4.432 1.00 76.62 433 GLY A N 1
ATOM 3344 C CA . GLY A 1 433 ? 10.747 9.765 5.379 1.00 76.62 433 GLY A CA 1
ATOM 3345 C C . GLY A 1 433 ? 11.043 11.184 4.882 1.00 76.62 433 GLY A C 1
ATOM 3346 O O . GLY A 1 433 ? 10.212 12.065 5.079 1.00 76.62 433 GLY A O 1
ATOM 3347 N N . SER A 1 434 ? 12.167 11.380 4.177 1.00 79.06 434 SER A N 1
ATOM 3348 C CA . SER A 1 434 ? 12.617 12.680 3.636 1.00 79.06 434 SER A CA 1
ATOM 3349 C C . SER A 1 434 ? 13.023 12.662 2.154 1.00 79.06 434 SER A C 1
ATOM 3351 O O . SER A 1 434 ? 12.978 13.701 1.500 1.00 79.06 434 SER A O 1
ATOM 3353 N N . GLN A 1 435 ? 13.404 11.506 1.601 1.00 87.88 435 GLN A N 1
ATOM 3354 C CA . GLN A 1 435 ? 13.880 11.365 0.221 1.00 87.88 435 GLN A CA 1
ATOM 3355 C C . GLN A 1 435 ? 13.281 10.129 -0.460 1.00 87.88 435 GLN A C 1
ATOM 3357 O O . GLN A 1 435 ? 12.954 9.128 0.185 1.00 87.88 435 GLN A O 1
ATOM 3362 N N . MET A 1 436 ? 13.166 10.178 -1.789 1.00 97.81 436 MET A N 1
ATOM 3363 C CA . MET A 1 436 ? 12.826 9.009 -2.604 1.00 97.81 436 MET A CA 1
ATOM 3364 C C . MET A 1 436 ? 14.121 8.321 -3.044 1.00 97.81 436 MET A C 1
ATOM 3366 O O . MET A 1 436 ? 14.897 8.923 -3.779 1.00 97.81 436 MET A O 1
ATOM 3370 N N . LEU A 1 437 ? 14.354 7.070 -2.640 1.00 98.19 437 LEU A N 1
ATOM 3371 C CA . LEU A 1 437 ? 15.448 6.258 -3.194 1.00 98.19 437 LEU A CA 1
ATOM 3372 C C . LEU A 1 437 ? 14.928 5.448 -4.378 1.00 98.19 437 LEU A C 1
ATOM 3374 O O . LEU A 1 437 ? 13.855 4.856 -4.275 1.00 98.19 437 LEU A O 1
ATOM 3378 N N . ILE A 1 438 ? 15.700 5.373 -5.462 1.00 98.38 438 ILE A N 1
ATOM 3379 C CA . ILE A 1 438 ? 15.436 4.495 -6.610 1.00 98.38 438 ILE A CA 1
ATOM 3380 C C . ILE A 1 438 ? 16.622 3.569 -6.882 1.00 98.38 438 ILE A C 1
ATOM 3382 O O . ILE A 1 438 ? 17.773 3.968 -6.699 1.00 98.38 438 ILE A O 1
ATOM 3386 N N . TRP A 1 439 ? 16.353 2.339 -7.334 1.00 98.44 439 TRP A N 1
ATOM 3387 C CA . TRP A 1 439 ? 17.397 1.345 -7.609 1.00 98.44 439 TRP A CA 1
ATOM 3388 C C . TRP A 1 439 ? 17.093 0.421 -8.795 1.00 98.44 439 TRP A C 1
ATOM 3390 O O . TRP A 1 439 ? 15.951 0.005 -9.005 1.00 98.44 439 TRP A O 1
ATOM 3400 N N . GLY A 1 440 ? 18.148 0.059 -9.533 1.00 98.12 440 GLY A N 1
ATOM 3401 C CA . GLY A 1 440 ? 18.125 -0.926 -10.612 1.00 98.12 440 GLY A CA 1
ATOM 3402 C C . GLY A 1 440 ? 17.206 -0.517 -11.760 1.00 98.12 440 GLY A C 1
ATOM 3403 O O . GLY A 1 440 ? 17.144 0.660 -12.105 1.00 98.12 440 GLY A O 1
ATOM 3404 N N . GLY A 1 441 ? 16.501 -1.481 -12.351 1.00 97.88 441 GLY A N 1
ATOM 3405 C CA . GLY A 1 441 ? 15.606 -1.292 -13.496 1.00 97.88 441 GLY A CA 1
ATOM 3406 C C . GLY A 1 441 ? 16.194 -1.788 -14.814 1.00 97.88 441 GLY A C 1
ATOM 3407 O O . GLY A 1 441 ? 17.216 -2.482 -14.835 1.00 97.88 441 GLY A O 1
ATOM 3408 N N . SER A 1 442 ? 15.528 -1.446 -15.911 1.00 95.75 442 SER A N 1
ATOM 3409 C CA . SER A 1 442 ? 15.896 -1.826 -17.279 1.00 95.75 442 SER A CA 1
ATOM 3410 C C . SER A 1 442 ? 15.895 -0.637 -18.243 1.00 95.75 442 SER A C 1
ATOM 3412 O O . SER A 1 442 ? 15.261 0.384 -17.986 1.00 95.75 442 SER A O 1
ATOM 3414 N N . ASN A 1 443 ? 16.643 -0.767 -19.342 1.00 92.56 443 ASN A N 1
ATOM 3415 C CA . ASN A 1 443 ? 16.747 0.200 -20.442 1.00 92.56 443 ASN A CA 1
ATOM 3416 C C . ASN A 1 443 ? 16.880 -0.567 -21.774 1.00 92.56 443 ASN A C 1
ATOM 3418 O O . ASN A 1 443 ? 17.471 -1.646 -21.811 1.00 92.56 443 ASN A O 1
ATOM 3422 N N . ALA A 1 444 ? 16.369 -0.025 -22.880 1.00 86.56 444 ALA A N 1
ATOM 3423 C CA . ALA A 1 444 ? 16.498 -0.608 -24.220 1.00 86.56 444 ALA A CA 1
ATOM 3424 C C . ALA A 1 444 ? 17.944 -0.607 -24.774 1.00 86.56 444 ALA A C 1
ATOM 3426 O O . ALA A 1 444 ? 18.236 -1.276 -25.767 1.00 86.56 444 ALA A O 1
ATOM 3427 N N . THR A 1 445 ? 18.854 0.126 -24.134 1.00 84.19 445 THR A N 1
ATOM 3428 C CA . THR A 1 445 ? 20.283 0.247 -24.447 1.00 84.19 445 THR A CA 1
ATOM 3429 C C . THR A 1 445 ? 21.107 -0.651 -23.526 1.00 84.19 445 THR A C 1
ATOM 3431 O O . THR A 1 445 ? 20.802 -0.803 -22.346 1.00 84.19 445 THR A O 1
ATOM 3434 N N . TYR A 1 446 ? 22.197 -1.225 -24.039 1.00 77.62 446 TYR A N 1
ATOM 3435 C CA . TYR A 1 446 ? 23.120 -2.010 -23.220 1.00 77.62 446 TYR A CA 1
ATOM 3436 C C . TYR A 1 446 ? 23.839 -1.131 -22.165 1.00 77.62 446 TYR A C 1
ATOM 3438 O O . TYR A 1 446 ? 24.356 -0.075 -22.535 1.00 77.62 446 TYR A O 1
ATOM 3446 N N . PRO A 1 447 ? 23.966 -1.569 -20.893 1.00 74.19 447 PRO A N 1
ATOM 3447 C CA . PRO A 1 447 ? 23.476 -2.832 -20.338 1.00 74.19 447 PRO A CA 1
ATOM 3448 C C . PRO A 1 447 ? 21.969 -2.790 -20.044 1.00 74.19 447 PRO A C 1
ATOM 3450 O O . PRO A 1 447 ? 21.502 -1.958 -19.274 1.00 74.19 447 PRO A O 1
ATOM 3453 N N . TYR A 1 448 ? 21.222 -3.753 -20.598 1.00 90.06 448 TYR A N 1
ATOM 3454 C CA . TYR A 1 448 ? 19.750 -3.791 -20.527 1.00 90.06 448 TYR A CA 1
ATOM 3455 C C . TYR A 1 448 ? 19.170 -3.857 -19.106 1.00 90.06 448 TYR A C 1
ATOM 3457 O O . TYR A 1 448 ? 17.998 -3.556 -18.900 1.00 90.06 448 TYR A O 1
ATOM 3465 N N . TYR A 1 449 ? 19.990 -4.272 -18.138 1.00 95.94 449 TYR A N 1
ATOM 3466 C CA . TYR A 1 449 ? 19.683 -4.289 -16.714 1.00 95.94 449 TYR A CA 1
ATOM 3467 C C . TYR A 1 449 ? 20.630 -3.330 -16.004 1.00 95.94 449 TYR A C 1
ATOM 3469 O O . TYR A 1 449 ? 21.849 -3.399 -16.192 1.00 95.94 449 TYR A O 1
ATOM 3477 N N . LEU A 1 450 ? 20.071 -2.490 -15.141 1.00 96.62 450 LEU A N 1
ATOM 3478 C CA . LEU A 1 450 ? 20.780 -1.425 -14.446 1.00 96.62 450 LEU A CA 1
ATOM 3479 C C . LEU A 1 450 ? 21.138 -1.845 -13.013 1.00 96.62 450 LEU A C 1
ATOM 3481 O O . LEU A 1 450 ? 20.434 -2.640 -12.388 1.00 96.62 450 LEU A O 1
ATOM 3485 N N . GLY A 1 451 ? 22.283 -1.365 -12.526 1.00 95.94 451 GLY A N 1
ATOM 3486 C CA . GLY A 1 451 ? 22.902 -1.728 -11.238 1.00 95.94 451 GLY A CA 1
ATOM 3487 C C . GLY A 1 451 ? 23.373 -0.500 -10.462 1.00 95.94 451 GLY A C 1
ATOM 3488 O O . GLY A 1 451 ? 24.409 -0.523 -9.808 1.00 95.94 451 GLY A O 1
ATOM 3489 N N . ASP A 1 452 ? 22.633 0.586 -10.637 1.00 96.81 452 ASP A N 1
ATOM 3490 C CA . ASP A 1 452 ? 22.842 1.921 -10.101 1.00 96.81 452 ASP A CA 1
ATOM 3491 C C . ASP A 1 452 ? 21.495 2.490 -9.615 1.00 96.81 452 ASP A C 1
ATOM 3493 O O . ASP A 1 452 ? 20.434 1.870 -9.759 1.00 96.81 452 ASP A O 1
ATOM 3497 N N . GLY A 1 453 ? 21.533 3.692 -9.050 1.00 97.19 453 GLY A N 1
ATOM 3498 C CA . GLY A 1 453 ? 20.356 4.384 -8.547 1.00 97.19 453 GLY A CA 1
ATOM 3499 C C . GLY A 1 453 ? 20.706 5.751 -7.975 1.00 97.19 453 GLY A C 1
ATOM 3500 O O . GLY A 1 453 ? 21.866 6.165 -7.995 1.00 97.19 453 GLY A O 1
ATOM 3501 N N . ALA A 1 454 ? 19.704 6.447 -7.450 1.00 98.12 454 ALA A N 1
ATOM 3502 C CA . ALA A 1 454 ? 19.865 7.766 -6.847 1.00 98.12 454 ALA A CA 1
ATOM 3503 C C . ALA A 1 454 ? 18.878 7.976 -5.688 1.00 98.12 454 ALA A C 1
ATOM 3505 O O . ALA A 1 454 ? 17.851 7.298 -5.616 1.00 98.12 454 ALA A O 1
ATOM 3506 N N . SER A 1 455 ? 19.172 8.932 -4.808 1.00 97.19 455 SER A N 1
ATOM 3507 C CA . SER A 1 455 ? 18.155 9.599 -3.999 1.00 97.19 455 SER A CA 1
ATOM 3508 C C . SER A 1 455 ? 17.670 10.861 -4.714 1.00 97.19 455 SER A C 1
ATOM 3510 O O . SER A 1 455 ? 18.432 11.505 -5.438 1.00 97.19 455 SER A O 1
ATOM 3512 N N . TYR A 1 456 ? 16.397 11.194 -4.521 1.00 98.00 456 TYR A N 1
ATOM 3513 C CA . TYR A 1 456 ? 15.787 12.460 -4.911 1.00 98.00 456 TYR A CA 1
ATOM 3514 C C . TYR A 1 456 ? 15.303 13.199 -3.668 1.00 98.00 456 TYR A C 1
ATOM 3516 O O . TYR A 1 456 ? 14.553 12.633 -2.861 1.00 98.00 456 TYR A O 1
ATOM 3524 N N . ASP A 1 457 ? 15.699 14.463 -3.551 1.00 89.69 457 ASP A N 1
ATOM 3525 C CA . ASP A 1 457 ? 15.273 15.366 -2.490 1.00 89.69 457 ASP A CA 1
ATOM 3526 C C . ASP A 1 457 ? 14.173 16.317 -3.006 1.00 89.69 457 ASP A C 1
ATOM 3528 O O . ASP A 1 457 ? 14.447 17.180 -3.846 1.00 89.69 457 ASP A O 1
ATOM 3532 N N . PRO A 1 458 ? 12.913 16.195 -2.540 1.00 86.62 458 PRO A N 1
ATOM 3533 C CA . PRO A 1 458 ? 11.831 17.067 -2.991 1.00 86.62 458 PRO A CA 1
ATOM 3534 C C . PRO A 1 458 ? 11.896 18.484 -2.404 1.00 86.62 458 PRO A C 1
ATOM 3536 O O . PRO A 1 458 ? 11.272 19.387 -2.968 1.00 86.62 458 PRO A O 1
ATOM 3539 N N . ALA A 1 459 ? 12.621 18.711 -1.304 1.00 84.12 459 ALA A N 1
ATOM 3540 C CA . ALA A 1 459 ? 12.776 20.043 -0.723 1.00 84.12 459 ALA A CA 1
ATOM 3541 C C . ALA A 1 459 ? 13.799 20.878 -1.510 1.00 84.12 459 ALA A C 1
ATOM 3543 O O . ALA A 1 459 ? 13.615 22.084 -1.668 1.00 84.12 459 ALA A O 1
ATOM 3544 N N . GLN A 1 460 ? 14.839 20.233 -2.047 1.00 83.81 460 GLN A N 1
ATOM 3545 C CA . GLN A 1 460 ? 15.885 20.876 -2.852 1.00 83.81 460 GLN A CA 1
ATOM 3546 C C . GLN A 1 460 ? 15.680 20.747 -4.375 1.00 83.81 460 GLN A C 1
ATOM 3548 O O . GLN A 1 460 ? 16.345 21.455 -5.126 1.00 83.81 460 GLN A O 1
ATOM 3553 N N . ASP A 1 461 ? 14.779 19.864 -4.824 1.00 93.62 461 ASP A N 1
ATOM 3554 C CA . ASP A 1 461 ? 14.611 19.438 -6.225 1.00 93.62 461 ASP A CA 1
ATOM 3555 C C . ASP A 1 461 ? 15.945 19.044 -6.880 1.00 93.62 461 ASP A C 1
ATOM 3557 O O . ASP A 1 461 ? 16.359 19.601 -7.897 1.00 93.62 461 ASP A O 1
ATOM 3561 N N . ASN A 1 462 ? 16.645 18.088 -6.266 1.00 93.81 462 ASN A N 1
ATOM 3562 C CA . ASN A 1 462 ? 17.920 17.577 -6.762 1.00 93.81 462 ASN A CA 1
ATOM 3563 C C . ASN A 1 462 ? 18.040 16.051 -6.627 1.00 93.81 462 ASN A C 1
ATOM 3565 O O . ASN A 1 462 ? 17.230 15.388 -5.977 1.00 93.81 462 ASN A O 1
ATOM 3569 N N . TRP A 1 463 ? 19.057 15.501 -7.291 1.00 98.19 463 TRP A N 1
ATOM 3570 C CA . TRP A 1 463 ? 19.377 14.078 -7.287 1.00 98.19 463 TRP A CA 1
ATOM 3571 C C . TRP A 1 463 ? 20.811 13.846 -6.822 1.00 98.19 463 TRP A C 1
ATOM 3573 O O . TRP A 1 463 ? 21.732 14.540 -7.261 1.00 98.19 463 TRP A O 1
ATOM 3583 N N . HIS A 1 464 ? 21.008 12.808 -6.014 1.00 94.38 464 HIS A N 1
ATOM 3584 C CA . HIS A 1 464 ? 22.324 12.338 -5.592 1.00 94.38 464 HIS A CA 1
ATOM 3585 C C . HIS A 1 464 ? 22.488 10.852 -5.949 1.00 94.38 464 HIS A C 1
ATOM 3587 O O . HIS A 1 464 ? 21.644 10.044 -5.560 1.00 94.38 464 HIS A O 1
ATOM 3593 N N . PRO A 1 465 ? 23.539 10.446 -6.687 1.00 95.88 465 PRO A N 1
ATOM 3594 C CA . PRO A 1 465 ? 23.745 9.041 -7.032 1.00 95.88 465 PRO A CA 1
ATOM 3595 C C . PRO A 1 465 ? 24.034 8.212 -5.774 1.00 95.88 465 PRO A C 1
ATOM 3597 O O . PRO A 1 465 ? 24.810 8.632 -4.914 1.00 95.88 465 PRO A O 1
ATOM 3600 N N . LEU A 1 466 ? 23.445 7.017 -5.678 1.00 95.75 466 LEU A N 1
ATOM 3601 C CA . LEU A 1 466 ? 23.799 6.069 -4.619 1.00 95.75 466 LEU A CA 1
ATOM 3602 C C . LEU A 1 466 ? 25.170 5.449 -4.925 1.00 95.75 466 LEU A C 1
ATOM 3604 O O . LEU A 1 466 ? 25.562 5.316 -6.086 1.00 95.75 466 LEU A O 1
ATOM 3608 N N . SER A 1 467 ? 25.892 5.029 -3.885 1.00 90.75 467 SER A N 1
ATOM 3609 C CA . SER A 1 467 ? 27.177 4.346 -4.061 1.00 90.75 467 SER A CA 1
ATOM 3610 C C . SER A 1 467 ? 27.029 3.067 -4.890 1.00 90.75 467 SER A C 1
ATOM 3612 O O . SER A 1 467 ? 26.100 2.286 -4.687 1.00 90.75 467 SER A O 1
ATOM 3614 N N . SER A 1 468 ? 27.976 2.825 -5.797 1.00 91.81 468 SER A N 1
ATOM 3615 C CA . SER A 1 468 ? 28.125 1.557 -6.523 1.00 91.81 468 SER A CA 1
ATOM 3616 C C . SER A 1 468 ? 29.047 0.561 -5.805 1.00 91.81 468 SER A C 1
ATOM 3618 O O . SER A 1 468 ? 29.152 -0.598 -6.210 1.00 91.81 468 SER A O 1
ATOM 3620 N N . VAL A 1 469 ? 29.718 0.978 -4.724 1.00 90.25 469 VAL A N 1
ATOM 3621 C CA . VAL A 1 469 ? 30.630 0.123 -3.953 1.00 90.25 469 VAL A CA 1
ATOM 3622 C C . VAL A 1 469 ? 29.819 -0.900 -3.159 1.00 90.25 469 VAL A C 1
ATOM 3624 O O . VAL A 1 469 ? 28.928 -0.531 -2.398 1.00 90.25 469 VAL A O 1
ATOM 3627 N N . ASN A 1 470 ? 30.138 -2.186 -3.339 1.00 92.50 470 ASN A N 1
ATOM 3628 C CA . ASN A 1 470 ? 29.417 -3.342 -2.777 1.00 92.50 470 ASN A CA 1
ATOM 3629 C C . ASN A 1 470 ? 27.924 -3.426 -3.157 1.00 92.50 470 ASN A C 1
ATOM 3631 O O . ASN A 1 470 ? 27.167 -4.166 -2.526 1.00 92.50 470 ASN A O 1
ATOM 3635 N N . ALA A 1 471 ? 27.497 -2.691 -4.187 1.00 95.19 471 ALA A N 1
ATOM 3636 C CA . ALA A 1 471 ? 26.109 -2.663 -4.621 1.00 95.19 471 ALA A CA 1
ATOM 3637 C C . ALA A 1 471 ? 25.640 -4.016 -5.207 1.00 95.19 471 ALA A C 1
ATOM 3639 O O . ALA A 1 471 ? 26.440 -4.750 -5.801 1.00 95.19 471 ALA A O 1
ATOM 3640 N N . PRO A 1 472 ? 24.341 -4.363 -5.094 1.00 96.00 472 PRO A N 1
ATOM 3641 C CA . PRO A 1 472 ? 23.779 -5.548 -5.731 1.00 96.00 472 PRO A CA 1
ATOM 3642 C C . PRO A 1 472 ? 23.966 -5.531 -7.252 1.00 96.00 472 PRO A C 1
ATOM 3644 O O . PRO A 1 472 ? 23.806 -4.496 -7.895 1.00 96.00 472 PRO A O 1
ATOM 3647 N N . SER A 1 473 ? 24.218 -6.706 -7.841 1.00 94.94 473 SER A N 1
ATOM 3648 C CA . SER A 1 473 ? 24.295 -6.886 -9.300 1.00 94.94 473 SER A CA 1
ATOM 3649 C C . SER A 1 473 ? 23.079 -6.300 -10.027 1.00 94.94 473 SER A C 1
ATOM 3651 O O . SER A 1 473 ? 21.975 -6.320 -9.477 1.00 94.94 473 SER A O 1
ATOM 3653 N N . SER A 1 474 ? 23.257 -5.854 -11.272 1.00 96.62 474 SER A N 1
ATOM 3654 C CA . SER A 1 474 ? 22.183 -5.227 -12.047 1.00 96.62 474 SER A CA 1
ATOM 3655 C C . SER A 1 474 ? 20.943 -6.112 -12.214 1.00 96.62 474 SER A C 1
ATOM 3657 O O . SER A 1 474 ? 21.053 -7.337 -12.326 1.00 96.62 474 SER A O 1
ATOM 3659 N N . ARG A 1 475 ? 19.754 -5.492 -12.150 1.00 97.50 475 ARG A N 1
ATOM 3660 C CA . ARG A 1 475 ? 18.465 -6.191 -11.992 1.00 97.50 475 ARG A CA 1
ATOM 3661 C C . ARG A 1 475 ? 17.238 -5.318 -12.276 1.00 97.50 475 ARG A C 1
ATOM 3663 O O . ARG A 1 475 ? 17.178 -4.178 -11.821 1.00 97.50 475 ARG A O 1
ATOM 3670 N N . SER A 1 476 ? 16.198 -5.889 -12.880 1.00 97.25 476 SER A N 1
ATOM 3671 C CA . SER A 1 476 ? 14.843 -5.305 -12.961 1.00 97.25 476 SER A CA 1
ATOM 3672 C C . SER A 1 476 ? 13.799 -6.235 -12.324 1.00 97.25 476 SER A C 1
ATOM 3674 O O . SER A 1 476 ? 14.111 -7.379 -11.985 1.00 97.25 476 SER A O 1
ATOM 3676 N N . HIS A 1 477 ? 12.579 -5.741 -12.081 1.00 96.06 477 HIS A N 1
ATOM 3677 C CA . HIS A 1 477 ? 11.471 -6.507 -11.473 1.00 96.06 477 HIS A CA 1
ATOM 3678 C C . HIS A 1 477 ? 11.825 -7.206 -10.139 1.00 96.06 477 HIS A C 1
ATOM 3680 O O . HIS A 1 477 ? 11.315 -8.287 -9.819 1.00 96.06 477 HIS A O 1
ATOM 3686 N N . HIS A 1 478 ? 12.732 -6.593 -9.380 1.00 97.56 478 HIS A N 1
ATOM 3687 C CA . HIS A 1 478 ? 13.059 -6.939 -8.001 1.00 97.56 478 HIS A CA 1
ATOM 3688 C C . HIS A 1 478 ? 12.087 -6.243 -7.039 1.00 97.56 478 HIS A C 1
ATOM 3690 O O . HIS A 1 478 ? 11.308 -5.385 -7.455 1.00 97.56 478 HIS A O 1
ATOM 3696 N N . THR A 1 479 ? 12.147 -6.577 -5.752 1.00 96.94 479 THR A N 1
ATOM 3697 C CA . THR A 1 479 ? 11.463 -5.801 -4.708 1.00 96.94 479 THR A CA 1
ATOM 3698 C C . THR A 1 479 ? 12.466 -4.972 -3.927 1.00 96.94 479 THR A C 1
ATOM 3700 O O . THR A 1 479 ? 13.582 -5.437 -3.673 1.00 96.94 479 THR A O 1
ATOM 3703 N N . ALA A 1 480 ? 12.034 -3.796 -3.476 1.00 97.12 480 ALA A N 1
ATOM 3704 C CA . ALA A 1 480 ? 12.720 -3.055 -2.435 1.00 97.12 480 ALA A CA 1
ATOM 3705 C C . ALA A 1 480 ? 11.739 -2.646 -1.337 1.00 97.12 480 ALA A C 1
ATOM 3707 O O . ALA A 1 480 ? 10.594 -2.300 -1.632 1.00 97.12 480 ALA A O 1
ATOM 3708 N N . ILE A 1 481 ? 12.188 -2.690 -0.083 1.00 94.50 481 ILE A N 1
ATOM 3709 C CA . ILE A 1 481 ? 11.415 -2.249 1.084 1.00 94.50 481 ILE A CA 1
ATOM 3710 C C . ILE A 1 481 ? 12.255 -1.309 1.950 1.00 94.50 481 ILE A C 1
ATOM 3712 O O . ILE A 1 481 ? 13.483 -1.401 1.975 1.00 94.50 481 ILE A O 1
ATOM 3716 N N . TRP A 1 482 ? 11.588 -0.401 2.660 1.00 89.50 482 TRP A N 1
ATOM 3717 C CA . TRP A 1 482 ? 12.209 0.473 3.653 1.00 89.50 482 TRP A CA 1
ATOM 3718 C C . TRP A 1 482 ? 12.013 -0.119 5.049 1.00 89.50 482 TRP A C 1
ATOM 3720 O O . TRP A 1 482 ? 10.887 -0.419 5.441 1.00 89.50 482 TRP A O 1
ATOM 3730 N N . THR A 1 483 ? 13.095 -0.280 5.809 1.00 80.62 483 THR A N 1
ATOM 3731 C CA . THR A 1 483 ? 13.050 -0.866 7.163 1.00 80.62 483 THR A CA 1
ATOM 3732 C C . THR A 1 483 ? 12.742 0.148 8.269 1.00 80.62 483 THR A C 1
ATOM 3734 O O . THR A 1 483 ? 12.587 -0.232 9.430 1.00 80.62 483 THR A O 1
ATOM 3737 N N . GLY A 1 484 ? 12.690 1.441 7.929 1.00 72.88 484 GLY A N 1
ATOM 3738 C CA . GLY A 1 484 ? 12.750 2.558 8.878 1.00 72.88 484 GLY A CA 1
ATOM 3739 C C . GLY A 1 484 ? 14.150 3.169 9.032 1.00 72.88 484 GLY A C 1
ATOM 3740 O O . GLY A 1 484 ? 14.279 4.204 9.676 1.00 72.88 484 GLY A O 1
ATOM 3741 N N . GLY A 1 485 ? 15.183 2.561 8.434 1.00 75.50 485 GLY A N 1
ATOM 3742 C CA . GLY A 1 485 ? 16.544 3.118 8.399 1.00 75.50 485 GLY A CA 1
ATOM 3743 C C . GLY A 1 485 ? 17.418 2.659 7.225 1.00 75.50 485 GLY A C 1
ATOM 3744 O O . GLY A 1 485 ? 18.419 3.303 6.934 1.00 75.50 485 GLY A O 1
ATOM 3745 N N . GLN A 1 486 ? 17.050 1.578 6.529 1.00 87.00 486 GLN A N 1
ATOM 3746 C CA . GLN A 1 486 ? 17.779 1.043 5.375 1.00 87.00 486 GLN A CA 1
ATOM 3747 C C . GLN A 1 486 ? 16.814 0.583 4.272 1.00 87.00 486 GLN A C 1
ATOM 3749 O O . GLN A 1 486 ? 15.684 0.172 4.549 1.00 87.00 486 GLN A O 1
ATOM 3754 N N . MET A 1 487 ? 17.263 0.623 3.017 1.00 95.06 487 MET A N 1
ATOM 3755 C CA . MET A 1 487 ? 16.539 0.058 1.874 1.00 95.06 487 MET A CA 1
ATOM 3756 C C . MET A 1 487 ? 17.068 -1.347 1.586 1.00 95.06 487 MET A C 1
ATOM 3758 O O . MET A 1 487 ? 18.206 -1.495 1.145 1.00 95.06 487 MET A O 1
ATOM 3762 N N . LEU A 1 488 ? 16.247 -2.378 1.788 1.00 96.06 488 LEU A N 1
ATOM 3763 C CA . LEU A 1 488 ? 16.583 -3.732 1.339 1.00 96.06 488 LEU A CA 1
ATOM 3764 C C . LEU A 1 488 ? 16.153 -3.898 -0.114 1.00 96.06 488 LEU A C 1
ATOM 3766 O O . LEU A 1 488 ? 15.016 -3.584 -0.443 1.00 96.06 488 LEU A O 1
ATOM 3770 N N . VAL A 1 489 ? 17.033 -4.443 -0.948 1.00 97.75 489 VAL A N 1
ATOM 3771 C CA . VAL A 1 489 ? 16.799 -4.842 -2.342 1.00 97.75 489 VAL A CA 1
ATOM 3772 C C . VAL A 1 489 ? 17.002 -6.349 -2.437 1.00 97.75 489 VAL A C 1
ATOM 3774 O O . VAL A 1 489 ? 18.064 -6.834 -2.049 1.00 97.75 489 VAL A O 1
ATOM 3777 N N . TRP A 1 490 ? 16.046 -7.103 -2.987 1.00 97.38 490 TRP A N 1
ATOM 3778 C CA . TRP A 1 490 ? 16.218 -8.548 -3.191 1.00 97.38 490 TRP A CA 1
ATOM 3779 C C . TRP A 1 490 ? 15.530 -9.084 -4.453 1.00 97.38 490 TRP A C 1
ATOM 3781 O O . TRP A 1 490 ? 14.534 -8.541 -4.935 1.00 97.38 490 TRP A O 1
ATOM 3791 N N . GLY A 1 491 ? 16.100 -10.159 -5.002 1.00 96.69 491 GLY A N 1
ATOM 3792 C CA . GLY A 1 491 ? 15.604 -10.848 -6.191 1.00 96.69 491 GLY A CA 1
ATOM 3793 C C . GLY A 1 491 ? 15.717 -10.017 -7.472 1.00 96.69 491 GLY A C 1
ATOM 3794 O O . GLY A 1 491 ? 16.603 -9.168 -7.603 1.00 96.69 491 GLY A O 1
ATOM 3795 N N . GLY A 1 492 ? 14.815 -10.268 -8.419 1.00 96.50 492 GLY A N 1
ATOM 3796 C CA . GLY A 1 492 ? 14.767 -9.641 -9.741 1.00 96.50 492 GLY A CA 1
ATOM 3797 C C . GLY A 1 492 ? 15.310 -10.522 -10.862 1.00 96.50 492 GLY A C 1
ATOM 3798 O O . GLY A 1 492 ? 15.907 -11.573 -10.627 1.00 96.50 492 GLY A O 1
ATOM 3799 N N . GLY A 1 493 ? 15.094 -10.075 -12.097 1.00 94.88 493 GLY A N 1
ATOM 3800 C CA . GLY A 1 493 ? 15.678 -10.654 -13.304 1.00 94.88 493 GLY A CA 1
ATOM 3801 C C . GLY A 1 493 ? 16.943 -9.911 -13.728 1.00 94.88 493 GLY A C 1
ATOM 3802 O O . GLY A 1 493 ? 17.035 -8.693 -13.573 1.00 94.88 493 GLY A O 1
ATOM 3803 N N . ALA A 1 494 ? 17.902 -10.652 -14.276 1.00 94.69 494 ALA A N 1
ATOM 3804 C CA . ALA A 1 494 ? 19.123 -10.157 -14.902 1.00 94.69 494 ALA A CA 1
ATOM 3805 C C . ALA A 1 494 ? 19.447 -10.984 -16.161 1.00 94.69 494 ALA A C 1
ATOM 3807 O O . ALA A 1 494 ? 18.787 -11.981 -16.458 1.00 94.69 494 ALA A O 1
ATOM 3808 N N . ILE A 1 495 ? 20.508 -10.621 -16.890 1.00 90.88 495 ILE A N 1
ATOM 3809 C CA . ILE A 1 495 ? 20.953 -11.356 -18.092 1.00 90.88 495 ILE A CA 1
ATOM 3810 C C . ILE A 1 495 ? 21.347 -12.822 -17.807 1.00 90.88 495 ILE A C 1
ATOM 3812 O O . ILE A 1 495 ? 21.287 -13.663 -18.698 1.00 90.88 495 ILE A O 1
ATOM 3816 N N . SER A 1 496 ? 21.703 -13.143 -16.560 1.00 90.12 496 SER A N 1
ATOM 3817 C CA . SER A 1 496 ? 21.992 -14.499 -16.073 1.00 90.12 496 SER A CA 1
ATOM 3818 C C . SER A 1 496 ? 20.753 -15.287 -15.613 1.00 90.12 496 SER A C 1
ATOM 3820 O O . SER A 1 496 ? 20.898 -16.413 -15.140 1.00 90.12 496 SER A O 1
ATOM 3822 N N . GLY A 1 497 ? 19.547 -14.721 -15.735 1.00 93.25 497 GLY A N 1
ATOM 3823 C CA . GLY A 1 497 ? 18.296 -15.290 -15.230 1.00 93.25 497 GLY A CA 1
ATOM 3824 C C . GLY A 1 497 ? 17.806 -14.611 -13.947 1.00 93.25 497 GLY A C 1
ATOM 3825 O O . GLY A 1 497 ? 18.146 -13.463 -13.658 1.00 93.25 497 GLY A O 1
ATOM 3826 N N . VAL A 1 498 ? 16.965 -15.311 -13.183 1.00 94.38 498 VAL A N 1
ATOM 3827 C CA . VAL A 1 498 ? 16.395 -14.796 -11.928 1.00 94.38 498 VAL A CA 1
ATOM 3828 C C . VAL A 1 498 ? 17.375 -14.910 -10.757 1.00 94.38 498 VAL A C 1
ATOM 3830 O O . VAL A 1 498 ? 18.073 -15.911 -10.599 1.00 94.38 498 VAL A O 1
ATOM 3833 N N . LEU A 1 499 ? 17.419 -13.882 -9.912 1.00 95.44 499 LEU A N 1
ATOM 3834 C CA . LEU A 1 499 ? 18.375 -13.753 -8.814 1.00 95.44 499 LEU A CA 1
ATOM 3835 C C . LEU A 1 499 ? 17.770 -14.191 -7.474 1.00 95.44 499 LEU A C 1
ATOM 3837 O O . LEU A 1 499 ? 16.607 -13.910 -7.194 1.00 95.44 499 LEU A O 1
ATOM 3841 N N . SER A 1 500 ? 18.584 -14.819 -6.621 1.00 94.56 500 SER A N 1
ATOM 3842 C CA . SER A 1 500 ? 18.327 -15.051 -5.182 1.00 94.56 500 SER A CA 1
ATOM 3843 C C . SER A 1 500 ? 19.213 -14.180 -4.273 1.00 94.56 500 SER A C 1
ATOM 3845 O O . SER A 1 500 ? 19.313 -14.406 -3.067 1.00 94.56 500 SER A O 1
ATOM 3847 N N . THR A 1 501 ? 19.896 -13.191 -4.854 1.00 95.50 501 THR A N 1
ATOM 3848 C CA . THR A 1 501 ? 20.800 -12.262 -4.161 1.00 95.50 501 THR A CA 1
ATOM 3849 C C . THR A 1 501 ? 20.122 -10.920 -3.900 1.00 95.50 501 THR A C 1
ATOM 3851 O O . THR A 1 501 ? 19.090 -10.604 -4.497 1.00 95.50 501 THR A O 1
ATOM 3854 N N . GLY A 1 502 ? 20.734 -10.090 -3.062 1.00 95.44 502 GLY A N 1
ATOM 3855 C CA . GLY A 1 502 ? 20.242 -8.765 -2.704 1.00 95.44 502 GLY A CA 1
ATOM 3856 C C . GLY A 1 502 ? 21.270 -7.968 -1.904 1.00 95.44 502 GLY A C 1
ATOM 3857 O O . GLY A 1 502 ? 22.419 -8.391 -1.759 1.00 95.44 502 GLY A O 1
ATOM 3858 N N . GLY A 1 503 ? 20.852 -6.826 -1.369 1.00 94.25 503 GLY A N 1
ATOM 3859 C CA . GLY A 1 503 ? 21.654 -6.001 -0.469 1.00 94.25 503 GLY A CA 1
ATOM 3860 C C . GLY A 1 503 ? 20.809 -5.013 0.328 1.00 94.25 503 GLY A C 1
ATOM 3861 O O . GLY A 1 503 ? 19.703 -4.668 -0.077 1.00 94.25 503 GLY A O 1
ATOM 3862 N N . SER A 1 504 ? 21.343 -4.569 1.460 1.00 93.75 504 SER A N 1
ATOM 3863 C CA . SER A 1 504 ? 20.849 -3.432 2.231 1.00 93.75 504 SER A CA 1
ATOM 3864 C C . SER A 1 504 ? 21.651 -2.186 1.865 1.00 93.75 504 SER A C 1
ATOM 3866 O O . SER A 1 504 ? 22.883 -2.248 1.869 1.00 93.75 504 SER A O 1
ATOM 3868 N N . TYR A 1 505 ? 20.972 -1.081 1.564 1.00 94.06 505 TYR A N 1
ATOM 3869 C CA . TYR A 1 505 ? 21.564 0.249 1.438 1.00 94.06 505 TYR A CA 1
ATOM 3870 C C . TYR A 1 505 ? 21.265 1.084 2.678 1.00 94.06 505 TYR A C 1
ATOM 3872 O O . TYR A 1 505 ? 20.103 1.275 3.050 1.00 94.06 505 TYR A O 1
ATOM 3880 N N . ASP A 1 506 ? 22.320 1.622 3.272 1.00 85.88 506 ASP A N 1
ATOM 3881 C CA . ASP A 1 506 ? 22.270 2.522 4.412 1.00 85.88 506 ASP A CA 1
ATOM 3882 C C . ASP A 1 506 ? 22.510 3.971 3.938 1.00 85.88 506 ASP A C 1
ATOM 3884 O O . ASP A 1 506 ? 23.635 4.313 3.563 1.00 85.88 506 ASP A O 1
ATOM 3888 N N . PRO A 1 507 ? 21.478 4.839 3.905 1.00 81.38 507 PRO A N 1
ATOM 3889 C CA . PRO A 1 507 ? 21.614 6.203 3.396 1.00 81.38 507 PRO A CA 1
ATOM 3890 C C . PRO A 1 507 ? 22.381 7.139 4.339 1.00 81.38 507 PRO A C 1
ATOM 3892 O O . PRO A 1 507 ? 22.887 8.155 3.873 1.00 81.38 507 PRO A O 1
ATOM 3895 N N . ALA A 1 508 ? 22.508 6.812 5.630 1.00 77.75 508 ALA A N 1
ATOM 3896 C CA . ALA A 1 508 ? 23.279 7.617 6.582 1.00 77.75 508 ALA A CA 1
ATOM 3897 C C . ALA A 1 508 ? 24.798 7.441 6.394 1.00 77.75 508 ALA A C 1
ATOM 3899 O O . ALA A 1 508 ? 25.571 8.359 6.659 1.00 77.75 508 ALA A O 1
ATOM 3900 N N . THR A 1 509 ? 25.224 6.274 5.905 1.00 76.62 509 THR A N 1
ATOM 3901 C CA . THR A 1 509 ? 26.629 5.939 5.607 1.00 76.62 509 THR A CA 1
ATOM 3902 C C . THR A 1 509 ? 26.932 5.819 4.109 1.00 76.62 509 THR A C 1
ATOM 3904 O O . THR A 1 509 ? 28.069 5.527 3.732 1.00 76.62 509 THR A O 1
AT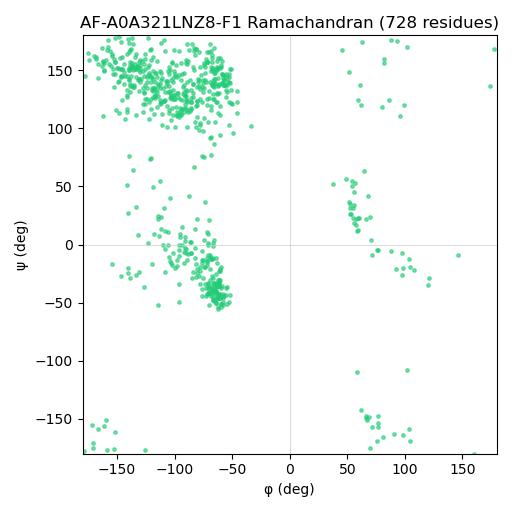OM 3907 N N . GLY A 1 510 ? 25.933 6.010 3.241 1.00 79.88 510 GLY A N 1
ATOM 3908 C CA . GLY A 1 510 ? 26.052 5.884 1.785 1.00 79.88 510 GLY A CA 1
ATOM 3909 C C . GLY A 1 510 ? 26.493 4.496 1.303 1.00 79.88 510 GLY A C 1
ATOM 3910 O O . GLY A 1 510 ? 27.085 4.385 0.229 1.00 79.88 510 GLY A O 1
ATOM 3911 N N . SER A 1 511 ? 26.281 3.447 2.102 1.00 84.69 511 SER A N 1
ATOM 3912 C CA . SER A 1 511 ? 26.994 2.169 1.976 1.00 84.69 511 SER A CA 1
ATOM 3913 C C . SER A 1 511 ? 26.068 0.976 1.735 1.00 84.69 511 SER A C 1
ATOM 3915 O O . SER A 1 511 ? 24.976 0.893 2.297 1.00 84.69 511 SER A O 1
ATOM 3917 N N . TRP A 1 512 ? 26.53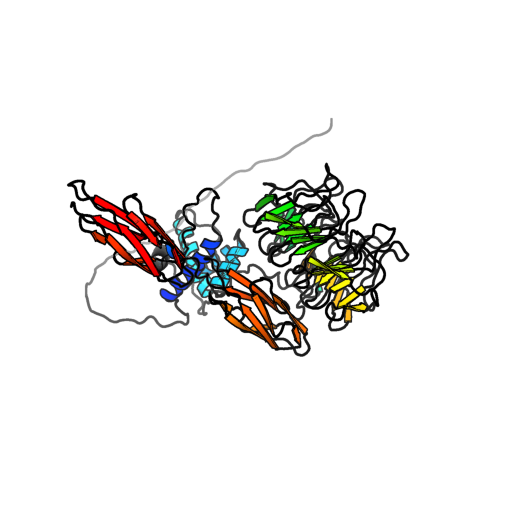3 0.014 0.931 1.00 92.88 512 TRP A N 1
ATOM 3918 C CA . TRP A 1 512 ? 25.846 -1.258 0.697 1.00 92.88 512 TRP A CA 1
ATOM 3919 C C . TRP A 1 512 ? 26.449 -2.412 1.498 1.00 92.88 512 TRP A C 1
ATOM 3921 O O . TRP A 1 512 ? 27.668 -2.538 1.627 1.00 92.88 512 TRP A O 1
ATOM 3931 N N . SER A 1 513 ? 25.582 -3.312 1.958 1.00 90.44 513 SER A N 1
ATOM 3932 C CA . SER A 1 513 ? 25.931 -4.636 2.486 1.00 90.44 513 SER A CA 1
ATOM 3933 C C . SER A 1 513 ? 25.134 -5.712 1.753 1.00 90.44 513 SER A C 1
ATOM 3935 O O . SER A 1 513 ? 23.917 -5.600 1.641 1.00 90.44 513 SER A O 1
ATOM 3937 N N . ALA A 1 514 ? 25.784 -6.765 1.255 1.00 90.25 514 ALA A N 1
ATOM 3938 C CA . ALA A 1 514 ? 25.089 -7.854 0.564 1.00 90.25 514 ALA A CA 1
ATOM 3939 C C . ALA A 1 514 ? 24.184 -8.648 1.526 1.00 90.25 514 ALA A C 1
ATOM 3941 O O . ALA A 1 514 ? 24.573 -8.924 2.660 1.00 90.25 514 ALA A O 1
ATOM 3942 N N . THR A 1 515 ? 22.995 -9.064 1.076 1.00 89.56 515 THR A N 1
ATOM 3943 C CA . THR A 1 515 ? 22.175 -10.011 1.851 1.00 89.56 515 THR A CA 1
ATOM 3944 C C . THR A 1 515 ? 22.797 -11.409 1.777 1.00 89.56 515 THR A C 1
ATOM 3946 O O . THR A 1 515 ? 23.188 -11.822 0.679 1.00 89.56 515 THR A O 1
ATOM 3949 N N . PRO A 1 516 ? 22.818 -12.182 2.875 1.00 87.69 516 PRO A N 1
ATOM 3950 C CA . PRO A 1 516 ? 23.267 -13.571 2.857 1.00 87.69 516 PRO A CA 1
ATOM 3951 C C . PRO A 1 516 ? 22.430 -14.424 1.896 1.00 87.69 516 PRO A C 1
ATOM 3953 O O . PRO A 1 516 ? 21.228 -14.212 1.732 1.00 87.69 516 PRO A O 1
ATOM 3956 N N . THR A 1 517 ? 23.074 -15.415 1.282 1.00 90.50 517 THR A N 1
ATOM 3957 C CA . THR A 1 517 ? 22.441 -16.407 0.395 1.00 90.50 517 THR A CA 1
ATOM 3958 C C . THR A 1 517 ? 22.123 -17.725 1.106 1.00 90.50 517 THR A C 1
ATOM 3960 O O . THR A 1 517 ? 21.292 -18.497 0.631 1.00 90.50 517 THR A O 1
ATOM 3963 N N . THR A 1 518 ? 22.743 -17.992 2.258 1.00 88.69 518 THR A N 1
ATOM 3964 C CA . THR A 1 518 ? 22.461 -19.170 3.089 1.00 88.69 518 THR A CA 1
ATOM 3965 C C . THR A 1 518 ? 21.019 -19.131 3.593 1.00 88.69 518 THR A C 1
ATOM 3967 O O . THR A 1 518 ? 20.615 -18.174 4.248 1.00 88.69 518 THR A O 1
ATOM 3970 N N . GLY A 1 519 ? 20.244 -20.173 3.281 1.00 86.94 519 GLY A N 1
ATOM 3971 C CA . GLY A 1 519 ? 18.823 -20.270 3.640 1.00 86.94 519 GLY A CA 1
ATOM 3972 C C . GLY A 1 519 ? 17.875 -19.423 2.782 1.00 86.94 519 GLY A C 1
ATOM 3973 O O . GLY A 1 519 ? 16.664 -19.534 2.962 1.00 86.94 519 GLY A O 1
ATOM 3974 N N . ALA A 1 520 ? 18.389 -18.607 1.853 1.00 91.19 520 ALA A N 1
ATOM 3975 C CA . ALA A 1 520 ? 17.564 -17.748 1.009 1.00 91.19 520 ALA A CA 1
ATOM 3976 C C . ALA A 1 520 ? 16.654 -18.578 0.079 1.00 91.19 520 ALA A C 1
ATOM 3978 O O . ALA A 1 520 ? 17.093 -19.609 -0.448 1.00 91.19 520 ALA A O 1
ATOM 3979 N N . PRO A 1 521 ? 15.405 -18.139 -0.165 1.00 92.50 521 PRO A N 1
ATOM 3980 C CA . PRO A 1 521 ? 14.501 -18.831 -1.072 1.00 92.50 521 PRO A CA 1
ATOM 3981 C C . PRO A 1 521 ? 15.000 -18.751 -2.523 1.00 92.50 521 PRO A C 1
ATOM 3983 O O . PRO A 1 521 ? 15.825 -17.909 -2.890 1.00 92.50 521 PRO A O 1
ATOM 3986 N N . SER A 1 522 ? 14.471 -19.627 -3.381 1.00 92.44 522 SER A N 1
ATOM 3987 C CA . SER A 1 522 ? 14.847 -19.679 -4.800 1.00 92.44 522 SER A CA 1
ATOM 3988 C C . SER A 1 522 ? 14.647 -18.330 -5.501 1.00 92.44 522 SER A C 1
ATOM 3990 O O . SER A 1 522 ? 13.695 -17.600 -5.198 1.00 92.44 522 SER A O 1
ATOM 3992 N N . GLY A 1 523 ? 15.537 -18.022 -6.449 1.00 92.88 523 GLY A N 1
ATOM 3993 C CA . GLY A 1 523 ? 15.532 -16.751 -7.170 1.00 92.88 523 GLY A CA 1
ATOM 3994 C C . GLY A 1 523 ? 14.273 -16.536 -8.008 1.00 92.88 523 GLY A C 1
ATOM 3995 O O . GLY A 1 523 ? 13.647 -17.501 -8.446 1.00 92.88 523 GLY A O 1
ATOM 3996 N N . ARG A 1 524 ? 13.882 -15.269 -8.188 1.00 93.62 524 ARG A N 1
ATOM 3997 C CA . ARG A 1 524 ? 12.602 -14.873 -8.811 1.00 93.62 524 ARG A CA 1
ATOM 3998 C C . ARG A 1 524 ? 12.587 -13.413 -9.272 1.00 93.62 524 ARG A C 1
ATOM 4000 O O . ARG A 1 524 ? 13.220 -12.569 -8.637 1.00 93.62 524 ARG A O 1
ATOM 4007 N N . ALA A 1 525 ? 11.777 -13.094 -10.274 1.00 94.38 525 ALA A N 1
ATOM 4008 C CA . ALA A 1 525 ? 11.310 -11.739 -10.566 1.00 94.38 525 ALA A CA 1
ATOM 4009 C C . ALA A 1 525 ? 9.809 -11.602 -10.224 1.00 94.38 525 ALA A C 1
ATOM 4011 O O . ALA A 1 525 ? 9.177 -12.561 -9.783 1.00 94.38 525 ALA A O 1
ATOM 4012 N N . PHE A 1 526 ? 9.248 -10.393 -10.363 1.00 93.38 526 PHE A N 1
ATOM 4013 C CA . PHE A 1 526 ? 7.803 -10.086 -10.253 1.00 93.38 526 PHE A CA 1
ATOM 4014 C C . PHE A 1 526 ? 7.094 -10.508 -8.951 1.00 93.38 526 PHE A C 1
ATOM 4016 O O . PHE A 1 526 ? 5.867 -10.620 -8.909 1.00 93.38 526 PHE A O 1
ATOM 4023 N N . HIS A 1 527 ? 7.861 -10.750 -7.895 1.00 94.88 527 HIS A N 1
ATOM 4024 C CA . HIS A 1 527 ? 7.367 -11.125 -6.580 1.00 94.88 527 HIS A CA 1
ATOM 4025 C C . HIS A 1 527 ? 6.916 -9.899 -5.778 1.00 94.88 527 HIS A C 1
ATOM 4027 O O . HIS A 1 527 ? 7.191 -8.758 -6.150 1.00 94.88 527 HIS A O 1
ATOM 4033 N N . ASN A 1 528 ? 6.224 -10.137 -4.667 1.00 93.06 528 ASN A N 1
ATOM 4034 C CA . ASN A 1 528 ? 5.901 -9.105 -3.687 1.00 93.06 528 ASN A CA 1
ATOM 4035 C C . ASN A 1 528 ? 6.789 -9.284 -2.448 1.00 93.06 528 ASN A C 1
ATOM 4037 O O . ASN A 1 528 ? 7.175 -10.410 -2.118 1.00 93.06 528 ASN A O 1
ATOM 4041 N N . ALA A 1 529 ? 7.098 -8.176 -1.778 1.00 94.62 529 ALA A N 1
ATOM 4042 C CA . ALA A 1 529 ? 7.768 -8.181 -0.490 1.00 94.62 529 ALA A CA 1
ATOM 4043 C C . ALA A 1 529 ? 7.137 -7.148 0.446 1.00 94.62 529 ALA A C 1
ATOM 4045 O O . ALA A 1 529 ? 6.747 -6.065 0.007 1.00 94.62 529 ALA A O 1
ATOM 4046 N N . VAL A 1 530 ? 7.079 -7.473 1.736 1.00 92.19 530 VAL A N 1
ATOM 4047 C CA . VAL A 1 530 ? 6.579 -6.583 2.792 1.00 92.19 530 VAL A CA 1
ATOM 4048 C C . VAL A 1 530 ? 7.531 -6.546 3.981 1.00 92.19 530 VAL A C 1
ATOM 4050 O O . VAL A 1 530 ? 8.238 -7.517 4.244 1.00 92.19 530 VAL A O 1
ATOM 4053 N N . TRP A 1 531 ? 7.528 -5.431 4.712 1.00 87.88 531 TRP A N 1
ATOM 4054 C CA . TRP A 1 531 ? 8.267 -5.266 5.963 1.00 87.88 531 TRP A CA 1
ATOM 4055 C C . TRP A 1 531 ? 7.333 -5.455 7.161 1.00 87.88 531 TRP A C 1
ATOM 4057 O O . TRP A 1 531 ? 6.323 -4.762 7.268 1.00 87.88 531 TRP A O 1
ATOM 4067 N N . THR A 1 532 ? 7.677 -6.360 8.079 1.00 76.38 532 THR A N 1
ATOM 4068 C CA . THR A 1 532 ? 6.876 -6.630 9.289 1.00 76.38 532 THR A CA 1
ATOM 4069 C C . THR A 1 532 ? 7.132 -5.643 10.428 1.00 76.38 532 THR A C 1
ATOM 4071 O O . THR A 1 532 ? 6.409 -5.648 11.422 1.00 76.38 532 THR A O 1
ATOM 4074 N N . GLY A 1 533 ? 8.184 -4.826 10.310 1.00 68.88 533 GLY A N 1
ATOM 4075 C CA . GLY A 1 533 ? 8.804 -4.086 11.413 1.00 68.88 533 GLY A CA 1
ATOM 4076 C C . GLY A 1 533 ? 10.134 -4.696 11.884 1.00 68.88 533 GLY A C 1
ATOM 4077 O O . GLY A 1 533 ? 10.932 -3.983 12.488 1.00 68.88 533 GLY A O 1
ATOM 4078 N N . ALA A 1 534 ? 10.394 -5.975 11.576 1.00 73.69 534 ALA A N 1
ATOM 4079 C CA . ALA A 1 534 ? 11.641 -6.683 11.914 1.00 73.69 534 ALA A CA 1
ATOM 4080 C C . ALA A 1 534 ? 12.164 -7.623 10.803 1.00 73.69 534 ALA A C 1
ATOM 4082 O O . ALA A 1 534 ? 13.363 -7.900 10.734 1.00 73.69 534 ALA A O 1
ATOM 4083 N N . GLU A 1 535 ? 11.281 -8.104 9.926 1.00 86.00 535 GLU A N 1
ATOM 4084 C CA . GLU A 1 535 ? 11.581 -9.057 8.856 1.00 86.00 535 GLU A CA 1
ATOM 4085 C C . GLU A 1 535 ? 11.033 -8.565 7.513 1.00 86.00 535 GLU A C 1
ATOM 4087 O O . GLU A 1 535 ? 9.978 -7.930 7.452 1.00 86.00 535 GLU A O 1
ATOM 4092 N N . MET A 1 536 ? 11.713 -8.910 6.420 1.00 93.00 536 MET A N 1
ATOM 4093 C CA . MET A 1 536 ? 11.159 -8.806 5.070 1.00 93.00 536 MET A CA 1
ATOM 4094 C C . MET A 1 536 ? 10.584 -10.165 4.661 1.00 93.00 536 MET A C 1
ATOM 4096 O O . MET A 1 536 ? 11.336 -11.130 4.538 1.00 93.00 536 MET A O 1
ATOM 4100 N N . ILE A 1 537 ? 9.276 -10.249 4.419 1.00 93.69 537 ILE A N 1
ATOM 4101 C CA . ILE A 1 537 ? 8.631 -11.452 3.867 1.00 93.69 537 ILE A CA 1
ATOM 4102 C C . ILE A 1 537 ? 8.583 -11.312 2.346 1.00 93.69 537 ILE A C 1
ATOM 4104 O O . ILE A 1 537 ? 8.110 -10.286 1.863 1.00 93.69 537 ILE A O 1
ATOM 4108 N N . VAL A 1 538 ? 9.027 -12.326 1.596 1.00 94.81 538 VAL A N 1
ATOM 4109 C CA . VAL A 1 538 ? 8.948 -12.380 0.123 1.00 94.81 538 VAL A CA 1
ATOM 4110 C C . VAL A 1 538 ? 8.035 -13.521 -0.342 1.00 94.81 538 VAL A C 1
ATOM 4112 O O . VAL A 1 538 ? 8.192 -14.659 0.110 1.00 94.81 538 VAL A O 1
ATOM 4115 N N . TRP A 1 539 ? 7.100 -13.243 -1.261 1.00 94.00 539 TRP A N 1
ATOM 4116 C CA . TRP A 1 539 ? 6.203 -14.260 -1.833 1.00 94.00 539 TRP A CA 1
ATOM 4117 C C . TRP A 1 539 ? 5.830 -14.029 -3.309 1.00 94.00 539 TRP A C 1
ATOM 4119 O O . TRP A 1 539 ? 5.728 -12.899 -3.800 1.00 94.00 539 TRP A O 1
ATOM 4129 N N . GLY A 1 540 ? 5.562 -15.135 -4.008 1.00 91.06 540 GLY A N 1
ATOM 4130 C CA . GLY A 1 540 ? 5.116 -15.162 -5.399 1.00 91.06 540 GLY A CA 1
ATOM 4131 C C . GLY A 1 540 ? 6.257 -14.896 -6.375 1.00 91.06 540 GLY A C 1
ATOM 4132 O O . GLY A 1 540 ? 7.425 -15.166 -6.080 1.00 91.06 540 GLY A O 1
ATOM 4133 N N . GLY A 1 541 ? 5.921 -14.364 -7.544 1.00 89.94 541 GLY A N 1
ATOM 4134 C CA . GLY A 1 541 ? 6.823 -14.295 -8.688 1.00 89.94 541 GLY A CA 1
ATOM 4135 C C . GLY A 1 541 ? 6.957 -15.654 -9.374 1.00 89.94 541 GLY A C 1
ATOM 4136 O O . GLY A 1 541 ? 6.110 -16.536 -9.225 1.00 89.94 541 GLY A O 1
ATOM 4137 N N . ASP A 1 542 ? 8.061 -15.850 -10.090 1.00 82.44 542 ASP A N 1
ATOM 4138 C CA . ASP A 1 542 ? 8.296 -17.034 -10.937 1.00 82.44 542 ASP A CA 1
ATOM 4139 C C . ASP A 1 542 ? 8.573 -18.352 -10.165 1.00 82.44 542 ASP A C 1
ATOM 4141 O O . ASP A 1 542 ? 9.000 -19.340 -10.762 1.00 82.44 542 ASP A O 1
ATOM 4145 N N . ALA A 1 543 ? 8.362 -18.393 -8.841 1.00 81.88 543 ALA A N 1
ATOM 4146 C CA . ALA A 1 543 ? 8.669 -19.546 -7.988 1.00 81.88 543 ALA A CA 1
ATOM 4147 C C . ALA A 1 543 ? 7.650 -19.756 -6.847 1.00 81.88 543 ALA A C 1
ATOM 4149 O O . ALA A 1 543 ? 7.255 -18.819 -6.156 1.00 81.88 543 ALA A O 1
ATOM 4150 N N . SER A 1 544 ? 7.270 -21.016 -6.599 1.00 77.62 544 SER A N 1
ATOM 4151 C CA . SER A 1 544 ? 6.233 -21.435 -5.632 1.00 77.62 544 SER A CA 1
ATOM 4152 C C . SER A 1 544 ? 6.764 -21.643 -4.205 1.00 77.62 544 SER A C 1
ATOM 4154 O O . SER A 1 544 ? 6.464 -22.639 -3.547 1.00 77.62 544 SER A O 1
ATOM 4156 N N . THR A 1 545 ? 7.628 -20.742 -3.759 1.00 86.12 545 THR A N 1
ATOM 4157 C CA . THR A 1 545 ? 8.285 -20.745 -2.443 1.00 86.12 545 THR A CA 1
ATOM 4158 C C . THR A 1 545 ? 8.330 -19.314 -1.916 1.00 86.12 545 THR A C 1
ATOM 4160 O O . THR A 1 545 ? 8.157 -18.377 -2.693 1.00 86.12 545 THR A O 1
ATOM 4163 N N . GLY A 1 546 ? 8.618 -19.119 -0.635 1.00 89.50 546 GLY A N 1
ATOM 4164 C CA . GLY A 1 546 ? 8.848 -17.794 -0.063 1.00 89.50 546 GLY A CA 1
ATOM 4165 C C . GLY A 1 546 ? 9.840 -17.847 1.083 1.00 89.50 546 GLY A C 1
ATOM 4166 O O . GLY A 1 546 ? 10.330 -18.920 1.441 1.00 89.50 546 GLY A O 1
ATOM 4167 N N . GLY A 1 547 ? 10.150 -16.687 1.651 1.00 91.75 547 GLY A N 1
ATOM 4168 C CA . GLY A 1 547 ? 11.065 -16.598 2.783 1.00 91.75 547 GLY A CA 1
ATOM 4169 C C . GLY A 1 547 ? 10.873 -15.345 3.626 1.00 91.75 547 GLY A C 1
ATOM 4170 O O . GLY A 1 547 ? 10.395 -14.323 3.137 1.00 91.75 547 GLY A O 1
ATOM 4171 N N . ARG A 1 548 ? 11.272 -15.438 4.894 1.00 92.31 548 ARG A N 1
ATOM 4172 C CA . ARG A 1 548 ? 11.466 -14.315 5.816 1.00 92.31 548 ARG A CA 1
ATOM 4173 C C . ARG A 1 548 ? 12.959 -14.013 5.881 1.00 92.31 548 ARG A C 1
ATOM 4175 O O . ARG A 1 548 ? 13.746 -14.911 6.186 1.00 92.31 548 ARG A O 1
ATOM 4182 N N . TYR A 1 549 ? 13.341 -12.771 5.613 1.00 91.62 549 TYR A N 1
ATOM 4183 C CA . TYR A 1 549 ? 14.688 -12.266 5.846 1.00 91.62 549 TYR A CA 1
ATOM 4184 C C . TYR A 1 549 ? 14.730 -11.424 7.115 1.00 91.62 549 TYR A C 1
ATOM 4186 O O . TYR A 1 549 ? 14.126 -10.350 7.187 1.00 91.62 549 TYR A O 1
ATOM 4194 N N . CYS A 1 550 ? 15.511 -11.885 8.081 1.00 86.31 550 CYS A N 1
ATOM 4195 C CA . CYS A 1 550 ? 15.884 -11.117 9.250 1.00 86.31 550 CYS A CA 1
ATOM 4196 C C . CYS A 1 550 ? 16.989 -10.123 8.886 1.00 86.31 550 CYS A C 1
ATOM 4198 O O . CYS A 1 550 ? 18.165 -10.482 8.823 1.00 86.31 550 CYS A O 1
ATOM 4200 N N . ALA A 1 551 ? 16.634 -8.845 8.731 1.00 71.06 551 ALA A N 1
ATOM 4201 C CA . ALA A 1 551 ? 17.628 -7.767 8.675 1.00 71.06 551 ALA A CA 1
ATOM 4202 C C . ALA A 1 551 ? 18.336 -7.553 10.030 1.00 71.06 551 ALA A C 1
ATOM 4204 O O . ALA A 1 551 ? 19.357 -6.872 10.093 1.00 71.06 551 ALA A O 1
ATOM 4205 N N . GLY A 1 552 ? 17.800 -8.159 11.097 1.00 62.16 552 GLY A N 1
ATOM 4206 C CA . GLY A 1 552 ? 18.243 -7.990 12.474 1.00 62.16 552 GLY A CA 1
ATOM 4207 C C . GLY A 1 552 ? 17.682 -6.725 13.107 1.00 62.16 552 GLY A C 1
ATOM 4208 O O . GLY A 1 552 ? 16.770 -6.090 12.577 1.00 62.16 552 GLY A O 1
ATOM 4209 N N . SER A 1 553 ? 18.261 -6.344 14.244 1.00 51.62 553 SER A N 1
ATOM 4210 C CA . SER A 1 553 ? 17.992 -5.063 14.895 1.00 51.62 553 SER A CA 1
ATOM 4211 C C . SER A 1 553 ? 18.554 -3.911 14.059 1.00 51.62 553 SER A C 1
ATOM 4213 O O . SER A 1 553 ? 19.599 -3.348 14.388 1.00 51.62 553 SER A O 1
ATOM 4215 N N . VAL A 1 554 ? 17.855 -3.548 12.979 1.00 48.69 554 VAL A N 1
ATOM 4216 C CA . VAL A 1 554 ? 18.017 -2.243 12.331 1.00 48.69 554 VAL A CA 1
ATOM 4217 C C . VAL A 1 554 ? 17.892 -1.203 13.438 1.00 48.69 554 VAL A C 1
ATOM 4219 O O . VAL A 1 554 ? 16.893 -1.200 14.158 1.00 48.69 554 VAL A O 1
ATOM 4222 N N . SER A 1 555 ? 18.929 -0.380 13.610 1.00 47.16 555 SER A N 1
ATOM 4223 C CA . SER A 1 555 ? 19.004 0.627 14.670 1.00 47.16 555 SER A CA 1
ATOM 4224 C C . SER A 1 555 ? 17.752 1.500 14.626 1.00 47.16 555 SER A C 1
ATOM 4226 O O . SER A 1 555 ? 17.627 2.347 13.742 1.00 47.16 555 SER A O 1
ATOM 4228 N N . GLN A 1 556 ? 16.801 1.259 15.538 1.00 53.62 556 GLN A N 1
ATOM 4229 C CA . GLN A 1 556 ? 15.549 2.008 15.569 1.00 53.62 556 GLN A CA 1
ATOM 4230 C C . GLN A 1 556 ? 15.901 3.450 15.896 1.00 53.62 556 GLN A C 1
ATOM 4232 O O . GLN A 1 556 ? 16.295 3.759 17.021 1.00 53.62 556 GLN A O 1
ATOM 4237 N N . CYS A 1 557 ? 15.831 4.312 14.880 1.00 60.16 557 CYS A N 1
ATOM 4238 C CA . CYS A 1 557 ? 16.394 5.650 14.989 1.00 60.16 557 CYS A CA 1
ATOM 4239 C C . CYS A 1 557 ? 15.719 6.452 16.103 1.00 60.16 557 CYS A C 1
ATOM 4241 O O . CYS A 1 557 ? 16.373 7.210 16.812 1.00 60.16 557 CYS A O 1
ATOM 4243 N N . VAL A 1 558 ? 14.431 6.173 16.319 1.00 66.19 558 VAL A N 1
ATOM 4244 C CA . VAL A 1 558 ? 13.694 6.519 17.529 1.00 66.19 558 VAL A CA 1
ATOM 4245 C C . VAL A 1 558 ? 13.643 5.291 18.439 1.00 66.19 558 VAL A C 1
ATOM 4247 O O . VAL A 1 558 ? 12.962 4.308 18.137 1.00 66.19 558 VAL A O 1
ATOM 4250 N N . SER A 1 559 ? 14.347 5.353 19.569 1.00 70.56 559 SER A N 1
ATOM 4251 C CA . SER A 1 559 ? 14.392 4.279 20.568 1.00 70.56 559 SER A CA 1
ATOM 4252 C C . SER A 1 559 ? 13.169 4.270 21.488 1.00 70.56 559 SER A C 1
ATOM 4254 O O . SER A 1 559 ? 12.840 3.238 22.066 1.00 70.56 559 SER A O 1
ATOM 4256 N N . SER A 1 560 ? 12.498 5.414 21.649 1.00 80.12 560 SER A N 1
ATOM 4257 C CA . SER A 1 560 ? 11.196 5.537 22.316 1.00 80.12 560 SER A CA 1
ATOM 4258 C C . SER A 1 560 ? 10.568 6.913 22.074 1.00 80.12 560 SER A C 1
ATOM 4260 O O . SER A 1 560 ? 11.254 7.878 21.732 1.00 80.12 560 SER A O 1
ATOM 4262 N N . LEU A 1 561 ? 9.258 7.000 22.299 1.00 87.75 561 LEU A N 1
ATOM 4263 C CA . LEU A 1 561 ? 8.506 8.251 22.358 1.00 87.75 561 LEU A CA 1
ATOM 4264 C C . LEU A 1 561 ? 8.030 8.502 23.792 1.00 87.75 561 LEU A C 1
ATOM 4266 O O . LEU A 1 561 ? 7.676 7.555 24.499 1.00 87.75 561 LEU A O 1
ATOM 4270 N N . SER A 1 562 ? 8.021 9.764 24.222 1.00 86.44 562 SER A N 1
ATOM 4271 C CA . SER A 1 562 ? 7.537 10.167 25.546 1.00 86.44 562 SER A CA 1
ATOM 4272 C C . SER A 1 562 ? 6.600 11.382 25.446 1.00 86.44 562 SER A C 1
ATOM 4274 O O . SER A 1 562 ? 7.073 12.473 25.116 1.00 86.44 562 SER A O 1
ATOM 4276 N N . PRO A 1 563 ? 5.288 11.234 25.721 1.00 88.56 563 PRO A N 1
ATOM 4277 C CA . PRO A 1 563 ? 4.589 9.975 26.011 1.00 88.56 563 PRO A CA 1
ATOM 4278 C C . PRO A 1 563 ? 4.562 9.025 24.795 1.00 88.56 563 PRO A C 1
ATOM 4280 O O . PRO A 1 563 ? 4.895 9.417 23.682 1.00 88.56 563 PRO A O 1
ATOM 4283 N N . ALA A 1 564 ? 4.154 7.768 24.992 1.00 73.38 564 ALA A N 1
ATOM 4284 C CA . ALA A 1 564 ? 4.012 6.798 23.894 1.00 73.38 564 ALA A CA 1
ATOM 4285 C C . ALA A 1 564 ? 2.721 6.995 23.064 1.00 73.38 564 ALA A C 1
ATOM 4287 O O . ALA A 1 564 ? 2.621 6.527 21.931 1.00 73.38 564 ALA A O 1
ATOM 4288 N N . SER A 1 565 ? 1.732 7.688 23.629 1.00 81.69 565 SER A N 1
ATOM 4289 C CA . SER A 1 565 ? 0.443 8.025 23.018 1.00 81.69 565 SER A CA 1
ATOM 4290 C C . SER A 1 565 ? -0.147 9.272 23.689 1.00 81.69 565 SER A C 1
ATOM 4292 O O . SER A 1 565 ? 0.313 9.680 24.758 1.00 81.69 565 SER A O 1
ATOM 4294 N N . ALA A 1 566 ? -1.175 9.873 23.087 1.00 84.94 566 ALA A N 1
ATOM 4295 C CA . ALA A 1 566 ? -1.950 10.954 23.698 1.00 84.94 566 ALA A CA 1
ATOM 4296 C C . ALA A 1 566 ? -3.465 10.755 23.536 1.00 84.94 566 ALA A C 1
ATOM 4298 O O . ALA A 1 566 ? -3.945 10.017 22.669 1.00 84.94 566 ALA A O 1
ATOM 4299 N N . ALA A 1 567 ? -4.230 11.454 24.372 1.00 84.69 567 ALA A N 1
ATOM 4300 C CA . ALA A 1 567 ? -5.680 11.546 24.284 1.00 84.69 567 ALA A CA 1
ATOM 4301 C C . ALA A 1 567 ? -6.084 13.023 24.258 1.00 84.69 567 ALA A C 1
ATOM 4303 O O . ALA A 1 567 ? -5.600 13.787 25.088 1.00 84.69 567 ALA A O 1
ATOM 4304 N N . ALA A 1 568 ? -6.944 13.400 23.310 1.00 83.12 568 ALA A N 1
ATOM 4305 C CA . ALA A 1 568 ? -7.204 14.792 22.955 1.00 83.12 568 ALA A CA 1
ATOM 4306 C C . ALA A 1 568 ? -8.678 15.198 23.105 1.00 83.12 568 ALA A C 1
ATOM 4308 O O . ALA A 1 568 ? -9.600 14.419 22.840 1.00 83.12 568 ALA A O 1
ATOM 4309 N N . GLY A 1 569 ? -8.908 16.452 23.485 1.00 79.50 569 GLY A N 1
ATOM 4310 C CA . GLY A 1 569 ? -10.224 17.055 23.642 1.00 79.50 569 GLY A CA 1
ATOM 4311 C C . GLY A 1 569 ? -10.993 17.224 22.328 1.00 79.50 569 GLY A C 1
ATOM 4312 O O . GLY A 1 569 ? -10.433 17.444 21.251 1.00 79.50 569 GLY A O 1
ATOM 4313 N N . ALA A 1 570 ? -12.323 17.180 22.435 1.00 76.25 570 ALA A N 1
ATOM 4314 C CA . ALA A 1 570 ? -13.251 17.360 21.318 1.00 76.25 570 ALA A CA 1
ATOM 4315 C C . ALA A 1 570 ? -13.035 18.687 20.566 1.00 76.25 570 ALA A C 1
ATOM 4317 O O . ALA A 1 570 ? -13.100 18.726 19.342 1.00 76.25 570 ALA A O 1
ATOM 4318 N N . SER A 1 571 ? -12.719 19.766 21.286 1.00 74.94 571 SER A N 1
ATOM 4319 C CA . SER A 1 571 ? -12.498 21.108 20.726 1.00 74.94 571 SER A CA 1
ATOM 4320 C C . SER A 1 571 ? -11.224 21.250 19.883 1.00 74.94 571 SER A C 1
ATOM 4322 O O . SER A 1 571 ? -11.047 22.283 19.241 1.00 74.94 571 SER A O 1
ATOM 4324 N N . GLY A 1 572 ? -10.348 20.241 19.878 1.00 79.19 572 GLY A N 1
ATOM 4325 C CA . GLY A 1 572 ? -8.990 20.360 19.354 1.00 79.19 572 GLY A CA 1
ATOM 4326 C C . GLY A 1 572 ? -8.030 20.991 20.367 1.00 79.19 572 GLY A C 1
ATOM 4327 O O . GLY A 1 572 ? -8.444 21.685 21.296 1.00 79.19 572 GLY A O 1
ATOM 4328 N N . GLU A 1 573 ? -6.742 20.703 20.209 1.00 85.81 573 GLU A N 1
ATOM 4329 C CA . GLU A 1 573 ? -5.672 21.077 21.141 1.00 85.81 573 GLU A CA 1
ATOM 4330 C C . GLU A 1 573 ? -4.295 20.971 20.471 1.00 85.81 573 GLU A C 1
ATOM 4332 O O . GLU A 1 573 ? -4.171 20.385 19.397 1.00 85.81 573 GLU A O 1
ATOM 4337 N N . ASN A 1 574 ? -3.252 21.492 21.118 1.00 91.56 574 ASN A N 1
ATOM 4338 C CA . ASN A 1 574 ? -1.866 21.294 20.695 1.00 91.56 574 ASN A CA 1
ATOM 4339 C C . ASN A 1 574 ? -1.134 20.428 21.722 1.00 91.56 574 ASN A C 1
ATOM 4341 O O . ASN A 1 574 ? -1.319 20.616 22.924 1.00 91.56 574 ASN A O 1
ATOM 4345 N N . GLY A 1 575 ? -0.264 19.538 21.252 1.00 90.88 575 GLY A N 1
ATOM 4346 C CA . GLY A 1 575 ? 0.569 18.692 22.098 1.00 90.88 575 GLY A CA 1
ATOM 4347 C C . GLY A 1 575 ? 2.008 18.607 21.598 1.00 90.88 575 GLY A C 1
ATOM 4348 O O . GLY A 1 575 ? 2.355 19.114 20.530 1.00 90.88 575 GLY A O 1
ATOM 4349 N N . ILE A 1 576 ? 2.855 17.980 22.410 1.00 93.00 576 ILE A N 1
ATOM 4350 C CA . ILE A 1 576 ? 4.261 17.717 22.103 1.00 93.00 576 ILE A CA 1
ATOM 4351 C C . ILE A 1 576 ? 4.553 16.271 22.499 1.00 93.00 576 ILE A C 1
ATOM 4353 O O . ILE A 1 576 ? 4.133 15.826 23.568 1.00 93.00 576 ILE A O 1
ATOM 4357 N N . VAL A 1 577 ? 5.293 15.555 21.657 1.00 93.50 577 VAL A N 1
ATOM 4358 C CA . VAL A 1 577 ? 5.879 14.253 21.985 1.00 93.50 577 VAL A CA 1
ATOM 4359 C C . VAL A 1 577 ? 7.396 14.327 21.848 1.00 93.50 577 VAL A C 1
ATOM 4361 O O . VAL A 1 577 ? 7.925 14.717 20.807 1.00 93.50 577 VAL A O 1
ATOM 4364 N N . SER A 1 578 ? 8.105 13.965 22.914 1.00 94.12 578 SER A N 1
ATOM 4365 C CA . SER A 1 578 ? 9.563 13.883 22.922 1.00 94.12 578 SER A CA 1
ATOM 4366 C C . SER A 1 578 ? 10.024 12.622 22.202 1.00 94.12 578 SER A C 1
ATOM 4368 O O . SER A 1 578 ? 9.499 11.530 22.431 1.00 94.12 578 SER A O 1
ATOM 4370 N N . VAL A 1 579 ? 11.037 12.777 21.360 1.00 92.06 579 VAL A N 1
ATOM 4371 C CA . VAL A 1 579 ? 11.652 11.720 20.561 1.00 92.06 579 VAL A CA 1
ATOM 4372 C C . VAL A 1 579 ? 12.986 11.366 21.198 1.00 92.06 579 VAL A C 1
ATOM 4374 O O . VAL A 1 579 ? 13.886 12.202 21.238 1.00 92.06 579 VAL A O 1
ATOM 4377 N N . ASN A 1 580 ? 13.134 10.140 21.693 1.00 84.25 580 ASN A N 1
ATOM 4378 C CA . ASN A 1 580 ? 14.419 9.644 22.178 1.00 84.25 580 ASN A CA 1
ATOM 4379 C C . ASN A 1 580 ? 15.147 8.959 21.018 1.00 84.25 580 ASN A C 1
ATOM 4381 O O . ASN A 1 580 ? 14.623 8.003 20.448 1.00 84.25 580 ASN A O 1
ATOM 4385 N N . ALA A 1 581 ? 16.339 9.438 20.662 1.00 78.56 581 ALA A N 1
ATOM 4386 C CA . ALA A 1 581 ? 17.086 8.972 19.495 1.00 78.56 581 ALA A CA 1
ATOM 4387 C C . ALA A 1 581 ? 18.613 9.071 19.722 1.00 78.56 581 ALA A C 1
ATOM 4389 O O . ALA A 1 581 ? 19.076 10.063 20.297 1.00 78.56 581 ALA A O 1
ATOM 4390 N N . PRO A 1 582 ? 19.426 8.086 19.284 1.00 71.38 582 PRO A N 1
ATOM 4391 C CA . PRO A 1 582 ? 20.884 8.151 19.401 1.00 71.38 582 PRO A CA 1
ATOM 4392 C C . PRO A 1 582 ? 21.481 9.372 18.686 1.00 71.38 582 PRO A C 1
ATOM 4394 O O . PRO A 1 582 ? 20.996 9.793 17.635 1.00 71.38 582 PRO A O 1
ATOM 4397 N N . SER A 1 583 ? 22.566 9.930 19.227 1.00 61.97 583 SER A N 1
ATOM 4398 C CA . SER A 1 583 ? 23.252 11.094 18.649 1.00 61.97 583 SER A CA 1
ATOM 4399 C C . SER A 1 583 ? 23.667 10.847 17.195 1.00 61.97 583 SER A C 1
ATOM 4401 O O . SER A 1 583 ? 24.358 9.868 16.916 1.00 61.97 583 SER A O 1
ATOM 4403 N N . GLY A 1 584 ? 23.281 11.747 16.288 1.00 57.00 584 GLY A N 1
ATOM 4404 C CA . GLY A 1 584 ? 23.548 11.616 14.852 1.00 57.00 584 GLY A CA 1
ATOM 4405 C C . GLY A 1 584 ? 22.488 10.833 14.069 1.00 57.00 584 GLY A C 1
ATOM 4406 O O . GLY A 1 584 ? 22.566 10.795 12.846 1.00 57.00 584 GLY A O 1
ATOM 4407 N N . CYS A 1 585 ? 21.482 10.246 14.727 1.00 68.69 585 CYS A N 1
ATOM 4408 C CA . CYS A 1 585 ? 20.430 9.507 14.034 1.00 68.69 585 CYS A CA 1
ATOM 4409 C C . CYS A 1 585 ? 19.302 10.436 13.558 1.00 68.69 585 CYS A C 1
ATOM 4411 O O . CYS A 1 585 ? 18.635 11.058 14.386 1.00 68.69 585 CYS A O 1
ATOM 4413 N N . HIS A 1 586 ? 19.100 10.527 12.240 1.00 69.44 586 HIS A N 1
ATOM 4414 C CA . HIS A 1 586 ? 18.070 11.364 11.618 1.00 69.44 586 HIS A CA 1
ATOM 4415 C C . HIS A 1 586 ? 16.711 10.655 11.538 1.00 69.44 586 HIS A C 1
ATOM 4417 O O . HIS A 1 586 ? 16.598 9.577 10.954 1.00 69.44 586 HIS A O 1
ATOM 4423 N N . TRP A 1 587 ? 15.665 11.289 12.059 1.00 78.75 587 TRP A N 1
ATOM 4424 C CA . TRP A 1 587 ? 14.282 10.816 12.016 1.00 78.75 587 TRP A CA 1
ATOM 4425 C C . TRP A 1 587 ? 13.355 11.884 11.429 1.00 78.75 587 TRP A C 1
ATOM 4427 O O . TRP A 1 587 ? 13.626 13.079 11.499 1.00 78.75 587 TRP A O 1
ATOM 4437 N N . THR A 1 588 ? 12.231 11.443 10.869 1.00 72.38 588 THR A N 1
ATOM 4438 C CA . THR A 1 588 ? 11.161 12.301 10.336 1.00 72.38 588 THR A CA 1
ATOM 4439 C C . THR A 1 588 ? 9.842 11.997 11.032 1.00 72.38 588 THR A C 1
ATOM 4441 O O . THR A 1 588 ? 9.631 10.875 11.493 1.00 72.38 588 THR A O 1
ATOM 4444 N N . ALA A 1 589 ? 8.936 12.965 11.076 1.00 76.00 589 ALA A N 1
ATOM 4445 C CA . ALA A 1 589 ? 7.592 12.825 11.609 1.00 76.00 589 ALA A CA 1
ATOM 4446 C C . ALA A 1 589 ? 6.557 13.106 10.507 1.00 76.00 589 ALA A C 1
ATOM 4448 O O . ALA A 1 589 ? 6.590 14.153 9.863 1.00 76.00 589 ALA A O 1
ATOM 4449 N N . ILE A 1 590 ? 5.627 12.172 10.299 1.00 71.00 590 ILE A N 1
ATOM 4450 C CA . ILE A 1 590 ? 4.572 12.241 9.277 1.00 71.00 590 ILE A CA 1
ATOM 4451 C C . ILE A 1 590 ? 3.216 12.009 9.949 1.00 71.00 590 ILE A C 1
ATOM 4453 O O . ILE A 1 590 ? 3.064 11.081 10.744 1.00 71.00 590 ILE A O 1
ATOM 4457 N N . SER A 1 591 ? 2.213 12.827 9.625 1.00 80.44 591 SER A N 1
ATOM 4458 C CA . SER A 1 591 ? 0.835 12.577 10.056 1.00 80.44 591 SER A CA 1
ATOM 4459 C C . SER A 1 591 ? 0.131 11.606 9.110 1.00 80.44 591 SER A C 1
ATOM 4461 O O . SER A 1 591 ? 0.120 11.818 7.900 1.00 80.44 591 SER A O 1
ATOM 4463 N N . ASN A 1 592 ? -0.505 10.570 9.662 1.00 73.06 592 ASN A N 1
ATOM 4464 C CA . ASN A 1 592 ? -1.325 9.617 8.905 1.00 73.06 592 ASN A CA 1
ATOM 4465 C C . ASN A 1 592 ? -2.827 9.977 8.929 1.00 73.06 592 ASN A C 1
ATOM 4467 O O . ASN A 1 592 ? -3.652 9.183 8.485 1.00 73.06 592 ASN A O 1
ATOM 4471 N N . ALA A 1 593 ? -3.213 11.132 9.488 1.00 71.56 593 ALA A N 1
ATOM 4472 C CA . ALA A 1 593 ? -4.611 11.549 9.600 1.00 71.56 593 ALA A CA 1
ATOM 4473 C C . ALA A 1 593 ? -4.766 13.056 9.356 1.00 71.56 593 ALA A C 1
ATOM 4475 O O . ALA A 1 593 ? -4.148 13.863 10.040 1.00 71.56 593 ALA A O 1
ATOM 4476 N N . ALA A 1 594 ? -5.649 13.455 8.436 1.00 71.69 594 ALA A N 1
ATOM 4477 C CA . ALA A 1 594 ? -5.779 14.852 7.993 1.00 71.69 594 ALA A CA 1
ATOM 4478 C C . ALA A 1 594 ? -6.242 15.860 9.075 1.00 71.69 594 ALA A C 1
ATOM 4480 O O . ALA A 1 594 ? -6.171 17.066 8.857 1.00 71.69 594 ALA A O 1
ATOM 4481 N N . TRP A 1 595 ? -6.718 15.385 10.232 1.00 80.25 595 TRP A N 1
ATOM 4482 C CA . TRP A 1 595 ? -7.069 16.209 11.399 1.00 80.25 595 TRP A CA 1
ATOM 4483 C C . TRP A 1 595 ? -5.944 16.304 12.448 1.00 80.25 595 TRP A C 1
ATOM 4485 O O . TRP A 1 595 ? -6.112 16.984 13.460 1.00 80.25 595 TRP A O 1
ATOM 4495 N N . LEU A 1 596 ? -4.806 15.651 12.207 1.00 85.75 596 LEU A N 1
ATOM 4496 C CA . LEU A 1 596 ? -3.560 15.805 12.951 1.00 85.75 596 LEU A CA 1
ATOM 4497 C C . LEU A 1 596 ? -2.547 16.526 12.058 1.00 85.75 596 LEU A C 1
ATOM 4499 O O . LEU A 1 596 ? -2.233 16.053 10.965 1.00 85.75 596 LEU A O 1
ATOM 4503 N N . ILE A 1 597 ? -2.015 17.652 12.520 1.00 83.94 597 ILE A N 1
ATOM 4504 C CA . ILE A 1 597 ? -1.020 18.449 11.794 1.00 83.94 597 ILE A CA 1
ATOM 4505 C C . ILE A 1 597 ? 0.243 18.514 12.647 1.00 83.94 597 ILE A C 1
ATOM 4507 O O . ILE A 1 597 ? 0.173 18.791 13.840 1.00 83.94 597 ILE A O 1
ATOM 4511 N N . ILE A 1 598 ? 1.408 18.276 12.049 1.00 86.56 598 ILE A N 1
ATOM 4512 C CA . ILE A 1 598 ? 2.691 18.496 12.726 1.00 86.56 598 ILE A CA 1
ATOM 4513 C C . ILE A 1 598 ? 3.003 19.991 12.647 1.00 86.56 598 ILE A C 1
ATOM 4515 O O . ILE A 1 598 ? 3.065 20.562 11.561 1.00 86.56 598 ILE A O 1
ATOM 4519 N N . SER A 1 599 ? 3.132 20.631 13.807 1.00 88.12 599 SER A N 1
ATOM 4520 C CA . SER A 1 599 ? 3.319 22.078 13.955 1.00 88.12 599 SER A CA 1
ATOM 4521 C C . SER A 1 599 ? 4.780 22.471 14.191 1.00 88.12 599 SER A C 1
ATOM 4523 O O . SER A 1 599 ? 5.150 23.615 13.929 1.00 88.12 599 SER A O 1
ATOM 4525 N N . SER A 1 600 ? 5.623 21.537 14.638 1.00 83.38 600 SER A N 1
ATOM 4526 C CA . SER A 1 600 ? 7.084 21.673 14.684 1.00 83.38 600 SER A CA 1
ATOM 4527 C C . SER A 1 600 ? 7.759 20.299 14.770 1.00 83.38 600 SER A C 1
ATOM 4529 O O . SER A 1 600 ? 7.135 19.324 15.180 1.00 83.38 600 SER A O 1
ATOM 4531 N N . GLY A 1 601 ? 9.038 20.202 14.393 1.00 84.75 601 GLY A N 1
ATOM 4532 C CA . GLY A 1 601 ? 9.779 18.936 14.477 1.00 84.75 601 GLY A CA 1
ATOM 4533 C C . GLY A 1 601 ? 9.289 17.868 13.494 1.00 84.75 601 GLY A C 1
ATOM 4534 O O . GLY A 1 601 ? 9.177 16.703 13.856 1.00 84.75 601 GLY A O 1
ATOM 4535 N N . SER A 1 602 ? 8.992 18.249 12.247 1.00 76.69 602 SER A N 1
ATOM 4536 C CA . SER A 1 602 ? 8.750 17.299 11.146 1.00 76.69 602 SER A CA 1
ATOM 4537 C C . SER A 1 602 ? 9.978 16.443 10.806 1.00 76.69 602 SER A C 1
ATOM 4539 O O . SER A 1 602 ? 9.847 15.414 10.152 1.00 76.69 602 SER A O 1
ATOM 4541 N N . GLU A 1 603 ? 11.160 16.843 11.269 1.00 77.38 603 GLU A N 1
ATOM 4542 C CA . GLU A 1 603 ? 12.408 16.085 11.216 1.00 77.38 603 GLU A CA 1
ATOM 4543 C C . GLU A 1 603 ? 13.353 16.517 12.347 1.00 77.38 603 GLU A C 1
ATOM 4545 O O . GLU A 1 603 ? 13.151 17.565 12.974 1.00 77.38 603 GLU A O 1
ATOM 4550 N N . GLY A 1 604 ? 14.373 15.705 12.624 1.00 76.56 604 GLY A N 1
ATOM 4551 C CA . GLY A 1 604 ? 15.391 15.990 13.631 1.00 76.56 604 GLY A CA 1
ATOM 4552 C C . GLY A 1 604 ? 16.512 14.949 13.668 1.00 76.56 604 GLY A C 1
ATOM 4553 O O . GLY A 1 604 ? 16.378 13.850 13.135 1.00 76.56 604 GLY A O 1
ATOM 4554 N N . THR A 1 605 ? 17.622 15.294 14.327 1.00 74.88 605 THR A N 1
ATOM 4555 C CA . THR A 1 605 ? 18.813 14.434 14.447 1.00 74.88 605 THR A CA 1
ATOM 4556 C C . THR A 1 605 ? 19.200 14.252 15.912 1.00 74.88 605 THR A C 1
ATOM 4558 O O . THR A 1 605 ? 19.518 15.224 16.596 1.00 74.88 605 THR A O 1
ATOM 4561 N N . GLY A 1 606 ? 19.229 13.006 16.390 1.00 78.56 606 GLY A N 1
ATOM 4562 C CA . GLY A 1 606 ? 19.312 12.703 17.823 1.00 78.56 606 GLY A CA 1
ATOM 4563 C C . GLY A 1 606 ? 18.025 13.067 18.567 1.00 78.56 606 GLY A C 1
ATOM 4564 O O . GLY A 1 606 ? 17.018 13.408 17.945 1.00 78.56 606 GLY A O 1
ATOM 4565 N N . SER A 1 607 ? 18.016 12.936 19.897 1.00 89.12 607 SER A N 1
ATOM 4566 C CA . SER A 1 607 ? 16.807 13.208 20.686 1.00 89.12 607 SER A CA 1
ATOM 4567 C C . SER A 1 607 ? 16.281 14.635 20.484 1.00 89.12 607 SER A C 1
ATOM 4569 O O . SER A 1 607 ? 17.044 15.600 20.503 1.00 89.12 607 SER A O 1
ATOM 4571 N N . GLY A 1 608 ? 14.963 14.769 20.344 1.00 90.31 608 GLY A N 1
ATOM 4572 C CA . GLY A 1 608 ? 14.275 16.033 20.079 1.00 90.31 608 GLY A CA 1
ATOM 4573 C C . GLY A 1 608 ? 12.797 15.963 20.459 1.00 90.31 608 GLY A C 1
ATOM 4574 O O . GLY A 1 608 ? 12.426 15.223 21.369 1.00 90.31 608 GLY A O 1
ATOM 4575 N N . ALA A 1 609 ? 11.939 16.725 19.781 1.00 93.00 609 ALA A N 1
ATOM 4576 C CA . ALA A 1 609 ? 10.498 16.709 20.024 1.00 93.00 609 ALA A CA 1
ATOM 4577 C C . ALA A 1 609 ? 9.698 17.071 18.765 1.00 93.00 609 ALA A C 1
ATOM 4579 O O . ALA A 1 609 ? 10.132 17.909 17.975 1.00 93.00 609 ALA A O 1
ATOM 4580 N N . VAL A 1 610 ? 8.515 16.471 18.625 1.00 94.50 610 VAL A N 1
ATOM 4581 C CA . VAL A 1 610 ? 7.523 16.787 17.588 1.00 94.50 610 VAL A CA 1
ATOM 4582 C C . VAL A 1 610 ? 6.375 17.547 18.240 1.00 94.50 610 VAL A C 1
ATOM 4584 O O . VAL A 1 610 ? 5.703 17.021 19.131 1.00 94.50 610 VAL A O 1
ATOM 4587 N N . GLY A 1 611 ? 6.142 18.780 17.802 1.00 91.81 611 GLY A N 1
ATOM 4588 C CA . GLY A 1 611 ? 4.929 19.526 18.112 1.00 91.81 611 GLY A CA 1
ATOM 4589 C C . GLY A 1 611 ? 3.820 19.151 17.136 1.00 91.81 611 GLY A C 1
ATOM 4590 O O . GLY A 1 611 ? 4.055 19.022 15.934 1.00 91.81 611 GLY A O 1
ATOM 4591 N N . TYR A 1 612 ? 2.599 18.990 17.634 1.00 94.06 612 TYR A N 1
ATOM 4592 C CA . TYR A 1 612 ? 1.429 18.713 16.808 1.00 94.06 612 TYR A CA 1
ATOM 4593 C C . TYR A 1 612 ? 0.214 19.529 17.247 1.00 94.06 612 TYR A C 1
ATOM 4595 O O . TYR A 1 612 ? 0.102 19.959 18.397 1.00 94.06 612 TYR A O 1
ATOM 4603 N N . SER A 1 613 ? -0.715 19.730 16.320 1.00 93.50 613 SER A N 1
ATOM 4604 C CA . SER A 1 613 ? -2.056 20.234 16.579 1.00 93.50 613 SER A CA 1
ATOM 4605 C C . SER A 1 613 ? -3.106 19.216 16.145 1.00 93.50 613 SER A C 1
ATOM 4607 O O . SER A 1 613 ? -2.958 18.481 15.166 1.00 93.50 613 SER A O 1
ATOM 4609 N N . VAL A 1 614 ? -4.176 19.166 16.926 1.00 92.69 614 VAL A N 1
ATOM 4610 C CA . VAL A 1 614 ? -5.336 18.303 16.755 1.00 92.69 614 VAL A CA 1
ATOM 4611 C C . VAL A 1 614 ? -6.497 19.211 16.375 1.00 92.69 614 VAL A C 1
ATOM 4613 O O . VAL A 1 614 ? -6.939 20.026 17.185 1.00 92.69 614 VAL A O 1
ATOM 4616 N N . ALA A 1 615 ? -6.994 19.103 15.145 1.00 86.12 615 ALA A N 1
ATOM 4617 C CA . ALA A 1 615 ? -8.163 19.861 14.710 1.00 86.12 615 ALA A CA 1
ATOM 4618 C C . ALA A 1 615 ? -9.403 19.455 15.524 1.00 86.12 615 ALA A C 1
ATOM 4620 O O . ALA A 1 615 ? -9.513 18.313 15.974 1.00 86.12 615 ALA A O 1
ATOM 4621 N N . ALA A 1 616 ? -10.363 20.367 15.695 1.00 82.69 616 ALA A N 1
ATOM 4622 C CA . ALA A 1 616 ? -11.608 20.071 16.404 1.00 82.69 616 ALA A CA 1
ATOM 4623 C C . ALA A 1 616 ? -12.320 18.845 15.807 1.00 82.69 616 ALA A C 1
ATOM 4625 O O . ALA A 1 616 ? -12.403 18.687 14.583 1.00 82.69 616 ALA A O 1
ATOM 4626 N N . ASN A 1 617 ? -12.829 17.966 16.667 1.00 76.62 617 ASN A N 1
ATOM 4627 C CA . ASN A 1 617 ? -13.744 16.914 16.263 1.00 76.62 617 ASN A CA 1
ATOM 4628 C C . ASN A 1 617 ? -15.169 17.468 16.254 1.00 76.62 617 ASN A C 1
ATOM 4630 O O . ASN A 1 617 ? -15.662 17.972 17.263 1.00 76.62 617 ASN A O 1
ATOM 4634 N N . THR A 1 618 ? -15.831 17.373 15.108 1.00 71.38 618 THR A N 1
ATOM 4635 C CA . THR A 1 618 ? -17.252 17.705 14.946 1.00 71.38 618 THR A CA 1
ATOM 4636 C C . THR A 1 618 ? -18.129 16.458 14.906 1.00 71.38 618 THR A C 1
ATOM 4638 O O . THR A 1 618 ? -19.332 16.560 15.136 1.00 71.38 618 THR A O 1
ATOM 4641 N N . ASP A 1 619 ? -17.541 15.286 14.651 1.00 60.72 619 ASP A N 1
ATOM 4642 C CA . ASP A 1 619 ? -18.255 14.020 14.537 1.00 60.72 619 ASP A CA 1
ATOM 4643 C C . ASP A 1 619 ? -18.680 13.502 15.919 1.00 60.72 619 ASP A C 1
ATOM 4645 O O . ASP A 1 619 ? -17.869 13.511 16.846 1.00 60.72 619 ASP A O 1
ATOM 4649 N N . PRO A 1 620 ? -19.897 12.951 16.083 1.00 51.78 620 PRO A N 1
ATOM 4650 C CA . PRO A 1 620 ? -20.379 12.424 17.365 1.00 51.78 620 PRO A CA 1
ATOM 4651 C C . PRO A 1 620 ? -19.685 11.118 17.807 1.00 51.78 620 PRO A C 1
ATOM 4653 O O . PRO A 1 620 ? -20.111 10.486 18.768 1.00 51.78 620 PRO A O 1
ATOM 4656 N N . ASN A 1 621 ? -18.622 10.694 17.117 1.00 58.09 621 ASN A N 1
ATOM 4657 C CA . ASN A 1 621 ? -17.822 9.513 17.437 1.00 58.09 621 ASN A CA 1
ATOM 4658 C C . ASN A 1 621 ? -16.402 9.977 17.800 1.00 58.09 621 ASN A C 1
ATOM 4660 O O . ASN A 1 621 ? -15.884 10.916 17.191 1.00 58.09 621 ASN A O 1
ATOM 4664 N N . SER A 1 622 ? -15.746 9.317 18.757 1.00 70.88 622 SER A N 1
ATOM 4665 C CA . SER A 1 622 ? -14.303 9.495 18.950 1.00 70.88 622 SER A CA 1
ATOM 4666 C C . SER A 1 622 ? -13.537 8.993 17.724 1.00 70.88 622 SER A C 1
ATOM 4668 O O . SER A 1 622 ? -13.983 8.078 17.027 1.00 70.88 622 SER A O 1
ATOM 4670 N N . ARG A 1 623 ? -12.378 9.596 17.458 1.00 77.00 623 ARG A N 1
ATOM 4671 C CA . ARG A 1 623 ? -11.529 9.269 16.306 1.00 77.00 623 ARG A CA 1
ATOM 4672 C C . ARG A 1 623 ? -10.081 9.095 16.741 1.00 77.00 623 ARG A C 1
ATOM 4674 O O . ARG A 1 623 ? -9.594 9.834 17.592 1.00 77.00 623 ARG A O 1
ATOM 4681 N N . THR A 1 624 ? -9.396 8.125 16.151 1.00 74.31 624 THR A N 1
ATOM 4682 C CA . THR A 1 624 ? -7.994 7.819 16.454 1.00 74.31 624 THR A CA 1
ATOM 4683 C C . THR A 1 624 ? -7.155 8.027 15.204 1.00 74.31 624 THR A C 1
ATOM 4685 O O . THR A 1 624 ? -7.562 7.652 14.107 1.00 74.31 624 THR A O 1
ATOM 4688 N N . GLY A 1 625 ? -6.015 8.686 15.368 1.00 68.12 625 GLY A N 1
ATOM 4689 C CA . GLY A 1 625 ? -5.053 8.980 14.315 1.00 68.12 625 GLY A CA 1
ATOM 4690 C C . GLY A 1 625 ? -3.639 8.759 14.835 1.00 68.12 625 GLY A C 1
ATOM 4691 O O . GLY A 1 625 ? -3.432 8.598 16.038 1.00 68.12 625 GLY A O 1
ATOM 4692 N N . THR A 1 626 ? -2.666 8.744 13.932 1.00 73.56 626 THR A N 1
ATOM 4693 C CA . THR A 1 626 ? -1.288 8.369 14.265 1.00 73.56 626 THR A CA 1
ATOM 4694 C C . THR A 1 626 ? -0.312 9.346 13.630 1.00 73.56 626 THR A C 1
ATOM 4696 O O . THR A 1 626 ? -0.434 9.641 12.439 1.00 73.56 626 THR A O 1
ATOM 4699 N N . LEU A 1 627 ? 0.692 9.790 14.384 1.00 69.81 627 LEU A N 1
ATOM 4700 C CA . LEU A 1 627 ? 1.921 10.349 13.818 1.00 69.81 627 LEU A CA 1
ATOM 4701 C C . LEU A 1 627 ? 2.963 9.224 13.739 1.00 69.81 627 LEU A C 1
ATOM 4703 O O . LEU A 1 627 ? 3.247 8.579 14.746 1.00 69.81 627 LEU A O 1
ATOM 4707 N N . THR A 1 628 ? 3.525 8.971 12.561 1.00 78.75 628 THR A N 1
ATOM 4708 C CA . THR A 1 628 ? 4.684 8.079 12.409 1.00 78.75 628 THR A CA 1
ATOM 4709 C C . THR A 1 628 ? 5.934 8.912 12.641 1.00 78.75 628 THR A C 1
ATOM 4711 O O . THR A 1 628 ? 6.164 9.858 11.893 1.00 78.75 628 THR A O 1
ATOM 4714 N N . ILE A 1 629 ? 6.720 8.592 13.668 1.00 78.06 629 ILE A N 1
ATOM 4715 C CA . ILE A 1 629 ? 7.920 9.341 14.063 1.00 78.06 629 ILE A CA 1
ATOM 4716 C C . ILE A 1 629 ? 9.109 8.378 14.024 1.00 78.06 629 ILE A C 1
ATOM 4718 O O . ILE A 1 629 ? 9.205 7.449 14.829 1.00 78.06 629 ILE A O 1
ATOM 4722 N N . GLY A 1 630 ? 9.983 8.549 13.032 1.00 75.88 630 GLY A N 1
ATOM 4723 C CA . GLY A 1 630 ? 10.926 7.518 12.606 1.00 75.88 630 GLY A CA 1
ATOM 4724 C C . GLY A 1 630 ? 10.167 6.259 12.184 1.00 75.88 630 GLY A C 1
ATOM 4725 O O . GLY A 1 630 ? 9.464 6.256 11.177 1.00 75.88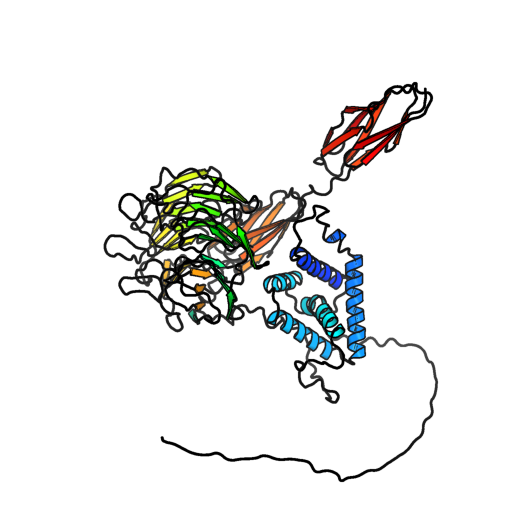 630 GLY A O 1
ATOM 4726 N N . ASN A 1 631 ? 10.277 5.202 12.986 1.00 66.31 631 ASN A N 1
ATOM 4727 C CA . ASN A 1 631 ? 9.523 3.956 12.842 1.00 66.31 631 ASN A CA 1
ATOM 4728 C C . ASN A 1 631 ? 8.529 3.694 13.997 1.00 66.31 631 ASN A C 1
ATOM 4730 O O . ASN A 1 631 ? 7.941 2.615 14.055 1.00 66.31 631 ASN A O 1
ATOM 4734 N N . GLN A 1 632 ? 8.332 4.653 14.909 1.00 69.75 632 GLN A N 1
ATOM 4735 C CA . GLN A 1 632 ? 7.395 4.547 16.032 1.00 69.75 632 GLN A CA 1
ATOM 4736 C C . GLN A 1 632 ? 6.032 5.157 15.680 1.00 69.75 632 GLN A C 1
ATOM 4738 O O . GLN A 1 632 ? 5.952 6.202 15.035 1.00 69.75 632 GLN A O 1
ATOM 4743 N N . ALA A 1 633 ? 4.952 4.525 16.140 1.00 75.19 633 ALA A N 1
ATOM 4744 C CA . ALA A 1 633 ? 3.581 4.979 15.919 1.00 75.19 633 ALA A CA 1
ATOM 4745 C C . ALA A 1 633 ? 3.042 5.720 17.155 1.00 75.19 633 ALA A C 1
ATOM 4747 O O . ALA A 1 633 ? 2.613 5.093 18.122 1.00 75.19 633 ALA A O 1
ATOM 4748 N N . PHE A 1 634 ? 3.031 7.053 17.116 1.00 82.94 634 PHE A N 1
ATOM 4749 C CA . PHE A 1 634 ? 2.426 7.879 18.158 1.00 82.94 634 PHE A CA 1
ATOM 4750 C C . PHE A 1 634 ? 0.914 7.973 17.953 1.00 82.94 634 PHE A C 1
ATOM 4752 O O . PHE A 1 634 ? 0.433 8.714 17.092 1.00 82.94 634 PHE A O 1
ATOM 4759 N N . VAL A 1 635 ? 0.157 7.201 18.729 1.00 78.50 635 VAL A N 1
ATOM 4760 C CA . VAL A 1 635 ? -1.305 7.143 18.613 1.00 78.50 635 VAL A CA 1
ATOM 4761 C C . VAL A 1 635 ? -1.948 8.287 19.400 1.00 78.50 635 VAL A C 1
ATOM 4763 O O . VAL A 1 635 ? -1.715 8.430 20.600 1.00 78.50 635 VAL A O 1
ATOM 4766 N N . ILE A 1 636 ? -2.804 9.065 18.739 1.00 86.62 636 ILE A N 1
ATOM 4767 C CA . ILE A 1 636 ? -3.604 10.143 19.330 1.00 86.62 636 ILE A CA 1
ATOM 4768 C C . ILE A 1 636 ? -5.084 9.768 19.210 1.00 86.62 636 ILE A C 1
ATOM 4770 O O . ILE A 1 636 ? -5.609 9.620 18.106 1.00 86.62 636 ILE A O 1
ATOM 4774 N N . THR A 1 637 ? -5.778 9.626 20.340 1.00 80.56 637 THR A N 1
ATOM 4775 C CA . THR A 1 637 ? -7.232 9.379 20.366 1.00 80.56 637 THR A CA 1
ATOM 4776 C C . THR A 1 637 ? -7.979 10.638 20.778 1.00 80.56 637 THR A C 1
ATOM 4778 O O . THR A 1 637 ? -7.880 11.076 21.920 1.00 80.56 637 THR A O 1
ATOM 4781 N N . GLN A 1 638 ? -8.750 11.217 19.862 1.00 85.12 638 GLN A N 1
ATOM 4782 C CA . GLN A 1 638 ? -9.568 12.394 20.122 1.00 85.12 638 GLN A CA 1
ATOM 4783 C C . GLN A 1 638 ? -10.989 12.004 20.546 1.00 85.12 638 GLN A C 1
ATOM 4785 O O . GLN A 1 638 ? -11.631 11.142 19.935 1.00 85.12 638 GLN A O 1
ATOM 4790 N N . ALA A 1 639 ? -11.496 12.669 21.584 1.00 74.38 639 ALA A N 1
ATOM 4791 C CA . ALA A 1 639 ? -12.867 12.529 22.060 1.00 74.38 639 ALA A CA 1
ATOM 4792 C C . ALA A 1 639 ? -13.905 12.877 20.975 1.00 74.38 639 ALA A C 1
ATOM 4794 O O . ALA A 1 639 ? -13.618 13.605 20.022 1.00 74.38 639 ALA A O 1
ATOM 4795 N N . ALA A 1 640 ? -15.125 12.358 21.133 1.00 59.41 640 ALA A N 1
ATOM 4796 C CA . ALA A 1 640 ? -16.252 12.685 20.263 1.00 59.41 640 ALA A CA 1
ATOM 4797 C C . ALA A 1 640 ? -16.549 14.192 20.269 1.00 59.41 640 ALA A C 1
ATOM 4799 O O . ALA A 1 640 ? -16.534 14.833 21.321 1.00 59.41 640 ALA A O 1
ATOM 4800 N N . GLY A 1 641 ? -16.842 14.744 19.095 1.00 58.81 641 GLY A N 1
ATOM 4801 C CA . GLY A 1 641 ? -17.313 16.109 18.933 1.00 58.81 641 GLY A CA 1
ATOM 4802 C C . GLY A 1 641 ? -18.652 16.351 19.624 1.00 58.81 641 GLY A C 1
ATOM 4803 O O . GLY A 1 641 ? -19.493 15.460 19.728 1.00 58.81 641 GLY A O 1
ATOM 4804 N N . ALA A 1 642 ? -18.894 17.595 20.042 1.00 54.34 642 ALA A N 1
ATOM 4805 C CA . ALA A 1 642 ? -20.137 17.989 20.715 1.00 54.34 642 ALA A CA 1
ATOM 4806 C C . ALA A 1 642 ? -21.400 17.917 19.818 1.00 54.34 642 ALA A C 1
ATOM 4808 O O . ALA A 1 642 ? -22.507 18.158 20.295 1.00 54.34 642 ALA A O 1
ATOM 4809 N N . GLY A 1 643 ? -21.264 17.541 18.539 1.00 50.00 643 GLY A N 1
ATOM 4810 C CA . GLY A 1 643 ? -22.354 17.349 17.573 1.00 50.00 643 GLY A CA 1
ATOM 4811 C C . GLY A 1 643 ? -23.259 16.131 17.822 1.00 50.00 643 GLY A C 1
ATOM 4812 O O . GLY A 1 643 ? -23.899 15.665 16.885 1.00 50.00 643 GLY A O 1
ATOM 4813 N N . GLY A 1 644 ? -23.300 15.593 19.048 1.00 47.09 644 GLY A N 1
ATOM 4814 C CA . GLY A 1 644 ? -24.067 14.392 19.412 1.00 47.09 644 GLY A CA 1
ATOM 4815 C C . GLY A 1 644 ? -25.139 14.571 20.497 1.00 47.09 644 GLY A C 1
ATOM 4816 O O . GLY A 1 644 ? -26.010 13.714 20.615 1.00 47.09 644 GLY A O 1
ATOM 4817 N N . SER A 1 645 ? -25.118 15.652 21.288 1.00 54.81 645 SER A N 1
ATOM 4818 C CA . SER A 1 645 ? -25.997 15.799 22.469 1.00 54.81 645 SER A CA 1
ATOM 4819 C C . SER A 1 645 ? -26.547 17.218 22.671 1.00 54.81 645 SER A C 1
ATOM 4821 O O . SER A 1 645 ? -26.516 17.796 23.762 1.00 54.81 645 SER A O 1
ATOM 4823 N N . CYS A 1 646 ? -27.130 17.772 21.608 1.00 65.25 646 CYS A N 1
ATOM 4824 C CA . CYS A 1 646 ? -27.999 18.943 21.706 1.00 65.25 646 CYS A CA 1
ATOM 4825 C C . CYS A 1 646 ? -29.316 18.581 22.412 1.00 65.25 646 CYS A C 1
ATOM 4827 O O . CYS A 1 646 ? -30.279 18.165 21.771 1.00 65.25 646 CYS A O 1
ATOM 4829 N N . THR A 1 647 ? -29.364 18.742 23.736 1.00 71.06 647 THR A N 1
ATOM 4830 C CA . THR A 1 647 ? -30.614 18.671 24.501 1.00 71.06 647 THR A CA 1
ATOM 4831 C C . THR A 1 647 ? -31.215 20.064 24.595 1.00 71.06 647 THR A C 1
ATOM 4833 O O . THR A 1 647 ? -30.538 21.007 25.019 1.00 71.06 647 THR A O 1
ATOM 4836 N N . PHE A 1 648 ? -32.486 20.185 24.235 1.00 82.25 648 PHE A N 1
ATOM 4837 C CA . PHE A 1 648 ? -33.234 21.433 24.307 1.00 82.25 648 PHE A CA 1
ATOM 4838 C C . PHE A 1 648 ? -34.162 21.426 25.527 1.00 82.25 648 PHE A C 1
ATOM 4840 O O . PHE A 1 648 ? -34.549 20.372 26.021 1.00 82.25 648 PHE A O 1
ATOM 4847 N N . SER A 1 649 ? -34.545 22.605 26.010 1.00 87.00 649 SER A N 1
ATOM 4848 C CA . SER A 1 649 ? -35.702 22.772 26.898 1.00 87.00 649 SER A CA 1
ATOM 4849 C C . SER A 1 649 ? -36.475 24.029 26.511 1.00 87.00 649 SER A C 1
ATOM 4851 O O . SER A 1 649 ? -35.878 25.034 26.117 1.00 87.00 649 SER A O 1
ATOM 4853 N N . ILE A 1 650 ? -37.807 23.969 26.603 1.00 92.12 650 ILE A N 1
ATOM 4854 C CA . ILE A 1 650 ? -38.696 25.095 26.292 1.00 92.12 650 ILE A CA 1
ATOM 4855 C C . ILE A 1 650 ? -39.425 25.585 27.544 1.00 92.12 650 ILE A C 1
ATOM 4857 O O . ILE A 1 650 ? -40.046 24.808 28.271 1.00 92.12 650 ILE A O 1
ATOM 4861 N N . SER A 1 651 ? -39.347 26.891 27.800 1.00 89.56 651 SER A N 1
ATOM 4862 C CA . SER A 1 651 ? -39.946 27.526 28.974 1.00 89.56 651 SER A CA 1
ATOM 4863 C C . SER A 1 651 ? -40.832 28.717 28.576 1.00 89.56 651 SER A C 1
ATOM 4865 O O . SER A 1 651 ? -40.327 29.664 27.963 1.00 89.56 651 SER A O 1
ATOM 4867 N N . PRO A 1 652 ? -42.137 28.711 28.916 1.00 91.69 652 PRO A N 1
ATOM 4868 C CA . PRO A 1 652 ? -42.861 27.633 29.598 1.00 91.69 652 PRO A CA 1
ATOM 4869 C C . PRO A 1 652 ? -43.093 26.410 28.688 1.00 91.69 652 PRO A C 1
ATOM 4871 O O . PRO A 1 652 ? -43.173 26.544 27.472 1.00 91.69 652 PRO A O 1
ATOM 4874 N N . SER A 1 653 ? -43.301 25.227 29.277 1.00 89.12 653 SER A N 1
ATOM 4875 C CA . SER A 1 653 ? -43.749 24.012 28.564 1.00 89.12 653 SER A CA 1
ATOM 4876 C C . SER A 1 653 ? -45.281 23.916 28.429 1.00 89.12 653 SER A C 1
ATOM 4878 O O . SER A 1 653 ? -45.833 23.060 27.734 1.00 89.12 653 SER A O 1
ATOM 4880 N N . THR A 1 654 ? -46.021 24.816 29.080 1.00 92.50 654 THR A N 1
ATOM 4881 C CA . THR A 1 654 ? -47.463 24.998 28.881 1.00 92.50 654 THR A CA 1
ATOM 4882 C C . THR A 1 654 ? -47.838 26.463 29.046 1.00 92.50 654 THR A C 1
ATOM 4884 O O . THR A 1 654 ? -47.631 27.031 30.114 1.00 92.50 654 THR A O 1
ATOM 4887 N N . GLN A 1 655 ? -48.483 27.040 28.033 1.00 95.81 655 GLN A N 1
ATOM 4888 C CA . GLN A 1 655 ? -49.073 28.377 28.096 1.00 95.81 655 GLN A CA 1
ATOM 4889 C C . GLN A 1 655 ? -50.600 28.273 28.165 1.00 95.81 655 GLN A C 1
ATOM 4891 O O . GLN A 1 655 ? -51.212 27.475 27.453 1.00 95.81 655 GLN A O 1
ATOM 4896 N N . THR A 1 656 ? -51.233 29.105 28.996 1.00 94.56 656 THR A N 1
ATOM 4897 C CA . THR A 1 656 ? -52.695 29.287 28.983 1.00 94.56 656 THR A CA 1
ATOM 4898 C C . THR A 1 656 ? -53.038 30.625 28.336 1.00 94.56 656 THR A C 1
ATOM 4900 O O . THR A 1 656 ? -52.383 31.629 28.611 1.00 94.56 656 THR A O 1
ATOM 4903 N N . VAL A 1 657 ? -54.046 30.637 27.463 1.00 93.81 657 VAL A N 1
ATOM 4904 C CA . VAL A 1 657 ? -54.434 31.799 26.649 1.00 93.81 657 VAL A CA 1
ATOM 4905 C C . VAL A 1 657 ? -55.944 32.038 26.762 1.00 93.81 657 VAL A C 1
ATOM 4907 O O . VAL A 1 657 ? -56.739 31.096 26.830 1.00 93.81 657 VAL A O 1
ATOM 4910 N N . SER A 1 658 ? -56.352 33.304 26.800 1.00 92.19 658 SER A N 1
ATOM 4911 C CA . SER A 1 658 ? -57.753 33.740 26.762 1.00 92.19 658 SER A CA 1
ATOM 4912 C C . SER A 1 658 ? -58.411 33.450 25.406 1.00 92.19 658 SER A C 1
ATOM 4914 O O . SER A 1 658 ? -57.743 33.301 24.379 1.00 92.19 658 SER A O 1
ATOM 4916 N N . GLY A 1 659 ? -59.745 33.425 25.365 1.00 87.69 659 GLY A N 1
ATOM 4917 C CA . GLY A 1 659 ? -60.477 33.284 24.104 1.00 87.69 659 GLY A CA 1
ATOM 4918 C C . GLY A 1 659 ? -60.211 34.406 23.095 1.00 87.69 659 GLY A C 1
ATOM 4919 O O . GLY A 1 659 ? -60.361 34.189 21.896 1.00 87.69 659 GLY A O 1
ATOM 4920 N N . SER A 1 660 ? -59.732 35.574 23.537 1.00 90.12 660 SER A N 1
ATOM 4921 C CA . SER A 1 660 ? -59.276 36.660 22.656 1.00 90.12 660 SER A CA 1
ATOM 4922 C C . SER A 1 660 ? -58.114 36.263 21.739 1.00 90.12 660 SER A C 1
ATOM 4924 O O . SER A 1 660 ? -58.020 36.783 20.631 1.00 90.12 660 SER A O 1
ATOM 4926 N N . GLY A 1 661 ? -57.246 35.344 22.176 1.00 92.31 661 GLY A N 1
ATOM 4927 C CA . GLY A 1 661 ? -55.931 35.160 21.561 1.00 92.31 661 GLY A CA 1
ATOM 4928 C C . GLY A 1 661 ? -54.940 36.263 21.961 1.00 92.31 661 GLY A C 1
ATOM 4929 O O . GLY A 1 661 ? -55.212 37.036 22.885 1.00 92.31 661 GLY A O 1
ATOM 4930 N N . GLY A 1 662 ? -53.795 36.314 21.277 1.00 93.25 662 GLY A N 1
ATOM 4931 C CA . GLY A 1 662 ? -52.706 37.273 21.513 1.00 93.25 662 GLY A CA 1
ATOM 4932 C C . GLY A 1 662 ? -51.362 36.811 20.932 1.00 93.25 662 GLY A C 1
ATOM 4933 O O . GLY A 1 662 ? -51.281 35.722 20.361 1.00 93.25 662 GLY A O 1
ATOM 4934 N N . SER A 1 663 ? -50.316 37.622 21.102 1.00 94.81 663 SER A N 1
ATOM 4935 C CA . SER A 1 663 ? -48.926 37.278 20.758 1.00 94.81 663 SER A CA 1
ATOM 4936 C C . SER A 1 663 ? -48.141 36.898 22.013 1.00 94.81 663 SER A C 1
ATOM 4938 O O . SER A 1 663 ? -48.295 37.534 23.055 1.00 94.81 663 SER A O 1
ATOM 4940 N N . PHE A 1 664 ? -47.292 35.880 21.912 1.00 95.12 664 PHE A N 1
ATOM 4941 C CA . PHE A 1 664 ? -46.575 35.281 23.036 1.00 95.12 664 PHE A CA 1
ATOM 4942 C C . PHE A 1 664 ? -45.141 34.904 22.646 1.00 95.12 664 PHE A C 1
ATOM 4944 O O . PHE A 1 664 ? -44.793 34.806 21.467 1.00 95.12 664 PHE A O 1
ATOM 4951 N N . THR A 1 665 ? -44.305 34.663 23.654 1.00 95.12 665 THR A N 1
ATOM 4952 C CA . THR A 1 665 ? -42.945 34.146 23.482 1.00 95.12 665 THR A CA 1
ATOM 4953 C C . THR A 1 665 ? -42.710 32.926 24.369 1.00 95.12 665 THR A C 1
ATOM 4955 O O . THR A 1 665 ? -43.410 32.709 25.360 1.00 95.12 665 THR A O 1
ATOM 4958 N N . ALA A 1 666 ? -41.735 32.105 23.993 1.00 93.12 666 ALA A N 1
ATOM 4959 C CA . ALA A 1 666 ? -41.189 31.038 24.821 1.00 93.12 666 ALA A CA 1
ATOM 4960 C C . ALA A 1 666 ? -39.668 31.002 24.653 1.00 93.12 666 ALA A C 1
ATOM 4962 O O . ALA A 1 666 ? -39.162 31.125 23.535 1.00 93.12 666 ALA A O 1
ATOM 4963 N N . ASN A 1 667 ? -38.945 30.845 25.757 1.00 94.44 667 ASN A N 1
ATOM 4964 C CA . ASN A 1 667 ? -37.492 30.732 25.750 1.00 94.44 667 ASN A CA 1
ATOM 4965 C C . ASN A 1 667 ? -37.093 29.298 25.386 1.00 94.44 667 ASN A C 1
ATOM 4967 O O . ASN A 1 667 ? -37.661 28.345 25.924 1.00 94.44 667 ASN A O 1
ATOM 4971 N N . VAL A 1 668 ? -36.103 29.161 24.508 1.00 90.69 668 VAL A N 1
ATOM 4972 C CA . VAL A 1 668 ? -35.447 27.897 24.163 1.00 90.69 668 VAL A CA 1
ATOM 4973 C C . VAL A 1 668 ? -34.046 27.930 24.757 1.00 90.69 668 VAL A C 1
ATOM 4975 O O . VAL A 1 668 ? -33.272 28.838 24.448 1.00 90.69 668 VAL A O 1
ATOM 4978 N N . SER A 1 669 ? -33.719 26.944 25.584 1.00 89.00 669 SER A N 1
ATOM 4979 C CA . SER A 1 669 ? -32.364 26.720 26.095 1.00 89.00 669 SER A CA 1
ATOM 4980 C C . SER A 1 669 ? -31.761 25.485 25.429 1.00 89.00 669 SER A C 1
ATOM 4982 O O . SER A 1 669 ? -32.468 24.495 25.241 1.00 89.00 669 SER A O 1
ATOM 4984 N N . ALA A 1 670 ? -30.470 25.523 25.100 1.00 82.00 670 ALA A N 1
ATOM 4985 C CA . ALA A 1 670 ? -29.736 24.432 24.458 1.00 82.00 670 ALA A CA 1
ATOM 4986 C C . ALA A 1 670 ? -28.351 24.234 25.099 1.00 82.00 670 ALA A C 1
ATOM 4988 O O . ALA A 1 670 ? -27.757 25.180 25.615 1.00 82.00 670 ALA A O 1
ATOM 4989 N N . THR A 1 671 ? -27.804 23.017 25.035 1.00 76.00 671 THR A N 1
ATOM 4990 C CA . THR A 1 671 ? -26.510 22.656 25.655 1.00 76.00 671 THR A CA 1
ATOM 4991 C C . THR A 1 671 ? -25.268 23.282 25.011 1.00 76.00 671 THR A C 1
ATOM 4993 O O . THR A 1 671 ? -24.196 23.228 25.608 1.00 76.00 671 THR A O 1
ATOM 4996 N N . GLY A 1 672 ? -25.380 23.910 23.837 1.00 62.03 672 GLY A N 1
ATOM 4997 C CA . GLY A 1 672 ? -24.263 24.594 23.183 1.00 62.03 672 GLY A CA 1
ATOM 4998 C C . GLY A 1 672 ? -24.712 25.599 22.122 1.00 62.03 672 GLY A C 1
ATOM 4999 O O . GLY A 1 672 ? -25.793 25.477 21.550 1.00 62.03 672 GLY A O 1
ATOM 5000 N N . SER A 1 673 ? -23.871 26.594 21.829 1.00 52.41 673 SER A N 1
ATOM 5001 C CA . SER A 1 673 ? -24.165 27.674 20.868 1.00 52.41 673 SER A CA 1
ATOM 5002 C C . SER A 1 673 ? -24.356 27.197 19.421 1.00 52.41 673 SER A C 1
ATOM 5004 O O . SER A 1 673 ? -25.070 27.846 18.659 1.00 52.41 673 SER A O 1
ATOM 5006 N N . GLY A 1 674 ? -23.771 26.052 19.051 1.00 60.41 674 GLY A N 1
ATOM 5007 C CA . GLY A 1 674 ? -23.953 25.403 17.745 1.00 60.41 674 GLY A CA 1
ATOM 5008 C C . GLY A 1 674 ? -25.216 24.539 17.611 1.00 60.41 674 GLY A C 1
ATOM 5009 O O . GLY A 1 674 ? -25.455 23.991 16.539 1.00 60.41 674 GLY A O 1
ATOM 5010 N N . CYS A 1 675 ? -26.022 24.388 18.668 1.00 70.06 675 CYS A N 1
ATOM 5011 C CA . CYS A 1 675 ? -27.235 23.571 18.626 1.00 70.06 675 CYS A CA 1
ATOM 5012 C C . CYS A 1 675 ? -28.383 24.314 17.936 1.00 70.06 675 CYS A C 1
ATOM 5014 O O . CYS A 1 675 ? -29.061 25.136 18.560 1.00 70.06 675 CYS A O 1
ATOM 5016 N N . THR A 1 676 ? -28.610 24.019 16.657 1.00 78.75 676 THR A N 1
ATOM 5017 C CA . THR A 1 676 ? -29.696 24.607 15.865 1.00 78.75 676 THR A CA 1
ATOM 5018 C C . THR A 1 676 ? -31.053 23.984 16.188 1.00 78.75 676 THR A C 1
ATOM 5020 O O . THR A 1 676 ? -31.169 22.795 16.483 1.00 78.75 676 THR A O 1
ATOM 5023 N N . TRP A 1 677 ? -32.107 24.795 16.124 1.00 86.62 677 TRP A N 1
ATOM 5024 C CA . TRP A 1 677 ? -33.485 24.364 16.352 1.00 86.62 677 TRP A CA 1
ATOM 5025 C C . TRP A 1 677 ? -34.463 25.100 15.436 1.00 86.62 677 TRP A C 1
ATOM 5027 O O . TRP A 1 677 ? -34.220 26.224 14.990 1.00 86.62 677 TRP A O 1
ATOM 5037 N N . SER A 1 678 ? -35.604 24.460 15.182 1.00 89.12 678 SER A N 1
ATOM 5038 C CA . SER A 1 678 ? -36.764 25.049 14.510 1.00 89.12 678 SER A CA 1
ATOM 5039 C C . SER A 1 678 ? -38.049 24.701 15.262 1.00 89.12 678 SER A C 1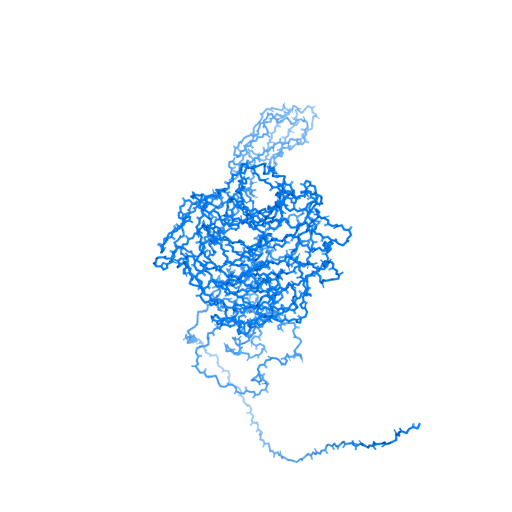
ATOM 5041 O O . SER A 1 678 ? -38.088 23.722 16.010 1.00 89.12 678 SER A O 1
ATOM 5043 N N . ALA A 1 679 ? -39.074 25.538 15.105 1.00 90.12 679 ALA A N 1
ATOM 5044 C CA . ALA A 1 679 ? -40.321 25.497 15.855 1.00 90.12 679 ALA A CA 1
ATOM 5045 C C . ALA A 1 679 ? -41.526 25.337 14.922 1.00 90.12 679 ALA A C 1
ATOM 5047 O O . ALA A 1 679 ? -41.755 26.171 14.047 1.00 90.12 679 ALA A O 1
ATOM 5048 N N . VAL A 1 680 ? -42.324 24.287 15.133 1.00 90.62 680 VAL A N 1
ATOM 5049 C CA . VAL A 1 680 ? -43.477 23.955 14.279 1.00 90.62 680 VAL A CA 1
ATOM 5050 C C . VAL A 1 680 ? -44.743 23.824 15.121 1.00 90.62 680 VAL A C 1
ATOM 5052 O O . VAL A 1 680 ? -44.785 23.043 16.073 1.00 90.62 680 VAL A O 1
ATOM 5055 N N . ALA A 1 681 ? -45.789 24.571 14.762 1.00 93.25 681 ALA A N 1
ATOM 5056 C CA . ALA A 1 681 ? -47.116 24.440 15.359 1.00 93.25 681 ALA A CA 1
ATOM 5057 C C . ALA A 1 681 ? -47.922 23.313 14.692 1.00 93.25 681 ALA A C 1
ATOM 5059 O O . ALA A 1 681 ? -47.942 23.190 13.470 1.00 93.25 681 ALA A O 1
ATOM 5060 N N . ASN A 1 682 ? -48.634 22.505 15.484 1.00 94.94 682 ASN A N 1
ATOM 5061 C CA . ASN A 1 682 ? -49.419 21.374 14.970 1.00 94.94 682 ASN A CA 1
ATOM 5062 C C . ASN A 1 682 ? -50.855 21.738 14.525 1.00 94.94 682 ASN A C 1
ATOM 5064 O O . ASN A 1 682 ? -51.627 20.845 14.180 1.00 94.94 682 ASN A O 1
ATOM 5068 N N . VAL A 1 683 ? -51.240 23.017 14.601 1.00 89.31 683 VAL A N 1
ATOM 5069 C CA . VAL A 1 683 ? -52.597 23.521 14.330 1.00 89.31 683 VAL A CA 1
ATOM 5070 C C . VAL A 1 683 ? -52.554 24.934 13.743 1.00 89.31 683 VAL A C 1
ATOM 5072 O O . VAL A 1 683 ? -51.802 25.783 14.210 1.00 89.31 683 VAL A O 1
ATOM 5075 N N . SER A 1 684 ? -53.418 25.215 12.767 1.00 92.56 684 SER A N 1
ATOM 5076 C CA . SER A 1 684 ? -53.422 26.464 11.983 1.00 92.56 684 SER A CA 1
ATOM 5077 C C . SER A 1 684 ? -53.880 27.730 12.723 1.00 92.56 684 SER A C 1
ATOM 5079 O O . SER A 1 684 ? -53.742 28.823 12.188 1.00 92.56 684 SER A O 1
ATOM 5081 N N . TRP A 1 685 ? -54.414 27.614 13.945 1.00 92.75 685 TRP A N 1
ATOM 5082 C CA . TRP A 1 685 ? -54.768 28.762 14.799 1.00 92.75 685 TRP A CA 1
ATOM 5083 C C . TRP A 1 685 ? -53.624 29.209 15.730 1.00 92.75 685 TRP A C 1
ATOM 5085 O O . TRP A 1 685 ? -53.824 30.082 16.580 1.00 92.75 685 TRP A O 1
ATOM 5095 N N . ILE A 1 686 ? -52.436 28.614 15.573 1.00 95.88 686 ILE A N 1
ATOM 5096 C CA . ILE A 1 686 ? -51.176 29.073 16.162 1.00 95.88 686 ILE A CA 1
ATOM 5097 C C . ILE A 1 686 ? -50.230 29.422 15.004 1.00 95.88 686 ILE A C 1
ATOM 5099 O O . ILE A 1 686 ? -49.798 28.532 14.273 1.00 95.88 686 ILE A O 1
ATOM 5103 N N . GLY A 1 687 ? -49.910 30.704 14.837 1.00 91.19 687 GLY A N 1
ATOM 5104 C CA . GLY A 1 687 ? -48.850 31.161 13.940 1.00 91.19 687 GLY A CA 1
ATOM 5105 C C . GLY A 1 687 ? -47.505 31.141 14.663 1.00 91.19 687 GLY A C 1
ATOM 5106 O O . GLY A 1 687 ? -47.443 31.472 15.842 1.00 91.19 687 GLY A O 1
ATOM 5107 N N . VAL A 1 688 ? -46.426 30.751 13.983 1.00 92.12 688 VAL A N 1
ATOM 5108 C CA . VAL A 1 688 ? -45.057 30.870 14.511 1.00 92.12 688 VAL A CA 1
ATOM 5109 C C . VAL A 1 688 ? -44.373 32.006 13.758 1.00 92.12 688 VAL A C 1
ATOM 5111 O O . VAL A 1 688 ? -43.961 31.836 12.615 1.00 92.12 688 VAL A O 1
ATOM 5114 N N . ASP A 1 689 ? -44.296 33.178 14.387 1.00 85.50 689 ASP A N 1
ATOM 5115 C CA . ASP A 1 689 ? -43.843 34.421 13.744 1.00 85.50 689 ASP A CA 1
ATOM 5116 C C . ASP A 1 689 ? -42.308 34.545 13.744 1.00 85.50 689 ASP A C 1
ATOM 5118 O O . ASP A 1 689 ? -41.725 35.253 12.925 1.00 85.50 689 ASP A O 1
ATOM 5122 N N . PHE A 1 690 ? -41.637 33.855 14.672 1.00 84.75 690 PHE A N 1
ATOM 5123 C CA . PHE A 1 690 ? -40.185 33.682 14.687 1.00 84.75 690 PHE A CA 1
ATOM 5124 C C . PHE A 1 690 ? -39.860 32.316 15.302 1.00 84.75 690 PHE A C 1
ATOM 5126 O O . PHE A 1 690 ? -40.143 32.085 16.479 1.00 84.75 690 PHE A O 1
ATOM 5133 N N . GLY A 1 691 ? -39.313 31.400 14.497 1.00 83.44 691 GLY A N 1
ATOM 5134 C CA . GLY A 1 691 ? -39.339 29.962 14.786 1.00 83.44 691 GLY A CA 1
ATOM 5135 C C . GLY A 1 691 ? -38.064 29.188 14.460 1.00 83.44 691 GLY A C 1
ATOM 5136 O O . GLY A 1 691 ? -38.152 27.997 14.185 1.00 83.44 691 GLY A O 1
ATOM 5137 N N . SER A 1 692 ? -36.894 29.825 14.467 1.00 86.94 692 SER A N 1
ATOM 5138 C CA . SER A 1 692 ? -35.609 29.137 14.275 1.00 86.94 692 SER A CA 1
ATOM 5139 C C . SER A 1 692 ? -34.457 29.880 14.946 1.00 86.94 692 SER A C 1
ATOM 5141 O O . SER A 1 692 ? -34.483 31.109 15.025 1.00 86.94 692 SER A O 1
ATOM 5143 N N . GLY A 1 693 ? -33.426 29.153 15.375 1.00 82.00 693 GLY A N 1
ATOM 5144 C CA . GLY A 1 693 ? -32.238 29.730 16.005 1.00 82.00 693 GLY A CA 1
ATOM 5145 C C . GLY A 1 693 ? -31.109 28.720 16.212 1.00 82.00 693 GLY A C 1
ATOM 5146 O O . GLY A 1 693 ? -31.206 27.570 15.786 1.00 82.00 693 GLY A O 1
ATOM 5147 N N . SER A 1 694 ? -30.037 29.168 16.869 1.00 79.62 694 SER A N 1
ATOM 5148 C CA . SER A 1 694 ? -28.905 28.339 17.297 1.00 79.62 694 SER A CA 1
ATOM 5149 C C . SER A 1 694 ? -28.506 28.711 18.720 1.00 79.62 694 SER A C 1
ATOM 5151 O O . SER A 1 694 ? -28.448 29.895 19.050 1.00 79.62 694 SER A O 1
ATOM 5153 N N . GLY A 1 695 ? -28.252 27.712 19.563 1.00 79.81 695 GLY A N 1
ATOM 5154 C CA . GLY A 1 695 ? -28.044 27.917 20.993 1.00 79.81 695 GLY A CA 1
ATOM 5155 C C . GLY A 1 695 ? -29.307 28.413 21.700 1.00 79.81 695 GLY A C 1
ATOM 5156 O O . GLY A 1 695 ? -30.430 28.101 21.300 1.00 79.81 695 GLY A O 1
ATOM 5157 N N . ASN A 1 696 ? -29.125 29.196 22.763 1.00 85.12 696 ASN A N 1
ATOM 5158 C CA . ASN A 1 696 ? -30.239 29.792 23.500 1.00 85.12 696 ASN A CA 1
ATOM 5159 C C . ASN A 1 696 ? -30.938 30.878 22.664 1.00 85.12 696 ASN A C 1
ATOM 5161 O O . ASN A 1 696 ? -30.282 31.702 22.029 1.00 85.12 696 ASN A O 1
ATOM 5165 N N . GLY A 1 697 ? -32.268 30.935 22.712 1.00 88.81 697 GLY A N 1
ATOM 5166 C CA . GLY A 1 697 ? -33.043 31.955 22.008 1.00 88.81 697 GLY A CA 1
ATOM 5167 C C . GLY A 1 697 ? -34.525 31.939 22.365 1.00 88.81 697 GLY A C 1
ATOM 5168 O O . GLY A 1 697 ? -34.910 31.516 23.454 1.00 88.81 697 GLY A O 1
ATOM 5169 N N . GLN A 1 698 ? -35.372 32.433 21.460 1.00 92.06 698 GLN A N 1
ATOM 5170 C CA . GLN A 1 698 ? -36.812 32.558 21.695 1.00 92.06 698 GLN A CA 1
ATOM 5171 C C . GLN A 1 698 ? -37.629 32.162 20.472 1.00 92.06 698 GLN A C 1
ATOM 5173 O O . GLN A 1 698 ? -37.328 32.596 19.362 1.00 92.06 698 GLN A O 1
ATOM 5178 N N . VAL A 1 699 ? -38.721 31.436 20.699 1.00 93.62 699 VAL A N 1
ATOM 5179 C CA . VAL A 1 699 ? -39.820 31.309 19.738 1.00 93.62 699 VAL A CA 1
ATOM 5180 C C . VAL A 1 699 ? -40.826 32.422 20.010 1.00 93.62 699 VAL A C 1
ATOM 5182 O O . VAL A 1 699 ? -41.219 32.630 21.160 1.00 93.62 699 VAL A O 1
ATOM 5185 N N . ARG A 1 700 ? -41.270 33.118 18.961 1.00 94.75 700 ARG A N 1
ATOM 5186 C CA . ARG A 1 700 ? -42.407 34.051 19.013 1.00 94.75 700 ARG A CA 1
ATOM 5187 C C . ARG A 1 700 ? -43.569 33.450 18.235 1.00 94.75 700 ARG A C 1
ATOM 5189 O O . ARG A 1 700 ? -43.353 32.908 17.149 1.00 94.75 700 ARG A O 1
ATOM 5196 N N . TYR A 1 701 ? -44.762 33.501 18.810 1.00 95.94 701 TYR A N 1
ATOM 5197 C CA . TYR A 1 701 ? -45.944 32.877 18.231 1.00 95.94 701 TYR A CA 1
ATOM 5198 C C . TYR A 1 701 ? -47.224 33.666 18.525 1.00 95.94 701 TYR A C 1
ATOM 5200 O O . TYR A 1 701 ? -47.419 34.216 19.614 1.00 95.94 701 TYR A O 1
ATOM 5208 N N . THR A 1 702 ? -48.134 33.663 17.560 1.00 96.12 702 THR A N 1
ATOM 5209 C CA . THR A 1 702 ? -49.466 34.256 17.635 1.00 96.12 702 THR A CA 1
ATOM 5210 C C . THR A 1 702 ? -50.518 33.174 17.847 1.00 96.12 702 THR A C 1
ATOM 5212 O O . THR A 1 702 ? -50.450 32.085 17.284 1.00 96.12 702 THR A O 1
ATOM 5215 N N . VAL A 1 703 ? -51.530 33.462 18.664 1.00 96.06 703 VAL A N 1
ATOM 5216 C CA . VAL A 1 703 ? -52.666 32.567 18.922 1.00 96.06 703 VAL A CA 1
ATOM 5217 C C . VAL A 1 703 ? -53.944 33.286 18.511 1.00 96.06 703 VAL A C 1
ATOM 5219 O O . VAL A 1 703 ? -54.289 34.315 19.091 1.00 96.06 703 VAL A O 1
ATOM 5222 N N . SER A 1 704 ? -54.661 32.760 17.515 1.00 95.31 704 SER A N 1
ATOM 5223 C CA . SER A 1 704 ? -55.894 33.371 16.999 1.00 95.31 704 SER A CA 1
ATOM 5224 C C . SER A 1 704 ? -57.035 33.333 18.027 1.00 95.31 704 SER A C 1
ATOM 5226 O O . SER A 1 704 ? -57.071 32.458 18.893 1.00 95.31 704 SER A O 1
ATOM 5228 N N . SER A 1 705 ? -58.028 34.224 17.913 1.00 92.88 705 SER A N 1
ATOM 5229 C CA . SER A 1 705 ? -59.215 34.190 18.792 1.00 92.88 705 SER A CA 1
ATOM 5230 C C . SER A 1 705 ? -60.018 32.879 18.666 1.00 92.88 705 SER A C 1
ATOM 5232 O O . SER A 1 705 ? -60.003 32.219 17.621 1.00 92.88 705 SER A O 1
ATOM 5234 N N . ASN A 1 706 ? -60.714 32.483 19.733 1.00 90.94 706 ASN A N 1
ATOM 5235 C CA . ASN A 1 706 ? -61.455 31.228 19.854 1.00 90.94 706 ASN A CA 1
ATOM 5236 C C . ASN A 1 706 ? -62.952 31.458 20.122 1.00 90.94 706 ASN A C 1
ATOM 5238 O O . ASN A 1 706 ? -63.456 31.233 21.221 1.00 90.94 706 ASN A O 1
ATOM 5242 N N . ARG A 1 707 ? -63.680 31.870 19.083 1.00 88.94 707 ARG A N 1
ATOM 5243 C CA . ARG A 1 707 ? -65.126 32.165 19.134 1.00 88.94 707 ARG A CA 1
ATOM 5244 C C . ARG A 1 707 ? -66.024 30.914 19.055 1.00 88.94 707 ARG A C 1
ATOM 5246 O O . ARG A 1 707 ? -67.167 31.012 18.635 1.00 88.94 707 ARG A O 1
ATOM 5253 N N . THR A 1 708 ? -65.503 29.730 19.392 1.00 82.44 708 THR A N 1
ATOM 5254 C CA . THR A 1 708 ? -66.192 28.437 19.183 1.00 82.44 708 THR A CA 1
ATOM 5255 C C . THR A 1 708 ? -67.046 27.975 20.369 1.00 82.44 708 THR A C 1
ATOM 5257 O O . THR A 1 708 ? -67.653 26.912 20.301 1.00 82.44 708 THR A O 1
ATOM 5260 N N . GLY A 1 709 ? -67.050 28.716 21.483 1.00 80.69 709 GLY A N 1
ATOM 5261 C CA . GLY A 1 709 ? -67.702 28.313 22.738 1.00 80.69 709 GLY A CA 1
ATOM 5262 C C . GLY A 1 709 ? -67.000 27.175 23.500 1.00 80.69 709 GLY A C 1
ATOM 5263 O O . GLY A 1 709 ? -67.338 26.917 24.652 1.00 80.69 709 GLY A O 1
ATOM 5264 N N . VAL A 1 710 ? -65.990 26.520 22.913 1.00 86.88 710 VAL A N 1
ATOM 5265 C CA . VAL A 1 710 ? -65.289 25.364 23.500 1.00 86.88 710 VAL A CA 1
ATOM 5266 C C . VAL A 1 710 ? -63.798 25.667 23.666 1.00 86.88 710 VAL A C 1
ATOM 5268 O O . VAL A 1 710 ? -63.166 26.276 22.805 1.00 86.88 710 VAL A O 1
ATOM 5271 N N . SER A 1 711 ? -63.199 25.241 24.782 1.00 91.19 711 SER A N 1
ATOM 5272 C CA . SER A 1 711 ? -61.755 25.413 25.019 1.00 91.19 711 SER A CA 1
ATOM 5273 C C . SER A 1 711 ? -60.931 24.430 24.178 1.00 91.19 711 SER A C 1
ATOM 5275 O O . SER A 1 711 ? -61.238 23.239 24.141 1.00 91.19 711 SER A O 1
ATOM 5277 N N . ARG A 1 712 ? -59.855 24.904 23.537 1.00 93.62 712 ARG A N 1
ATOM 5278 C CA . ARG A 1 712 ? -59.033 24.136 22.581 1.00 93.62 712 ARG A CA 1
ATOM 5279 C C . ARG A 1 712 ? -57.567 24.020 23.011 1.00 93.62 712 ARG A C 1
ATOM 5281 O O . ARG A 1 712 ? -57.076 24.804 23.823 1.00 93.62 712 ARG A O 1
ATOM 5288 N N . LYS A 1 713 ? -56.862 23.018 22.478 1.00 95.25 713 LYS A N 1
ATOM 5289 C CA . LYS A 1 713 ? -55.447 22.741 22.782 1.00 95.25 713 LYS A CA 1
ATOM 5290 C C . LYS A 1 713 ? -54.636 22.563 21.502 1.00 95.25 713 LYS A C 1
ATOM 5292 O O . LYS A 1 713 ? -55.112 21.923 20.570 1.00 95.25 713 LYS A O 1
ATOM 5297 N N . GLY A 1 714 ? -53.423 23.100 21.489 1.00 93.50 714 GLY A N 1
ATOM 5298 C CA . GLY A 1 714 ? -52.446 22.963 20.409 1.00 93.50 714 GLY A CA 1
ATOM 5299 C C . GLY A 1 714 ? -51.041 22.765 20.972 1.00 93.50 714 GLY A C 1
ATOM 5300 O O . GLY A 1 714 ? -50.834 22.848 22.186 1.00 93.50 714 GLY A O 1
ATOM 5301 N N . LYS A 1 715 ? -50.076 22.485 20.102 1.00 95.50 715 LYS A N 1
ATOM 5302 C CA . LYS A 1 715 ? -48.669 22.263 20.442 1.00 95.50 715 LYS A CA 1
ATOM 5303 C C . LYS A 1 715 ? -47.763 23.039 19.494 1.00 95.50 715 LYS A C 1
ATOM 5305 O O . LYS A 1 715 ? -48.045 23.101 18.299 1.00 95.50 715 LYS A O 1
ATOM 5310 N N . ILE A 1 716 ? -46.659 23.545 20.032 1.00 93.56 716 ILE A N 1
ATOM 5311 C CA . ILE A 1 716 ? -45.471 23.941 19.273 1.00 93.56 716 ILE A CA 1
ATOM 5312 C C . ILE A 1 716 ? -44.358 22.968 19.667 1.00 93.56 716 ILE A C 1
ATOM 5314 O O . ILE A 1 716 ? -44.078 22.818 20.858 1.00 93.56 716 ILE A O 1
ATOM 5318 N N . THR A 1 717 ? -43.756 22.299 18.687 1.00 92.31 717 THR A N 1
ATOM 5319 C CA . THR A 1 717 ? -42.622 21.385 18.893 1.00 92.31 717 THR A CA 1
ATOM 5320 C C . THR A 1 717 ? -41.324 22.087 18.508 1.00 92.31 717 THR A C 1
ATOM 5322 O O . THR A 1 717 ? -41.272 22.690 17.436 1.00 92.31 717 THR A O 1
ATOM 5325 N N . VAL A 1 718 ? -40.290 22.009 19.354 1.00 86.31 718 VAL A N 1
ATOM 5326 C CA . VAL A 1 718 ? -38.992 22.684 19.165 1.00 86.31 718 VAL A CA 1
ATOM 5327 C C . VAL A 1 718 ? -37.854 21.774 19.620 1.00 86.31 718 VAL A C 1
ATOM 5329 O O . VAL A 1 718 ? -37.768 21.454 20.798 1.00 86.31 718 VAL A O 1
ATOM 5332 N N . GLY A 1 719 ? -36.987 21.323 18.709 1.00 76.31 719 GLY A N 1
ATOM 5333 C CA . GLY A 1 719 ? -35.851 20.453 19.074 1.00 76.31 719 GLY A CA 1
ATOM 5334 C C . GLY A 1 719 ? -36.243 19.124 19.751 1.00 76.31 719 GLY A C 1
ATOM 5335 O O . GLY A 1 719 ? -35.452 18.559 20.495 1.00 76.31 719 GLY A O 1
ATOM 5336 N N . GLY A 1 720 ? -37.476 18.648 19.535 1.00 79.75 720 GLY A N 1
ATOM 5337 C CA . GLY A 1 720 ? -38.072 17.490 20.221 1.00 79.75 720 GLY A CA 1
ATOM 5338 C C . GLY A 1 720 ? -38.978 17.854 21.407 1.00 79.75 720 GLY A C 1
ATOM 5339 O O . GLY A 1 720 ? -39.939 17.136 21.681 1.00 79.75 720 GLY A O 1
ATOM 5340 N N . GLU A 1 721 ? -38.749 19.005 22.040 1.00 89.38 721 GLU A N 1
ATOM 5341 C CA . GLU A 1 721 ? -39.537 19.506 23.170 1.00 89.38 721 GLU A CA 1
ATOM 5342 C C . GLU A 1 721 ? -40.906 20.050 22.752 1.00 89.38 721 GLU A C 1
ATOM 5344 O O . GLU A 1 721 ? -41.103 20.467 21.610 1.00 89.38 721 GLU A O 1
ATOM 5349 N N . ILE A 1 722 ? -41.871 20.068 23.681 1.00 92.38 722 ILE A N 1
ATOM 5350 C CA . ILE A 1 722 ? -43.274 20.410 23.393 1.00 92.38 722 ILE A CA 1
ATOM 5351 C C . ILE A 1 722 ? -43.796 21.504 24.331 1.00 92.38 722 ILE A C 1
ATOM 5353 O O . ILE A 1 722 ? -44.070 21.265 25.507 1.00 92.38 722 ILE A O 1
ATOM 5357 N N . LEU A 1 723 ? -44.093 22.673 23.762 1.00 94.69 723 LEU A N 1
ATOM 5358 C CA . LEU A 1 723 ? -44.925 23.700 24.387 1.00 94.69 723 LEU A CA 1
ATOM 5359 C C . LEU A 1 723 ? -46.403 23.426 24.079 1.00 94.69 723 LEU A C 1
ATOM 5361 O O . LEU A 1 723 ? -46.847 23.510 22.935 1.00 94.69 723 LEU A O 1
ATOM 5365 N N . THR A 1 724 ? -47.192 23.122 25.112 1.00 96.25 724 THR A N 1
ATOM 5366 C CA . THR A 1 724 ? -48.649 22.934 24.992 1.00 96.25 724 THR A CA 1
ATOM 5367 C C . THR A 1 724 ? -49.411 24.247 25.202 1.00 96.25 724 THR A C 1
ATOM 5369 O O . THR A 1 724 ? -49.426 24.797 26.303 1.00 96.25 724 THR A O 1
ATOM 5372 N N . ILE A 1 725 ? -50.128 24.718 24.182 1.00 96.69 725 ILE A N 1
ATOM 5373 C CA . ILE A 1 725 ? -51.021 25.881 24.272 1.00 96.69 725 ILE A CA 1
ATOM 5374 C C . ILE A 1 725 ? -52.424 25.419 24.682 1.00 96.69 725 ILE A C 1
ATOM 5376 O O . ILE A 1 725 ? -53.040 24.601 23.997 1.00 96.69 725 ILE A O 1
ATOM 5380 N N . LYS A 1 726 ? -52.952 25.955 25.786 1.00 95.19 726 LYS A N 1
ATOM 5381 C CA . LYS A 1 726 ? -54.322 25.727 26.279 1.00 95.19 726 LYS A CA 1
ATOM 5382 C C . LYS A 1 726 ? -55.125 27.022 26.134 1.00 95.19 726 LYS A C 1
ATOM 5384 O O . LYS A 1 726 ? -54.967 27.933 26.944 1.00 95.19 726 LYS A O 1
ATOM 5389 N N . GLN A 1 727 ? -55.984 27.120 25.122 1.00 94.88 727 GLN A N 1
ATOM 5390 C CA . GLN A 1 727 ? -56.807 28.309 24.897 1.00 94.88 727 GLN A CA 1
ATOM 5391 C C . GLN A 1 727 ? -58.234 28.099 25.418 1.00 94.88 727 GLN A C 1
ATOM 5393 O O . GLN A 1 727 ? -58.892 27.115 25.075 1.00 94.88 727 GLN A O 1
ATOM 5398 N N . ARG A 1 728 ? -58.726 29.036 26.234 1.00 90.31 728 ARG A N 1
ATOM 5399 C CA . ARG A 1 728 ? -60.126 29.053 26.690 1.00 90.31 728 ARG A CA 1
ATOM 5400 C C . ARG A 1 728 ? -61.086 29.357 25.530 1.00 90.31 728 ARG A C 1
ATOM 5402 O O . ARG A 1 728 ? -60.659 29.797 24.461 1.00 90.31 728 ARG A O 1
ATOM 5409 N N . ALA A 1 729 ? -62.380 29.131 25.735 1.00 85.19 729 ALA A N 1
ATOM 5410 C CA . ALA A 1 729 ? -63.405 29.805 24.936 1.00 85.19 729 ALA A CA 1
ATOM 5411 C C . ALA A 1 729 ? -63.308 31.337 25.122 1.00 85.19 729 ALA A C 1
ATOM 5413 O O . ALA A 1 729 ? -62.683 31.803 26.084 1.00 85.19 729 ALA A O 1
ATOM 5414 N N . PHE A 1 730 ? -63.875 32.092 24.179 1.00 75.44 730 PHE A N 1
ATOM 5415 C CA . PHE A 1 730 ? -64.176 33.519 24.349 1.00 75.44 730 PHE A CA 1
ATOM 5416 C C . PHE A 1 730 ? -65.430 33.672 25.212 1.00 75.44 730 PHE A C 1
ATOM 5418 O O . PHE A 1 730 ? -66.390 32.920 24.935 1.00 75.44 730 PHE A O 1
#

Radius of gyration: 34.77 Å; Cα contacts (8 Å, |Δi|>4): 1667; chains: 1; bounding box: 98×106×102 Å

Sequence (730 aa):
MRGVIRSRFYLFFLLLSVVLKATLATAPAKPVDRELKINFVAPIESGLRKLTIEERVTRQRAIEAVYWRHRIRPDSNERARIDFEQVVSSGLLTAKVEKYLHQSEALTAGMSLDASAERELLQAEMDRMAAQTRRPDVLRELYRALDDDPLLIAECLARPILIDRLSRTDAREFPSGLPASFGPGSSFTPSRASFEYRKPLQLTTAAACQSQTWTNTSTVSAPPANYGHSGVWTGSELIVWGGYDGKTFLNAGGVYDPATDSWHPTSLNGAPAGRRYHTGVWTGTEMIIWGGSGSSTPFLSSGARYDPVSDTWTAISQTNAPAARYAHTAVWTGSEMIVWGGNAGFQLTNTGGRYDPASNTWSAISPATILEGRRYHSAVWNGSEMIVWGGQGSTNGELNTGARYHRSTDSWTPLTTIGAPSARDSHTAIWTGSQMLIWGGSNATYPYYLGDGASYDPAQDNWHPLSSVNAPSSRSHHTAIWTGGQMLVWGGGAISGVLSTGGSYDPATGSWSATPTTGAPSGRAFHNAVWTGAEMIVWGGDASTGGRYCAGSVSQCVSSLSPASAAAGASGENGIVSVNAPSGCHWTAISNAAWLIISSGSEGTGSGAVGYSVAANTDPNSRTGTLTIGNQAFVITQAAGAGGSCTFSISPSTQTVSGSGGSFTANVSATGSGCTWSAVANVSWIGVDFGSGSGNGQVRYTVSSNRTGVSRKGKITVGGEILTIKQRAF

Foldseek 3Di:
DDDDDDDDDDDDYDDDDDDDDDDDDDDDDDDDDDDDDDDDDDDDDDDDDDDDLVNLLLLLLLLVVLVLVLDDDDPPDPPDPQDPCNVCPSVNSSVVLVVLVVLLVVVCVVLVHDPVNLLVLLLVQQQCCQVPDPCNPSVVSSCVSQVVALVSCSRNPSSSVSSVVVVPDDPVCDDPPDPPQRDVPRDDDDDPDDDDGDRHPHLDPQDQQDAQDKAWFDLVQADAFFFQWEWDDLLFKIWTAWGHRPDFTGLKTWIAGSSVSDIDIQDPAQGDAGFGQWYWDDLNFKIKIAWHQHDVGGFGQWIWIAGPSVSHIGTFDSVQGDATFGQWDWDDLLFWIWTAWGDRDLATAQWTWIAGPVVSDIDTFDRQPVDARFGQWDWDDLNFWIKIAWGAGDPDWIGLWIWIQGPVVSDIDIFDSVQRDDGFGQWDWDDLNFWIKIAWGATPDPVRIGQWTWIAGPVVSDIDTQDSVQTDDTFGQWDWDHLLFWIKTAWHAHPVGIDQWTWIAGPLVSDIDIRDSVNGDDGFGNWDWDHSNFWIWIDHGPDSIIMTTGNDPPPQQFPAKVVLEEEAEQQKDKDKIKTAGPAQRKKAKHWSDPQKAFPDCRIDGHIDMTIIIGHHAQAQQKDKTWICISNGTHIYIYHHHPNPDWDKDKPPLEDEAELQWFKDKIKIATPDQAAKKFKDKPDPQKAFPDTIHGHIDMTIITGHHAQPQAWDWIWIAMPNGIRIYTYGHD

Secondary structure (DSSP, 8-state):
-----------------------------------------PPPP-S--PPPHHHHHHHHHHHHHHHHHT----S---S----HHHHS-HHHHHHHHHHHHHHHHHHHHHTT--TTHHHHHHHHHHHHHHHH-S-HHHHHHHHHTTTT-HHHIIIIIIHHHHHHHHTTS-TT---TTS-GGGSTT----------PPPPPS-S-SSTT--TTEEEEPP-TTPPPP-EEEEEEE-SS-EEEEEEE-SS-B---EEEEETTTTEEEEPP-TTPPPPEES-EEEE-SS-EEEE--EESS-SS---EEEEETTTTEEEEPP-TTPPPS-BS-EEEE-SS-EEEE--B-SS-B-S-EEEEETTTTEEEEE---TTS--EES-EEEE-SSEEEEE--EESSSSB---EEEEETTTTEEEEPP-TTPPPP-BS-EEEE-SS-EEEE--B-SSSSSB---EEEEETTTTEEEEPP-TTPPPP-BS-EEEE-SS-EEEE--EETTEE---EEEEETTTTEEEEPP-TTPPPP-SS-EEEE-SSEEEEE-SSSS--EEEE------SS-EEESSEEEE-TT-EEEEEEEE--TT-EEEEEESSTTEEEEE-SEEESSEEEEEEEPPP-SSS-EEEEEEETTEEEEEEEPPPSTT---EEEESSEEEE-TT-EEEEEEEEESSTT-EEEEEESSTTEEEEE-EEESSEEEEEEE---TTSS-EEEEEEETTEEEEEEEPP-

Solvent-accessible surface area (backbone atoms only — not comparable to full-atom values): 39994 Å² total; per-residue (Å²): 140,88,82,90,80,89,92,87,86,87,92,84,91,82,92,87,86,87,88,87,88,89,89,87,85,81,91,86,88,88,89,82,92,76,91,80,85,87,79,90,79,78,79,80,87,78,94,68,90,77,81,48,72,66,57,45,31,55,44,42,52,40,48,52,52,53,53,62,70,75,52,88,77,80,94,84,67,90,81,63,88,75,48,66,66,78,77,56,35,71,70,55,40,45,54,51,49,56,49,45,49,53,53,46,56,53,48,35,62,74,67,71,50,51,88,60,58,54,51,52,54,29,51,51,42,36,28,46,49,49,74,65,52,94,48,67,66,59,51,52,51,48,36,57,57,37,76,67,36,33,62,49,42,33,66,59,52,26,41,54,53,53,49,58,51,59,75,69,51,58,97,84,64,76,70,97,78,64,71,88,70,74,52,100,81,59,86,80,81,83,75,96,65,89,85,71,70,65,70,47,60,59,80,46,71,56,86,79,58,51,58,66,40,36,42,63,47,63,61,62,69,44,61,72,31,17,34,33,42,31,61,43,66,70,83,73,35,43,41,36,42,35,2,34,60,89,84,51,46,29,48,48,28,22,35,34,36,68,68,78,50,45,39,44,66,47,52,65,50,62,42,60,84,22,23,22,34,33,40,56,44,62,70,81,74,36,44,41,37,42,36,2,26,32,84,95,38,75,46,25,48,54,36,32,35,36,33,77,92,77,48,39,30,47,71,48,61,55,63,66,41,46,81,34,20,24,39,40,38,63,42,60,65,58,72,36,42,39,38,39,39,5,38,49,82,96,43,44,27,38,42,34,26,37,37,32,76,87,80,49,43,40,41,75,46,66,59,37,85,93,45,78,18,22,27,44,39,34,58,43,58,75,70,72,35,43,42,34,40,36,4,34,43,73,87,80,45,46,26,49,52,36,32,36,35,37,69,92,74,55,43,72,45,74,50,59,60,65,66,44,61,81,42,21,20,39,38,37,58,44,59,73,68,75,36,40,41,37,43,38,3,30,33,98,53,89,66,48,41,28,53,52,38,29,37,36,35,78,90,76,55,44,42,45,71,51,60,65,63,66,43,47,76,41,21,20,39,41,39,58,47,60,71,58,70,35,42,40,36,41,39,4,36,38,98,92,42,56,28,51,49,29,20,36,36,31,74,93,75,56,40,43,43,66,47,67,59,68,56,42,42,83,39,24,28,48,39,40,66,44,67,74,82,57,34,40,40,39,43,40,4,79,31,74,56,26,23,38,34,19,72,22,88,66,72,58,37,41,75,46,53,48,60,60,55,51,76,41,59,25,77,32,52,73,53,70,36,36,36,40,26,57,82,81,32,70,35,30,43,42,55,49,31,97,55,42,43,75,74,37,42,54,51,47,62,18,57,52,51,33,30,31,37,37,54,56,36,61,48,60,54,61,50,75,40,37,35,36,40,42,74,41,72,38,39,38,39,29,39,40,7,79,68,67,66,70,52,55,48,53,47,62,47,60,49,79,42,56,12,71,37,52,78,50,73,31,41,35,43,40,73,40,67,84,36,66,40,50,49,49,59,80,41,92,60,41,46,68,80,37,37,65,53,48,19,62,48,63,38,32,33,36,36,56,60,30,87,74,73,53,66,47,78,45,41,36,39,38,64,86,35,62,32,35,39,40,30,38,33,89

Nearest PDB structures (foldseek):
  8pjy-assembly1_A  TM=7.866E-01  e=5.527E-17  synthetic construct
  8pjz-assembly1_A  TM=8.314E-01  e=5.642E-16  synthetic construct
  8pjt-assembly3_C  TM=7.681E-01  e=1.126E-16  synthetic construct
  3ii7-assembly1_A  TM=8.887E-01  e=9.008E-14  Homo sapiens
  2woz-assembly1_A-2  TM=8.317E-01  e=1.372E-11  Rattus norvegicus

Mean predicted aligned error: 19.49 Å